Protein AF-A0A2G3ALH5-F1 (afdb_monomer)

Solvent-accessible surface area (backbone atoms only — not comparable to full-atom values): 24392 Å² total; per-residue (Å²): 139,86,81,83,84,82,83,86,80,77,86,78,74,88,73,74,78,75,46,63,30,27,32,67,45,75,58,79,53,36,34,34,33,38,32,54,86,94,58,69,80,57,77,48,20,24,32,37,37,48,48,59,30,100,81,71,46,82,41,78,39,48,26,34,28,72,43,78,75,53,95,46,27,35,33,25,33,24,52,40,79,56,79,69,71,57,72,65,37,45,26,38,49,69,85,39,47,56,52,28,58,57,63,72,69,42,24,49,39,39,24,39,88,72,45,49,71,74,66,83,80,64,88,66,74,63,88,43,63,44,54,77,78,67,80,47,75,54,81,90,44,50,51,86,76,89,44,78,40,86,50,86,43,68,66,42,56,70,78,50,56,41,43,56,18,29,35,32,37,41,38,49,63,89,89,50,48,65,68,57,52,51,50,50,41,52,50,38,38,55,72,77,38,101,55,72,47,76,47,74,40,72,61,36,54,66,67,60,57,50,54,51,52,52,50,33,41,75,72,58,47,29,32,87,93,44,38,78,75,15,39,37,25,40,35,44,32,37,62,87,50,36,44,51,56,63,71,68,42,46,69,82,73,67,48,72,64,39,78,99,65,39,50,72,55,48,62,61,55,51,45,54,58,50,57,53,53,36,34,33,78,91,48,64,41,60,50,79,41,79,48,80,53,67,95,76,40,67,81,42,68,69,52,42,57,52,56,76,65,56,70,43,77,45,78,36,63,64,91,77,66,84,76,84,63,68,36,36,38,39,35,30,87,91,45,77,45,79,46,51,80,74,53,76,69,45,77,48,55,29,36,71,37,59,38,37,40,29,42,94,94,38,80,45,50,27,44,32,56,23,42,40,35,39,38,41,94,80,43,75,49,75,49,54,80,42,77,46,48,61,88,76,57,57,70,67,60,52,50,53,51,48,54,52,25,54,50,45,42,74,66,37,83,46,78,67,47,37,51,55,25,61,71,67,96

pLDDT: mean 78.89, std 13.67, range [25.2, 95.38]

Secondary structure (DSSP, 8-state):
---PPPP-----------EEEEEEEEETTEEEEE--TT-PPPTTEEEEEEEE-TTSPEEEEEEEEEEEEETTEEEEEESS--TT--TT-EEEEEEEE-EEE-SGGGTT-EE-TTS-B-SSS-----SSEEES--PPPPGGGB-----EE--S-HHHHHHSPEETT--EEEEE-TTSSHHHHHHHHHHHHHHHSS--EEEEEES--HHHHHHHHHHHHHTTSS-SS-GGG--EEEEEE-TTS-TTTTT--TTTTTPPP-GGG--TTHHHHHHHHHHHSSBBSS-B---EEE---GGG-TTSHHHHHHHTT-SEEEEE-GGGS----SEEEEEETTEEEEE-TTPPPEEEEEEEEEEEEEETTEEEEEEEEEEEEEEETTEEEEEES-EEETTT--HHHHHHHHHHHHHHHHH--SHHHHHHHHH--

Sequence (425 aa):
MRINPTTSGSGVSTLEKKNLGRVVQIIGPVLDVAFPPGKMPNIYNALVVQGRDSVDQPINVACEVQQLLGNNRVRAVAMSATDGLTRGMEVIDTGAPISVPVGGATLGRIFNVLGEPVDNLGPVDTSTTSPIHRSAPAFIQLDTKLSIFETGIKVVDLLAPYRRGGKIRLFGGAGVGKTVLIMELINNIAKSHGGVSVFGGVGERTREGNDLYMEMKESGVINEENIAESKVALVYGQMNEPPGARSEVSSLLGRMPSTVGYQPTLSTEMGSLQERITSTKEGSITPIQVVYVPEDDLTDPAPATTFAHLDATTVLSRGLAAKEVEEIMLSTNSGQIGILPNDAPIATTVDIGILRIRLNNQWLTMALMGGFARIGNNEITVLVNDAEKGSDIDPQEAQQTLEIAEANVKKAEGRRQKIEANLAL

Nearest PDB structures (foldseek):
  1fx0-assembly1_B  TM=9.395E-01  e=2.574E-45  Spinacia oleracea
  6vof-assembly1_F  TM=9.386E-01  e=6.854E-43  Spinacia oleracea
  5dn6-assembly1_E  TM=9.470E-01  e=2.597E-38  Paracoccus denitrificans
  3fks-assembly1_D  TM=9.320E-01  e=1.043E-38  Saccharomyces cerevisiae
  5cdf-assembly1_E  TM=8.561E-01  e=1.128E-34  Paracoccus denitrificans

Radius of gyration: 29.02 Å; Cα contacts (8 Å, |Δi|>4): 775; chains: 1; bounding box: 60×74×108 Å

Mean predicted aligned error: 15.03 Å

Structure (mmCIF, N/CA/C/O backbone):
data_AF-A0A2G3ALH5-F1
#
_entry.id   AF-A0A2G3ALH5-F1
#
loop_
_atom_site.group_PDB
_atom_site.id
_atom_site.type_symbol
_atom_site.label_atom_id
_atom_site.label_alt_id
_atom_site.label_comp_id
_atom_site.label_asym_id
_atom_site.label_entity_id
_atom_site.label_seq_id
_atom_site.pdbx_PDB_ins_code
_atom_site.Cartn_x
_atom_site.Cartn_y
_atom_site.Cartn_z
_atom_site.occupancy
_atom_site.B_iso_or_equiv
_atom_site.auth_seq_id
_atom_site.auth_comp_id
_atom_site.auth_asym_id
_atom_site.auth_atom_id
_atom_site.pdbx_PDB_model_num
ATOM 1 N N . MET A 1 1 ? -16.257 -37.825 -61.950 1.00 38.50 1 MET A N 1
ATOM 2 C CA . MET A 1 1 ? -15.053 -37.093 -61.503 1.00 38.50 1 MET A CA 1
ATOM 3 C C . MET A 1 1 ? -15.297 -36.569 -60.098 1.00 38.50 1 MET A C 1
ATOM 5 O O . MET A 1 1 ? -16.014 -35.594 -59.937 1.00 38.50 1 MET A O 1
ATOM 9 N N . ARG A 1 2 ? -14.788 -37.274 -59.082 1.00 27.38 2 ARG A N 1
ATOM 10 C CA . ARG A 1 2 ? -14.700 -36.783 -57.700 1.00 27.38 2 ARG A CA 1
ATOM 11 C C . ARG A 1 2 ? -13.298 -36.203 -57.545 1.00 27.38 2 ARG A C 1
ATOM 13 O O . ARG A 1 2 ? -12.339 -36.908 -57.843 1.00 27.38 2 ARG A O 1
ATOM 20 N N . ILE A 1 3 ? -13.195 -34.938 -57.160 1.00 31.70 3 ILE A N 1
ATOM 21 C CA . ILE A 1 3 ? -11.921 -34.245 -56.965 1.00 31.70 3 ILE A CA 1
ATOM 22 C C . ILE A 1 3 ? -11.785 -34.029 -55.457 1.00 31.70 3 ILE A C 1
ATOM 24 O O . ILE A 1 3 ? -12.601 -33.332 -54.860 1.00 31.70 3 ILE A O 1
ATOM 28 N N . ASN A 1 4 ? -10.810 -34.697 -54.844 1.00 27.38 4 ASN A N 1
ATOM 29 C CA . ASN A 1 4 ? -10.428 -34.489 -53.449 1.00 27.38 4 ASN A CA 1
ATOM 30 C C . ASN A 1 4 ? -9.741 -33.122 -53.306 1.00 27.38 4 ASN A C 1
ATOM 32 O O . ASN A 1 4 ? -8.815 -32.856 -54.076 1.00 27.38 4 ASN A O 1
ATOM 36 N N . PRO A 1 5 ? -10.073 -32.307 -52.294 1.00 33.91 5 PRO A N 1
ATOM 37 C CA . PRO A 1 5 ? -9.161 -31.299 -51.789 1.00 33.91 5 PRO A CA 1
ATOM 38 C C . PRO A 1 5 ? -8.263 -31.933 -50.724 1.00 33.91 5 PRO A C 1
ATOM 40 O O . PRO A 1 5 ? -8.714 -32.560 -49.766 1.00 33.91 5 PRO A O 1
ATOM 43 N N . THR A 1 6 ? -6.972 -31.777 -50.960 1.00 32.47 6 THR A N 1
ATOM 44 C CA . THR A 1 6 ? -5.839 -32.147 -50.125 1.00 32.47 6 THR A CA 1
ATOM 45 C C . THR A 1 6 ? -5.867 -31.518 -48.733 1.00 32.47 6 THR A C 1
ATOM 47 O O . THR A 1 6 ? -6.316 -30.395 -48.520 1.00 32.47 6 THR A O 1
ATOM 50 N N . THR A 1 7 ? -5.316 -32.289 -47.806 1.00 31.98 7 THR A N 1
ATOM 51 C CA . THR A 1 7 ? -5.017 -32.022 -46.403 1.00 31.98 7 THR A CA 1
ATOM 52 C C . THR A 1 7 ? -4.090 -30.829 -46.139 1.00 31.98 7 THR A C 1
ATOM 54 O O . THR A 1 7 ? -3.223 -30.500 -46.943 1.00 31.98 7 THR A O 1
ATOM 57 N N . SER A 1 8 ? -4.233 -30.320 -44.908 1.00 31.42 8 SER A N 1
ATOM 58 C CA . SER A 1 8 ? -3.222 -29.698 -44.034 1.00 31.42 8 SER A CA 1
ATOM 59 C C . SER A 1 8 ? -2.674 -28.311 -44.389 1.00 31.42 8 SER A C 1
ATOM 61 O O . SER A 1 8 ? -1.644 -28.174 -45.040 1.00 31.42 8 SER A O 1
ATOM 63 N N . GLY A 1 9 ? -3.287 -27.294 -43.778 1.00 25.20 9 GLY A N 1
ATOM 64 C CA . GLY A 1 9 ? -2.611 -26.088 -43.306 1.00 25.20 9 GLY A CA 1
ATOM 65 C C . GLY A 1 9 ? -2.955 -25.906 -41.830 1.00 25.20 9 GLY A C 1
ATOM 66 O O . GLY A 1 9 ? -4.055 -25.477 -41.497 1.00 25.20 9 GLY A O 1
ATOM 67 N N . SER A 1 10 ? -2.050 -26.331 -40.953 1.00 28.53 10 SER A N 1
ATOM 68 C CA . SER A 1 10 ? -2.124 -26.162 -39.502 1.00 28.53 10 SER A CA 1
ATOM 69 C C . SER A 1 10 ? -2.316 -24.692 -39.135 1.00 28.53 10 SER A C 1
ATOM 71 O O . SER A 1 10 ? -1.601 -23.833 -39.653 1.00 28.53 10 SER A O 1
ATOM 73 N N . GLY A 1 11 ? -3.254 -24.424 -38.223 1.00 28.23 11 GLY A N 1
ATOM 74 C CA . GLY A 1 11 ? -3.479 -23.106 -37.643 1.00 28.23 11 GLY A CA 1
ATOM 75 C C . GLY A 1 11 ? -2.173 -22.509 -37.131 1.00 28.23 11 GLY A C 1
ATOM 76 O O . GLY A 1 11 ? -1.550 -23.033 -36.209 1.00 28.23 11 GLY A O 1
ATOM 77 N N . VAL A 1 12 ? -1.753 -21.420 -37.768 1.00 31.25 12 VAL A N 1
ATOM 78 C CA . VAL A 1 12 ? -0.640 -20.598 -37.310 1.00 31.25 12 VAL A CA 1
ATOM 79 C C . VAL A 1 12 ? -1.131 -19.866 -36.069 1.00 31.25 12 VAL A C 1
ATOM 81 O O . VAL A 1 12 ? -1.925 -18.932 -36.150 1.00 31.25 12 VAL A O 1
ATOM 84 N N . SER A 1 13 ? -0.683 -20.354 -34.917 1.00 29.16 13 SER A N 1
ATOM 85 C CA . SER A 1 13 ? -0.776 -19.694 -33.623 1.00 29.16 13 SER A CA 1
ATOM 86 C C . SER A 1 13 ? -0.341 -18.232 -33.739 1.00 29.16 13 SER A C 1
ATOM 88 O O . SER A 1 13 ? 0.751 -17.943 -34.234 1.00 29.16 13 SER A O 1
ATOM 90 N N . THR A 1 14 ? -1.182 -17.325 -33.255 1.00 29.28 14 THR A N 1
ATOM 91 C CA . THR A 1 14 ? -0.897 -15.913 -32.982 1.00 29.28 14 THR A CA 1
ATOM 92 C C . THR A 1 14 ? 0.322 -15.777 -32.066 1.00 29.28 14 THR A C 1
ATOM 94 O O . THR A 1 14 ? 0.207 -15.702 -30.848 1.00 29.28 14 THR A O 1
ATOM 97 N N . LEU A 1 15 ? 1.515 -15.750 -32.657 1.00 34.31 15 LEU A N 1
ATOM 98 C CA . LEU A 1 15 ? 2.708 -15.184 -32.040 1.00 34.31 15 LEU A CA 1
ATOM 99 C C . LEU A 1 15 ? 2.547 -13.663 -32.102 1.00 34.31 15 LEU A C 1
ATOM 101 O O . LEU A 1 15 ? 2.864 -13.039 -33.117 1.00 34.31 15 LEU A O 1
ATOM 105 N N . GLU A 1 16 ? 2.001 -13.065 -31.043 1.00 44.66 16 GLU A N 1
ATOM 106 C CA . GLU A 1 16 ? 2.066 -11.618 -30.856 1.00 44.66 16 GLU A CA 1
ATOM 107 C C . GLU A 1 16 ? 3.534 -11.188 -30.956 1.00 44.66 16 GLU A C 1
ATOM 109 O O . GLU A 1 16 ? 4.402 -11.652 -30.212 1.00 44.66 16 GLU A O 1
ATOM 114 N N . LYS A 1 17 ? 3.849 -10.345 -31.946 1.00 56.88 17 LYS A N 1
ATOM 115 C CA . LYS A 1 17 ? 5.195 -9.793 -32.116 1.00 56.88 17 LYS A CA 1
ATOM 116 C C . LYS A 1 17 ? 5.519 -8.962 -30.876 1.00 56.88 17 LYS A C 1
ATOM 118 O O . LYS A 1 17 ? 5.060 -7.826 -30.785 1.00 56.88 17 LYS A O 1
ATOM 123 N N . LYS A 1 18 ? 6.325 -9.519 -29.965 1.00 76.44 18 LYS A N 1
ATOM 124 C CA . LYS A 1 18 ? 6.853 -8.819 -28.786 1.00 76.44 18 LYS A CA 1
ATOM 125 C C . LYS A 1 18 ? 7.389 -7.445 -29.193 1.00 76.44 18 LYS A C 1
ATOM 127 O O . LYS A 1 18 ? 8.130 -7.325 -30.175 1.00 76.44 18 LYS A O 1
ATOM 132 N N . ASN A 1 19 ? 6.964 -6.406 -28.481 1.00 88.06 19 ASN A N 1
ATOM 133 C CA . ASN A 1 19 ? 7.413 -5.048 -28.738 1.00 88.06 19 ASN A CA 1
ATOM 134 C C . ASN A 1 19 ? 8.772 -4.836 -28.059 1.00 88.06 19 ASN A C 1
ATOM 136 O O . ASN A 1 19 ? 8.870 -4.882 -26.837 1.00 88.06 19 ASN A O 1
ATOM 140 N N . LEU A 1 20 ? 9.820 -4.666 -28.866 1.00 92.62 20 LEU A N 1
ATOM 141 C CA . LEU A 1 20 ? 11.206 -4.644 -28.405 1.00 92.62 20 LEU A CA 1
ATOM 142 C C . LEU A 1 20 ? 11.765 -3.222 -28.423 1.00 92.62 20 LEU A C 1
ATOM 144 O O . LEU A 1 20 ? 11.682 -2.527 -29.438 1.00 92.62 20 LEU A O 1
ATOM 148 N N . GLY A 1 21 ? 12.382 -2.830 -27.316 1.00 92.69 21 GLY A N 1
ATOM 149 C CA . GLY A 1 21 ? 13.139 -1.603 -27.124 1.00 92.69 21 GLY A CA 1
ATOM 150 C C . GLY A 1 21 ? 14.568 -1.887 -26.666 1.00 92.69 21 GLY A C 1
ATOM 151 O O . GLY A 1 21 ? 14.984 -3.038 -26.519 1.00 92.69 21 GLY A O 1
ATOM 152 N N . ARG A 1 22 ? 15.348 -0.824 -26.461 1.00 93.94 22 ARG A N 1
ATOM 153 C CA . ARG A 1 22 ? 16.729 -0.905 -25.966 1.00 93.94 22 ARG A CA 1
ATOM 154 C C . ARG A 1 22 ? 17.001 0.124 -24.885 1.00 93.94 22 ARG A C 1
ATOM 156 O O . ARG A 1 22 ? 16.595 1.280 -25.017 1.00 93.94 22 ARG A O 1
ATOM 163 N N . VAL A 1 23 ? 17.749 -0.274 -23.861 1.00 95.06 23 VAL A N 1
ATOM 164 C CA . VAL A 1 23 ? 18.200 0.640 -22.803 1.00 95.06 23 VAL A CA 1
ATOM 165 C C . VAL A 1 23 ? 19.171 1.671 -23.386 1.00 95.06 23 VAL A C 1
ATOM 167 O O . VAL A 1 23 ? 20.196 1.315 -23.964 1.00 95.06 23 VAL A O 1
ATOM 170 N N . VAL A 1 24 ? 18.870 2.957 -23.226 1.00 94.50 24 VAL A N 1
ATOM 171 C CA . VAL A 1 24 ? 19.723 4.072 -23.672 1.00 94.50 24 VAL A CA 1
ATOM 172 C C . VAL A 1 24 ? 20.574 4.591 -22.522 1.00 94.50 24 VAL A C 1
ATOM 174 O O . VAL A 1 24 ? 21.768 4.840 -22.691 1.00 94.50 24 VAL A O 1
ATOM 177 N N . GLN A 1 25 ? 19.961 4.761 -21.353 1.00 93.25 25 GLN A N 1
ATOM 178 C CA . GLN A 1 25 ? 20.592 5.359 -20.185 1.00 93.25 25 GLN A CA 1
ATOM 179 C C . GLN A 1 25 ? 20.018 4.757 -18.902 1.00 93.25 25 GLN A C 1
ATOM 181 O O . GLN A 1 25 ? 18.858 4.359 -18.863 1.00 93.25 25 GLN A O 1
ATOM 186 N N . ILE A 1 26 ? 20.857 4.693 -17.869 1.00 92.38 26 ILE A N 1
ATOM 187 C CA . ILE A 1 26 ? 20.535 4.173 -16.539 1.00 92.38 26 ILE A CA 1
ATOM 188 C C . ILE A 1 26 ? 21.026 5.222 -15.537 1.00 92.38 26 ILE A C 1
ATOM 190 O O . ILE A 1 26 ? 22.177 5.657 -15.630 1.00 92.38 26 ILE A O 1
ATOM 194 N N . ILE A 1 27 ? 20.151 5.671 -14.638 1.00 90.00 27 ILE A N 1
ATOM 195 C CA . ILE A 1 27 ? 20.421 6.657 -13.584 1.00 90.00 27 ILE A CA 1
ATOM 196 C C . ILE A 1 27 ? 19.847 6.098 -12.279 1.00 90.00 27 ILE A C 1
ATOM 198 O O . ILE A 1 27 ? 18.670 6.295 -11.971 1.00 90.00 27 ILE A O 1
ATOM 202 N N . GLY A 1 28 ? 20.668 5.361 -11.526 1.00 88.38 28 GLY A N 1
ATOM 203 C CA . GLY A 1 28 ? 20.186 4.590 -10.378 1.00 88.38 28 GLY A CA 1
ATOM 204 C C . GLY A 1 28 ? 19.011 3.686 -10.799 1.00 88.38 28 GLY A C 1
ATOM 205 O O . GLY A 1 28 ? 19.159 2.955 -11.774 1.00 88.38 28 GLY A O 1
ATOM 206 N N . PRO A 1 29 ? 17.834 3.780 -10.154 1.00 90.06 29 PRO A N 1
ATOM 207 C CA . PRO A 1 29 ? 16.653 2.975 -10.477 1.00 90.06 29 PRO A CA 1
ATOM 208 C C . PRO A 1 29 ? 15.870 3.464 -11.713 1.00 90.06 29 PRO A C 1
ATOM 210 O O . PRO A 1 29 ? 14.873 2.847 -12.080 1.00 90.06 29 PRO A O 1
ATOM 213 N N . VAL A 1 30 ? 16.255 4.580 -12.342 1.00 92.12 30 VAL A N 1
ATOM 214 C CA . VAL A 1 30 ? 15.554 5.145 -13.508 1.00 92.12 30 VAL A CA 1
ATOM 215 C C . VAL A 1 30 ? 16.254 4.732 -14.800 1.00 92.12 30 VAL A C 1
ATOM 217 O O . VAL A 1 30 ? 17.462 4.912 -14.953 1.00 92.12 30 VAL A O 1
ATOM 220 N N . LEU A 1 31 ? 15.483 4.223 -15.758 1.00 93.44 31 LEU A N 1
ATOM 221 C CA . LEU A 1 31 ? 15.953 3.788 -17.069 1.00 93.44 31 LEU A CA 1
ATOM 222 C C . LEU A 1 31 ? 15.283 4.588 -18.180 1.00 93.44 31 LEU A C 1
ATOM 224 O O . LEU A 1 31 ? 14.059 4.670 -18.243 1.00 93.44 31 LEU A O 1
ATOM 228 N N . ASP A 1 32 ? 16.076 5.093 -19.118 1.00 94.88 32 ASP A N 1
ATOM 229 C CA . ASP A 1 32 ? 15.552 5.630 -20.371 1.00 94.88 32 ASP A CA 1
ATOM 230 C C . ASP A 1 32 ? 15.665 4.546 -21.454 1.00 94.88 32 ASP A C 1
ATOM 232 O O . ASP A 1 32 ? 16.759 4.060 -21.759 1.00 94.88 32 ASP A O 1
ATOM 236 N N . VAL A 1 33 ? 14.532 4.167 -22.046 1.00 95.38 33 VAL A N 1
ATOM 237 C CA . VAL A 1 33 ? 14.416 3.083 -23.033 1.00 95.38 33 VAL A CA 1
ATOM 238 C C . VAL A 1 33 ? 13.934 3.651 -24.364 1.00 95.38 33 VAL A C 1
ATOM 240 O O . VAL A 1 33 ? 12.964 4.404 -24.410 1.00 95.38 33 VAL A O 1
ATOM 243 N N . ALA A 1 34 ? 14.604 3.293 -25.460 1.00 95.00 34 ALA A N 1
ATOM 244 C CA . ALA A 1 34 ? 14.202 3.667 -26.813 1.00 95.00 34 ALA A CA 1
ATOM 245 C C . ALA A 1 34 ? 13.428 2.536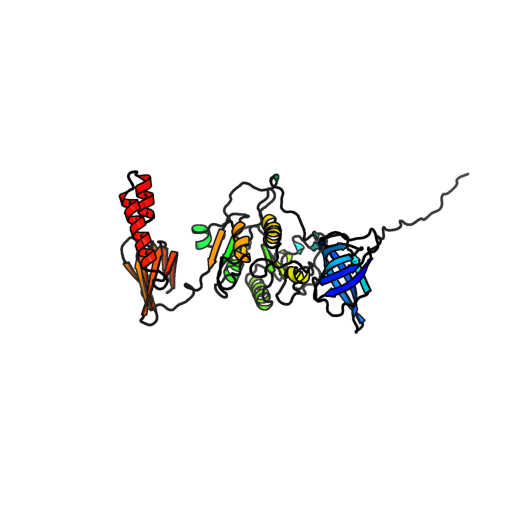 -27.493 1.00 95.00 34 ALA A C 1
ATOM 247 O O . ALA A 1 34 ? 13.885 1.393 -27.508 1.00 95.00 34 ALA A O 1
ATOM 248 N N . PHE A 1 35 ? 12.308 2.881 -28.121 1.00 94.56 35 PHE A N 1
ATOM 249 C CA . PHE A 1 35 ? 11.496 1.977 -28.932 1.00 94.56 35 PHE A CA 1
ATOM 250 C C . PHE A 1 35 ? 11.512 2.391 -30.412 1.00 94.56 35 PHE A C 1
ATOM 252 O O . PHE A 1 35 ? 11.796 3.547 -30.740 1.00 94.56 35 PHE A O 1
ATOM 259 N N . PRO A 1 36 ? 11.213 1.471 -31.343 1.00 91.75 36 PRO A N 1
ATOM 260 C CA . PRO A 1 36 ? 10.993 1.818 -32.739 1.00 91.75 36 PRO A CA 1
ATOM 261 C C . PRO A 1 36 ? 9.828 2.815 -32.915 1.00 91.75 36 PRO A C 1
ATOM 263 O O . PRO A 1 36 ? 8.868 2.782 -32.138 1.00 91.75 36 PRO A O 1
ATOM 266 N N . PRO A 1 37 ? 9.859 3.668 -33.958 1.00 87.31 37 PRO A N 1
ATOM 267 C CA . PRO A 1 37 ? 8.765 4.591 -34.254 1.00 87.31 37 PRO A CA 1
ATOM 268 C C . PRO A 1 37 ? 7.413 3.871 -34.362 1.00 87.31 37 PRO A C 1
ATOM 270 O O . PRO A 1 37 ? 7.311 2.823 -35.001 1.00 87.31 37 PRO A O 1
ATOM 273 N N . GLY A 1 38 ? 6.376 4.439 -33.743 1.00 83.62 38 GLY A N 1
ATOM 274 C CA . GLY A 1 38 ? 5.014 3.887 -33.761 1.00 83.62 38 GLY A CA 1
ATOM 275 C C . GLY A 1 38 ? 4.768 2.713 -32.807 1.00 83.62 38 GLY A C 1
ATOM 276 O O . GLY A 1 38 ? 3.656 2.197 -32.778 1.00 83.62 38 GLY A O 1
ATOM 277 N N . LYS A 1 39 ? 5.767 2.303 -32.014 1.00 88.38 39 LYS A N 1
ATOM 278 C CA . LYS A 1 39 ? 5.639 1.247 -30.999 1.00 88.38 39 LYS A CA 1
ATOM 279 C C . LYS A 1 39 ? 5.983 1.725 -29.585 1.00 88.38 39 LYS A C 1
ATOM 281 O O . LYS A 1 39 ? 6.584 0.990 -28.805 1.00 88.38 39 LYS A O 1
ATOM 286 N N . MET A 1 40 ? 5.672 2.980 -29.267 1.00 90.62 40 MET A N 1
ATOM 287 C CA . MET A 1 40 ? 5.901 3.471 -27.909 1.00 90.62 40 MET A CA 1
ATOM 288 C C . MET A 1 40 ? 4.897 2.845 -26.931 1.00 90.62 40 MET A C 1
ATOM 290 O O . MET A 1 40 ? 3.703 2.851 -27.236 1.00 90.62 40 MET A O 1
ATOM 294 N N . PRO A 1 41 ? 5.360 2.343 -25.774 1.00 92.38 41 PRO A N 1
ATOM 295 C CA . PRO A 1 41 ? 4.479 1.866 -24.716 1.00 92.38 41 PRO A CA 1
ATOM 296 C C . PRO A 1 41 ? 3.711 3.026 -24.072 1.00 92.38 41 PRO A C 1
ATOM 298 O O . PRO A 1 41 ? 4.156 4.178 -24.096 1.00 92.38 41 PRO A O 1
ATOM 301 N N . ASN A 1 42 ? 2.566 2.710 -23.467 1.00 92.56 42 ASN A N 1
ATOM 302 C CA . ASN A 1 42 ? 1.791 3.682 -22.699 1.00 92.56 42 ASN A CA 1
ATOM 303 C C . ASN A 1 42 ? 2.437 3.953 -21.333 1.00 92.56 42 ASN A C 1
ATOM 305 O O . ASN A 1 42 ? 3.239 3.163 -20.832 1.00 92.56 42 ASN A O 1
ATOM 309 N N . ILE A 1 43 ? 2.053 5.069 -20.709 1.00 92.31 43 ILE A N 1
ATOM 310 C CA . ILE A 1 43 ? 2.371 5.322 -19.298 1.00 92.31 43 ILE A CA 1
ATOM 311 C C . ILE A 1 43 ? 1.731 4.207 -18.458 1.00 92.31 43 ILE A C 1
ATOM 313 O O . ILE A 1 43 ? 0.618 3.775 -18.754 1.00 92.31 43 ILE A O 1
ATOM 317 N N . TYR A 1 44 ? 2.457 3.747 -17.440 1.00 92.38 44 TYR A N 1
ATOM 318 C CA . TYR A 1 44 ? 2.145 2.615 -16.567 1.00 92.38 44 TYR A CA 1
ATOM 319 C C . TYR A 1 44 ? 2.280 1.221 -17.178 1.00 92.38 44 TYR A C 1
ATOM 321 O O . TYR A 1 44 ? 2.071 0.246 -16.460 1.00 92.38 44 TYR A O 1
ATOM 329 N N . ASN A 1 45 ? 2.674 1.080 -18.449 1.00 94.19 45 ASN A N 1
ATOM 330 C CA . ASN A 1 45 ? 3.001 -0.243 -18.985 1.00 94.19 45 ASN A CA 1
ATOM 331 C C . ASN A 1 45 ? 4.214 -0.842 -18.263 1.00 94.19 45 ASN A C 1
ATOM 333 O O . ASN A 1 45 ? 5.200 -0.149 -17.989 1.00 94.19 45 ASN A O 1
ATOM 337 N N . ALA A 1 46 ? 4.155 -2.151 -18.020 1.00 93.94 46 ALA A N 1
ATOM 338 C CA . ALA A 1 46 ? 5.282 -2.918 -17.528 1.00 93.94 46 ALA A CA 1
ATOM 339 C C . ALA A 1 46 ? 6.248 -3.226 -18.677 1.00 93.94 46 ALA A C 1
ATOM 341 O O . ALA A 1 46 ? 5.861 -3.709 -19.746 1.00 93.94 46 ALA A O 1
ATOM 342 N N . LEU A 1 47 ? 7.523 -2.967 -18.430 1.00 94.19 47 LEU A N 1
ATOM 343 C CA . LEU A 1 47 ? 8.641 -3.315 -19.285 1.00 94.19 47 LEU A CA 1
ATOM 344 C C . LEU A 1 47 ? 9.487 -4.372 -18.588 1.00 94.19 47 LEU A C 1
ATOM 346 O O . LEU A 1 47 ? 9.704 -4.309 -17.383 1.00 94.19 47 LEU A O 1
ATOM 350 N N . VAL A 1 48 ? 10.011 -5.316 -19.353 1.00 93.88 48 VAL A N 1
ATOM 351 C CA . VAL A 1 48 ? 10.883 -6.369 -18.842 1.00 93.88 48 VAL A CA 1
ATOM 352 C C . VAL A 1 48 ? 12.229 -6.255 -19.534 1.00 93.88 48 VAL A C 1
ATOM 354 O O . VAL A 1 48 ? 12.327 -6.453 -20.745 1.00 93.88 48 VAL A O 1
ATOM 357 N N . VAL A 1 49 ? 13.267 -5.913 -18.776 1.00 92.19 49 VAL A N 1
ATOM 358 C CA . VAL A 1 49 ? 14.639 -5.902 -19.283 1.00 92.19 49 VAL A CA 1
ATOM 359 C C . VAL A 1 49 ? 15.179 -7.321 -19.206 1.00 92.19 49 VAL A C 1
ATOM 361 O O . VAL A 1 49 ? 15.273 -7.884 -18.115 1.00 92.19 49 VAL A O 1
ATOM 364 N N . GLN A 1 50 ? 15.522 -7.889 -20.361 1.00 87.25 50 GLN A N 1
ATOM 365 C CA . GLN A 1 50 ? 16.132 -9.210 -20.458 1.00 87.25 50 GLN A CA 1
ATOM 366 C C . GLN A 1 50 ? 17.591 -9.067 -20.864 1.00 87.25 50 GLN A C 1
ATOM 368 O O . GLN A 1 50 ? 17.930 -8.424 -21.861 1.00 87.25 50 GLN A O 1
ATOM 373 N N . GLY A 1 51 ? 18.468 -9.687 -20.087 1.00 81.75 51 GLY A N 1
ATOM 374 C CA . GLY A 1 51 ? 19.893 -9.647 -20.350 1.00 81.75 51 GLY A CA 1
ATOM 375 C C . GLY A 1 51 ? 20.640 -10.760 -19.647 1.00 81.75 51 GLY A C 1
ATOM 376 O O . GLY A 1 51 ? 20.061 -11.636 -19.003 1.00 81.75 51 GLY A O 1
ATOM 377 N N . ARG A 1 52 ? 21.959 -10.710 -19.784 1.00 78.69 52 ARG A N 1
ATOM 378 C CA . ARG A 1 52 ? 22.878 -11.490 -18.969 1.00 78.69 52 ARG A CA 1
ATOM 379 C C . ARG A 1 52 ? 23.883 -10.544 -18.343 1.00 78.69 52 ARG A C 1
ATOM 381 O O . ARG A 1 52 ? 24.310 -9.596 -19.005 1.00 78.69 52 ARG A O 1
ATOM 388 N N . ASP A 1 53 ? 24.218 -10.787 -17.084 1.00 74.62 53 ASP A N 1
ATOM 389 C CA . ASP A 1 53 ? 25.264 -10.025 -16.411 1.00 74.62 53 ASP A CA 1
ATOM 390 C C . ASP A 1 53 ? 26.656 -10.407 -16.949 1.00 74.62 53 ASP A C 1
ATOM 392 O O . ASP A 1 53 ? 26.836 -11.379 -17.684 1.00 74.62 53 ASP A O 1
ATOM 396 N N . SER A 1 54 ? 27.667 -9.680 -16.490 1.00 68.69 54 SER A N 1
ATOM 397 C CA . SER A 1 54 ? 29.103 -9.903 -16.664 1.00 68.69 54 SER A CA 1
ATOM 398 C C . SER A 1 54 ? 29.562 -11.324 -16.287 1.00 68.69 54 SER A C 1
ATOM 400 O O . SER A 1 54 ? 30.625 -11.758 -16.727 1.00 68.69 54 SER A O 1
ATOM 402 N N . VAL A 1 55 ? 28.768 -12.048 -15.487 1.00 75.38 55 VAL A N 1
ATOM 403 C CA . VAL A 1 55 ? 29.011 -13.429 -15.015 1.00 75.38 55 VAL A CA 1
ATOM 404 C C . VAL A 1 55 ? 28.053 -14.445 -15.680 1.00 75.38 55 VAL A C 1
ATOM 406 O O . VAL A 1 55 ? 27.853 -15.544 -15.176 1.00 75.38 55 VAL A O 1
ATOM 409 N N . ASP A 1 56 ? 27.429 -14.082 -16.807 1.00 74.75 56 ASP A N 1
ATOM 410 C CA . ASP A 1 56 ? 26.483 -14.900 -17.598 1.00 74.75 56 ASP A CA 1
ATOM 411 C C . ASP A 1 56 ? 25.201 -15.337 -16.851 1.00 74.75 56 ASP A C 1
ATOM 413 O O . ASP A 1 56 ? 24.461 -16.207 -17.313 1.00 74.75 56 ASP A O 1
ATOM 417 N N . GLN A 1 57 ? 24.889 -14.710 -15.711 1.00 75.88 57 GLN A N 1
ATOM 418 C CA . GLN A 1 57 ? 23.629 -14.941 -15.002 1.00 75.88 57 GLN A CA 1
ATOM 419 C C . GLN A 1 57 ? 22.467 -14.230 -15.710 1.00 75.88 57 GLN A C 1
ATOM 421 O O . GLN A 1 57 ? 22.635 -13.085 -16.139 1.00 75.88 57 GLN A O 1
ATOM 426 N N . PRO A 1 58 ? 21.290 -14.873 -15.843 1.00 79.31 58 PRO A N 1
ATOM 427 C CA . PRO A 1 58 ? 20.128 -14.253 -16.463 1.00 79.31 58 PRO A CA 1
ATOM 428 C C . PRO A 1 58 ? 19.622 -13.094 -15.600 1.00 79.31 58 PRO A C 1
ATOM 430 O O . PRO A 1 58 ? 19.269 -13.283 -14.439 1.00 79.31 58 PRO A O 1
ATOM 433 N N . ILE A 1 59 ? 19.556 -11.903 -16.192 1.00 81.81 59 ILE A N 1
ATOM 434 C CA . ILE A 1 59 ? 18.947 -10.726 -15.578 1.00 81.81 59 ILE A CA 1
ATOM 435 C C . ILE A 1 59 ? 17.534 -10.577 -16.135 1.00 81.81 59 ILE A C 1
ATOM 437 O O . ILE A 1 59 ? 17.338 -10.516 -17.353 1.00 81.81 59 ILE A O 1
ATOM 441 N N . ASN A 1 60 ? 16.564 -10.488 -15.227 1.00 87.88 60 ASN A N 1
ATOM 442 C CA . ASN A 1 60 ? 15.172 -10.206 -15.538 1.00 87.88 60 ASN A CA 1
ATOM 443 C C . ASN A 1 60 ? 14.671 -9.100 -14.604 1.00 87.88 60 ASN A C 1
ATOM 445 O O . ASN A 1 60 ? 14.334 -9.372 -13.455 1.00 87.88 60 ASN A O 1
ATOM 449 N N . VAL A 1 61 ? 14.672 -7.851 -15.077 1.00 90.00 61 VAL A N 1
ATOM 450 C CA . VAL A 1 61 ? 14.274 -6.692 -14.260 1.00 90.00 61 VAL A CA 1
ATOM 451 C C . VAL A 1 61 ? 12.974 -6.113 -14.793 1.00 90.00 61 VAL A C 1
ATOM 453 O O . VAL A 1 61 ? 12.912 -5.616 -15.921 1.00 90.00 61 VAL A O 1
ATOM 456 N N . ALA A 1 62 ? 11.935 -6.158 -13.962 1.00 92.19 62 ALA A N 1
ATOM 457 C CA . ALA A 1 62 ? 10.671 -5.498 -14.241 1.00 92.19 62 ALA A CA 1
ATOM 458 C C . ALA A 1 62 ? 10.791 -3.989 -13.989 1.00 92.19 62 ALA A C 1
ATOM 460 O O . ALA A 1 62 ? 11.339 -3.541 -12.980 1.00 92.19 62 ALA A O 1
ATOM 461 N N . CYS A 1 63 ? 10.271 -3.203 -14.921 1.00 92.88 63 CYS A N 1
ATOM 462 C CA . CYS A 1 63 ? 10.248 -1.751 -14.875 1.00 92.88 63 CYS A CA 1
ATOM 463 C C . CYS A 1 63 ? 8.849 -1.242 -15.229 1.00 92.88 63 CYS A C 1
ATOM 465 O O . CYS A 1 63 ? 8.115 -1.898 -15.959 1.00 92.88 63 CYS A O 1
ATOM 467 N N . GLU A 1 64 ? 8.490 -0.045 -14.783 1.00 94.44 64 GLU A N 1
ATOM 468 C CA . GLU A 1 64 ? 7.225 0.607 -15.130 1.00 94.44 64 GLU A CA 1
ATOM 469 C C . GLU A 1 64 ? 7.480 1.934 -15.838 1.00 94.44 64 GLU A C 1
ATOM 471 O O . GLU A 1 64 ? 8.270 2.752 -15.364 1.00 94.44 64 GLU A O 1
ATOM 476 N N . VAL A 1 65 ? 6.797 2.175 -16.958 1.00 94.69 65 VAL A N 1
ATOM 477 C CA . VAL A 1 65 ? 6.877 3.452 -17.680 1.00 94.69 65 VAL A CA 1
ATOM 478 C C . VAL A 1 65 ? 6.227 4.574 -16.871 1.00 94.69 65 VAL A C 1
ATOM 480 O O . VAL A 1 65 ? 5.028 4.545 -16.621 1.00 94.69 65 VAL A O 1
ATOM 483 N N . GLN A 1 66 ? 6.992 5.617 -16.544 1.00 92.56 66 GLN A N 1
ATOM 484 C CA . GLN A 1 66 ? 6.504 6.795 -15.816 1.00 92.56 66 GLN A CA 1
ATOM 485 C C . GLN A 1 66 ? 6.297 8.01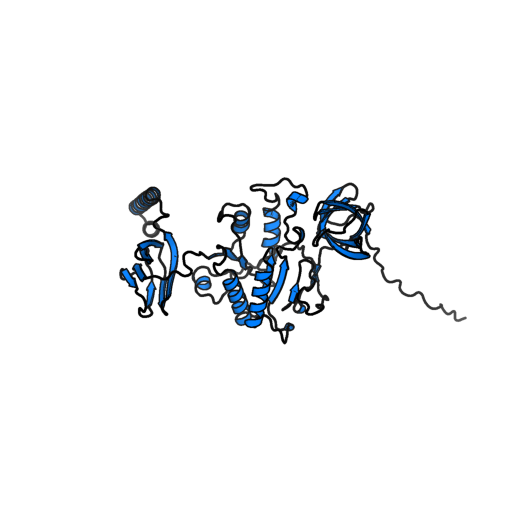7 -16.715 1.00 92.56 66 GLN A C 1
ATOM 487 O O . GLN A 1 66 ? 5.423 8.842 -16.452 1.00 92.56 66 GLN A O 1
ATOM 492 N N . GLN A 1 67 ? 7.128 8.193 -17.749 1.00 91.62 67 GLN A N 1
ATOM 493 C CA . GLN A 1 67 ? 7.082 9.381 -18.610 1.00 91.62 67 GLN A CA 1
ATOM 494 C C . GLN A 1 67 ? 7.450 9.054 -20.059 1.00 91.62 67 GLN A C 1
ATOM 496 O O . GLN A 1 67 ? 8.228 8.143 -20.337 1.00 91.62 67 GLN A O 1
ATOM 501 N N . LEU A 1 68 ? 6.943 9.866 -20.986 1.00 92.75 68 LEU A N 1
ATOM 502 C CA . LEU A 1 68 ? 7.341 9.862 -22.393 1.00 92.75 68 LEU A CA 1
ATOM 503 C C . LEU A 1 68 ? 8.263 11.065 -22.635 1.00 92.75 68 LEU A C 1
ATOM 505 O O . LEU A 1 68 ? 7.835 12.206 -22.481 1.00 92.75 68 LEU A O 1
ATOM 509 N N . LEU A 1 69 ? 9.527 10.825 -22.994 1.00 89.56 69 LEU A N 1
ATOM 510 C CA . LEU A 1 69 ? 10.544 11.879 -23.153 1.00 89.56 69 LEU A CA 1
ATOM 511 C C . LEU A 1 69 ? 10.575 12.485 -24.569 1.00 89.56 69 LEU A C 1
ATOM 513 O O . LEU A 1 69 ? 11.247 13.487 -24.801 1.00 89.56 69 LEU A O 1
ATOM 517 N N . GLY A 1 70 ? 9.875 11.870 -25.527 1.00 86.56 70 GLY A N 1
ATOM 518 C CA . GLY A 1 70 ? 9.978 12.195 -26.953 1.00 86.56 70 GLY A CA 1
ATOM 519 C C . GLY A 1 70 ? 11.116 11.437 -27.648 1.00 86.56 70 GLY A C 1
ATOM 520 O O . GLY A 1 70 ? 11.825 10.646 -27.030 1.00 86.56 70 GLY A O 1
ATOM 521 N N . ASN A 1 71 ? 11.273 11.620 -28.966 1.00 88.25 71 ASN A N 1
ATOM 522 C CA . ASN A 1 71 ? 12.260 10.895 -29.791 1.00 88.25 71 ASN A CA 1
ATOM 523 C C . ASN A 1 71 ? 12.192 9.360 -29.649 1.00 88.25 71 ASN A C 1
ATOM 525 O O . ASN A 1 71 ? 13.218 8.679 -29.648 1.00 88.25 71 ASN A O 1
ATOM 529 N N . ASN A 1 72 ? 10.974 8.826 -29.514 1.00 91.38 72 ASN A N 1
ATOM 530 C CA . ASN A 1 72 ? 10.689 7.414 -29.242 1.00 91.38 72 ASN A CA 1
ATOM 531 C C . ASN A 1 72 ? 11.355 6.867 -27.965 1.00 91.38 72 ASN A C 1
ATOM 533 O O . ASN A 1 72 ? 11.694 5.685 -27.900 1.00 91.38 72 ASN A O 1
ATOM 537 N N . ARG A 1 73 ? 11.577 7.725 -26.962 1.00 93.62 73 ARG A N 1
ATOM 538 C CA . ARG A 1 73 ? 12.121 7.339 -25.660 1.00 93.62 73 ARG A CA 1
ATOM 539 C C . ARG A 1 73 ? 11.075 7.455 -24.570 1.00 93.62 73 ARG A C 1
ATOM 541 O O . ARG A 1 73 ? 10.322 8.429 -24.503 1.00 93.62 73 ARG A O 1
ATOM 548 N N . VAL A 1 74 ? 11.107 6.482 -23.678 1.00 95.06 74 VAL A N 1
ATOM 549 C CA . VAL A 1 74 ? 10.309 6.451 -22.460 1.00 95.06 74 VAL A CA 1
ATOM 550 C C . VAL A 1 74 ? 11.235 6.401 -21.259 1.00 95.06 74 VAL A C 1
ATOM 552 O O . VAL A 1 74 ? 12.321 5.827 -21.333 1.00 95.06 74 VAL A O 1
ATOM 555 N N . ARG A 1 75 ? 10.801 7.011 -20.164 1.00 94.88 75 ARG A N 1
ATOM 556 C CA . ARG A 1 75 ? 11.454 6.913 -18.866 1.00 94.88 75 ARG A CA 1
ATOM 557 C C . ARG A 1 75 ? 10.683 5.922 -18.020 1.00 94.88 75 ARG A C 1
ATOM 559 O O . ARG A 1 75 ? 9.496 6.126 -17.756 1.00 94.88 75 ARG A O 1
ATOM 566 N N . ALA A 1 76 ? 11.362 4.865 -17.615 1.00 93.56 76 ALA A N 1
ATOM 567 C CA . ALA A 1 76 ? 10.838 3.813 -16.774 1.00 93.56 76 ALA A CA 1
ATOM 568 C C . ALA A 1 76 ? 11.572 3.774 -15.432 1.00 93.56 76 ALA A C 1
ATOM 570 O O . ALA A 1 76 ? 12.709 4.225 -15.309 1.00 93.56 76 ALA A O 1
ATOM 571 N N . VAL A 1 77 ? 10.906 3.236 -14.422 1.00 93.19 77 VAL A N 1
ATOM 572 C CA . VAL A 1 77 ? 11.453 3.009 -13.085 1.00 93.19 77 VAL A CA 1
ATOM 573 C C . VAL A 1 77 ? 11.570 1.509 -12.873 1.00 93.19 77 VAL A C 1
ATOM 575 O O . VAL A 1 77 ? 10.604 0.791 -13.113 1.00 93.19 77 VAL A O 1
ATOM 578 N N . ALA A 1 78 ? 12.726 1.037 -12.417 1.00 92.06 78 ALA A N 1
ATOM 579 C CA . ALA A 1 78 ? 12.930 -0.356 -12.047 1.00 92.06 78 ALA A CA 1
ATOM 580 C C . ALA A 1 78 ? 12.248 -0.695 -10.716 1.00 92.06 78 ALA A C 1
ATOM 582 O O . ALA A 1 78 ? 12.358 0.049 -9.740 1.00 92.06 78 ALA A O 1
ATOM 583 N N . MET A 1 79 ? 11.600 -1.857 -10.678 1.00 89.12 79 MET A N 1
ATOM 584 C CA . MET A 1 79 ? 11.006 -2.444 -9.471 1.00 89.12 79 MET A CA 1
ATOM 585 C C . MET A 1 79 ? 11.986 -3.355 -8.719 1.00 89.12 79 MET A C 1
ATOM 587 O O . MET A 1 79 ? 11.712 -3.776 -7.602 1.00 89.12 79 MET A O 1
ATOM 591 N N . SER A 1 80 ? 13.147 -3.640 -9.312 1.00 86.25 80 SER A N 1
ATOM 592 C CA . SER A 1 80 ? 14.232 -4.436 -8.723 1.00 86.25 80 SER A CA 1
ATOM 593 C C . SER A 1 80 ? 15.570 -3.701 -8.857 1.00 86.25 80 SER A C 1
ATOM 595 O O . SER A 1 80 ? 15.647 -2.649 -9.497 1.00 86.25 80 SER A O 1
ATOM 597 N N . ALA A 1 81 ? 16.623 -4.225 -8.226 1.00 86.25 81 ALA A N 1
ATOM 598 C CA . ALA A 1 81 ? 17.961 -3.654 -8.340 1.00 86.25 81 ALA A CA 1
ATOM 599 C C . ALA A 1 81 ? 18.404 -3.573 -9.812 1.00 86.25 81 ALA A C 1
ATOM 601 O O . ALA A 1 81 ? 18.176 -4.489 -10.600 1.00 86.25 81 ALA A O 1
ATOM 602 N N . THR A 1 82 ? 19.037 -2.459 -10.177 1.00 87.31 82 THR A N 1
ATOM 603 C CA . THR A 1 82 ? 19.525 -2.189 -11.540 1.00 87.31 82 THR A CA 1
ATOM 604 C C . THR A 1 82 ? 20.983 -2.600 -11.745 1.00 87.31 82 THR A C 1
ATOM 606 O O . THR A 1 82 ? 21.585 -2.250 -12.762 1.00 87.31 82 THR A O 1
ATOM 609 N N . ASP A 1 83 ? 21.573 -3.300 -10.777 1.00 84.94 83 ASP A N 1
ATOM 610 C CA . ASP A 1 83 ? 22.954 -3.767 -10.847 1.00 84.94 83 ASP A CA 1
ATOM 611 C C . ASP A 1 83 ? 23.115 -4.783 -11.986 1.00 84.94 83 ASP A C 1
ATOM 613 O O . ASP A 1 83 ? 22.239 -5.608 -12.242 1.00 84.94 83 ASP A O 1
ATOM 617 N N . GLY A 1 84 ? 24.216 -4.677 -12.730 1.00 84.69 84 GLY A N 1
ATOM 618 C CA . GLY A 1 84 ? 24.470 -5.515 -13.908 1.00 84.69 84 GLY A CA 1
ATOM 619 C C . GLY A 1 84 ? 23.728 -5.086 -15.183 1.00 84.69 84 GLY A C 1
ATOM 620 O O . GLY A 1 84 ? 24.022 -5.602 -16.263 1.00 84.69 84 GLY A O 1
ATOM 621 N N . LEU A 1 85 ? 22.818 -4.102 -15.123 1.00 88.50 85 LEU A N 1
ATOM 622 C CA . LEU A 1 85 ? 22.184 -3.564 -16.329 1.00 88.50 85 LEU A CA 1
ATOM 623 C C . LEU A 1 85 ? 23.172 -2.732 -17.154 1.00 88.50 85 LEU A C 1
ATOM 625 O O . LEU A 1 85 ? 23.846 -1.829 -16.655 1.00 88.50 85 LEU A O 1
ATOM 629 N N . THR A 1 86 ? 23.217 -2.995 -18.460 1.00 89.94 86 THR A N 1
ATOM 630 C CA . THR A 1 86 ? 24.072 -2.272 -19.407 1.00 89.94 86 THR A CA 1
ATOM 631 C C . THR A 1 86 ? 23.254 -1.596 -20.502 1.00 89.94 86 THR A C 1
ATOM 633 O O . THR A 1 86 ? 22.124 -1.971 -20.828 1.00 89.94 86 THR A O 1
ATOM 636 N N . ARG A 1 87 ? 23.824 -0.540 -21.088 1.00 91.88 87 ARG A N 1
ATOM 637 C CA . ARG A 1 87 ? 23.206 0.148 -22.227 1.00 91.88 87 ARG A CA 1
ATOM 638 C C . ARG A 1 87 ? 23.169 -0.787 -23.433 1.00 91.88 87 ARG A C 1
ATOM 640 O O . ARG A 1 87 ? 24.133 -1.489 -23.714 1.00 91.88 87 ARG A O 1
ATOM 647 N N . GLY A 1 88 ? 22.072 -0.741 -24.175 1.00 89.31 88 GLY A N 1
ATOM 648 C CA . GLY A 1 88 ? 21.831 -1.591 -25.337 1.00 89.31 88 GLY A CA 1
ATOM 649 C C . GLY A 1 88 ? 21.124 -2.910 -25.026 1.00 89.31 88 GLY A C 1
ATOM 650 O O . GLY A 1 88 ? 20.717 -3.567 -25.983 1.00 89.31 88 GLY A O 1
ATOM 651 N N . MET A 1 89 ? 20.925 -3.262 -23.746 1.00 91.31 89 MET A N 1
ATOM 652 C CA . MET A 1 89 ? 20.119 -4.423 -23.350 1.00 91.31 89 MET A CA 1
ATOM 653 C C . MET A 1 89 ? 18.700 -4.348 -23.921 1.00 91.31 89 MET A C 1
ATOM 655 O O . MET A 1 89 ? 18.140 -3.259 -24.095 1.00 91.31 89 MET A O 1
ATOM 659 N N . GLU A 1 90 ? 18.145 -5.519 -24.225 1.00 92.25 90 GLU A N 1
ATOM 660 C CA . GLU A 1 90 ? 16.827 -5.665 -24.828 1.00 92.25 90 GLU A CA 1
ATOM 661 C C . GLU A 1 90 ? 15.733 -5.473 -23.777 1.00 92.25 90 GLU A C 1
ATOM 663 O O . GLU A 1 90 ? 15.799 -6.001 -22.666 1.00 92.25 90 GLU A O 1
ATOM 668 N N . VAL A 1 91 ? 14.721 -4.690 -24.138 1.00 94.44 91 VAL A N 1
ATOM 669 C CA . VAL A 1 91 ? 13.576 -4.401 -23.278 1.00 94.44 91 VAL A CA 1
ATOM 670 C C . VAL A 1 91 ? 12.313 -4.848 -23.984 1.00 94.44 91 VAL A C 1
ATOM 672 O O . VAL A 1 91 ? 12.072 -4.468 -25.125 1.00 94.44 91 VAL A O 1
ATOM 675 N N . ILE A 1 92 ? 11.497 -5.637 -23.304 1.00 94.31 92 ILE A N 1
ATOM 676 C CA . ILE A 1 92 ? 10.235 -6.147 -23.821 1.00 94.31 92 ILE A CA 1
ATOM 677 C C . ILE A 1 92 ? 9.107 -5.344 -23.183 1.00 94.31 92 ILE A C 1
ATOM 679 O O . ILE A 1 92 ? 8.966 -5.335 -21.964 1.00 94.31 92 ILE A O 1
ATOM 683 N N . ASP A 1 93 ? 8.296 -4.682 -23.998 1.00 94.06 93 ASP A N 1
ATOM 684 C CA . ASP A 1 93 ? 7.033 -4.096 -23.551 1.00 94.06 93 ASP A CA 1
ATOM 685 C C . ASP A 1 93 ? 5.959 -5.185 -23.480 1.00 94.06 93 ASP A C 1
ATOM 687 O O . ASP A 1 93 ? 5.720 -5.911 -24.449 1.00 94.06 93 ASP A O 1
ATOM 691 N N . THR A 1 94 ? 5.340 -5.307 -22.307 1.00 90.69 94 THR A N 1
ATOM 692 C CA . THR A 1 94 ? 4.281 -6.290 -22.039 1.00 90.69 94 THR A CA 1
ATOM 693 C C . THR A 1 94 ? 2.920 -5.849 -22.581 1.00 90.69 94 THR A C 1
ATOM 695 O O . THR A 1 94 ? 2.002 -6.660 -22.650 1.00 90.69 94 THR A O 1
ATOM 698 N N . GLY A 1 95 ? 2.773 -4.577 -22.970 1.00 90.56 95 GLY A N 1
ATOM 699 C CA . GLY A 1 95 ? 1.531 -4.006 -23.488 1.00 90.56 95 GLY A CA 1
ATOM 700 C C . GLY A 1 95 ? 0.497 -3.643 -22.417 1.00 90.56 95 GLY A C 1
ATOM 701 O O . GLY A 1 95 ? -0.481 -2.969 -22.740 1.00 90.56 95 GLY A O 1
ATOM 702 N N . ALA A 1 96 ? 0.716 -4.029 -21.158 1.00 91.62 96 ALA A N 1
ATOM 703 C CA . ALA A 1 96 ? -0.196 -3.796 -20.045 1.00 91.62 96 ALA A CA 1
ATOM 704 C C . ALA A 1 96 ? 0.561 -3.360 -18.777 1.00 91.62 96 ALA A C 1
ATOM 706 O O . ALA A 1 96 ? 1.777 -3.535 -18.693 1.00 91.62 96 ALA A O 1
ATOM 707 N N . PRO A 1 97 ? -0.125 -2.789 -17.773 1.00 93.25 97 PRO A N 1
ATOM 708 C CA . PRO A 1 97 ? 0.483 -2.521 -16.476 1.00 93.25 97 PRO A CA 1
ATOM 709 C C . PRO A 1 97 ? 0.902 -3.787 -15.730 1.00 93.25 97 PRO A C 1
ATOM 711 O O . PRO A 1 97 ? 0.402 -4.882 -16.009 1.00 93.25 97 PRO A O 1
ATOM 714 N N . ILE A 1 98 ? 1.769 -3.616 -14.726 1.00 92.38 98 ILE A N 1
ATOM 715 C CA . ILE A 1 98 ? 2.131 -4.695 -13.797 1.00 92.38 98 ILE A CA 1
ATOM 716 C C . ILE A 1 98 ? 0.837 -5.293 -13.234 1.00 92.38 98 ILE A C 1
ATOM 718 O O . ILE A 1 98 ? -0.044 -4.573 -12.754 1.00 92.38 98 ILE A O 1
ATOM 722 N N . SER A 1 99 ? 0.707 -6.611 -13.356 1.00 91.62 99 SER A N 1
ATOM 723 C CA . SER A 1 99 ? -0.487 -7.352 -12.968 1.00 91.62 99 SER A CA 1
ATOM 724 C C . SER A 1 99 ? -0.128 -8.389 -11.920 1.00 91.62 99 SER A C 1
ATOM 726 O O . SER A 1 99 ? 0.816 -9.150 -12.102 1.00 91.62 99 SER A O 1
ATOM 728 N N . VAL A 1 100 ? -0.899 -8.413 -10.838 1.00 93.38 100 VAL A N 1
ATOM 729 C CA . VAL A 1 100 ? -0.667 -9.269 -9.670 1.00 93.38 100 VAL A CA 1
ATOM 730 C C . VAL A 1 100 ? -1.752 -10.343 -9.573 1.00 93.38 100 VAL A C 1
ATOM 732 O O . VAL A 1 100 ? -2.884 -10.092 -10.008 1.00 93.38 100 VAL A O 1
ATOM 735 N N . PRO A 1 101 ? -1.448 -11.538 -9.036 1.00 92.75 101 PRO A N 1
ATOM 736 C CA . PRO A 1 101 ? -2.458 -12.561 -8.794 1.00 92.75 101 PRO A CA 1
ATOM 737 C C . PRO A 1 101 ? -3.467 -12.078 -7.747 1.00 92.75 101 PRO A C 1
ATOM 739 O O . PRO A 1 101 ? -3.109 -11.383 -6.797 1.00 92.75 101 PRO A O 1
ATOM 742 N N . VAL A 1 102 ? -4.739 -12.435 -7.928 1.00 91.94 102 VAL A N 1
ATOM 743 C CA . VAL A 1 102 ? -5.831 -12.082 -7.009 1.00 91.94 102 VAL A CA 1
ATOM 744 C C . VAL A 1 102 ? -6.782 -13.259 -6.815 1.00 91.94 102 VAL A C 1
ATOM 746 O O . VAL A 1 102 ? -6.971 -14.071 -7.717 1.00 91.94 102 VAL A O 1
ATOM 749 N N . GLY A 1 103 ? -7.433 -13.325 -5.653 1.00 88.69 103 GLY A N 1
ATOM 750 C CA . GLY A 1 103 ? -8.468 -14.317 -5.347 1.00 88.69 103 GLY A CA 1
ATOM 751 C C . GLY A 1 103 ? -8.169 -15.108 -4.077 1.00 88.69 103 GLY A C 1
ATOM 752 O O . GLY A 1 103 ? -7.234 -14.802 -3.347 1.00 88.69 103 GLY A O 1
ATOM 753 N N . GLY A 1 104 ? -8.960 -16.149 -3.807 1.00 86.31 104 GLY A N 1
ATOM 754 C CA . GLY A 1 104 ? -8.780 -16.976 -2.605 1.00 86.31 104 GLY A CA 1
ATOM 755 C C . GLY A 1 104 ? -7.421 -17.685 -2.541 1.00 86.31 104 GLY A C 1
ATOM 756 O O . GLY A 1 104 ? -6.913 -17.932 -1.456 1.00 86.31 104 GLY A O 1
ATOM 757 N N . ALA A 1 105 ? -6.790 -17.943 -3.693 1.00 86.56 105 ALA A N 1
ATOM 758 C CA . ALA A 1 105 ? -5.480 -18.590 -3.774 1.00 86.56 105 ALA A CA 1
ATOM 759 C C . ALA A 1 105 ? -4.325 -17.735 -3.218 1.00 86.56 105 ALA A C 1
ATOM 761 O O . ALA A 1 105 ? -3.254 -18.269 -2.938 1.00 86.56 105 ALA A O 1
ATOM 762 N N . THR A 1 106 ? -4.521 -16.421 -3.056 1.00 90.31 106 THR A N 1
ATOM 763 C CA . THR A 1 106 ? -3.500 -15.525 -2.492 1.00 90.31 106 THR A CA 1
ATOM 764 C C . THR A 1 106 ? -3.544 -15.466 -0.966 1.00 90.31 106 THR A C 1
ATOM 766 O O . THR A 1 106 ? -2.672 -14.857 -0.351 1.00 90.31 106 THR A O 1
ATOM 769 N N . LEU A 1 107 ? -4.560 -16.060 -0.336 1.00 89.50 107 LEU A N 1
ATOM 770 C CA . LEU A 1 107 ? -4.689 -16.078 1.117 1.00 89.50 107 LEU A CA 1
ATOM 771 C C . LEU A 1 107 ? -3.618 -16.986 1.740 1.00 89.50 107 LEU A C 1
ATOM 773 O O . LEU A 1 107 ? -3.290 -18.041 1.208 1.00 89.50 107 LEU A O 1
ATOM 777 N N . GLY A 1 108 ? -3.048 -16.542 2.857 1.00 87.69 108 GLY A N 1
ATOM 778 C CA . GLY A 1 108 ? -1.964 -17.199 3.590 1.00 87.69 108 GLY A CA 1
ATOM 779 C C . GLY A 1 108 ? -0.580 -17.058 2.952 1.00 87.69 108 GLY A C 1
ATOM 780 O O . GLY A 1 108 ? 0.384 -17.606 3.479 1.00 87.69 108 GLY A O 1
ATOM 781 N N . ARG A 1 109 ? -0.468 -16.341 1.828 1.00 91.31 109 ARG A N 1
ATOM 782 C CA . ARG A 1 109 ? 0.770 -16.202 1.051 1.00 91.31 109 ARG A CA 1
ATOM 783 C C . ARG A 1 109 ? 1.393 -14.817 1.215 1.00 91.31 109 ARG A C 1
ATOM 785 O O . ARG A 1 109 ? 0.696 -13.845 1.524 1.00 91.31 109 ARG A O 1
ATOM 792 N N . ILE A 1 110 ? 2.702 -14.739 0.974 1.00 91.50 110 ILE A N 1
ATOM 793 C CA . ILE A 1 110 ? 3.466 -13.484 0.971 1.00 91.50 110 ILE A CA 1
ATOM 794 C C . ILE A 1 110 ? 3.890 -13.144 -0.454 1.00 91.50 110 ILE A C 1
ATOM 796 O O . ILE A 1 110 ? 4.566 -13.949 -1.093 1.00 91.50 110 ILE A O 1
ATOM 800 N N . PHE A 1 111 ? 3.558 -11.941 -0.920 1.00 92.31 111 PHE A N 1
ATOM 801 C CA . PHE A 1 111 ? 3.907 -11.443 -2.250 1.00 92.31 111 PHE A CA 1
ATOM 802 C C . PHE A 1 111 ? 4.805 -10.211 -2.196 1.00 92.31 111 PHE A C 1
ATOM 804 O O . PHE A 1 111 ? 4.685 -9.385 -1.290 1.00 92.31 111 PHE A O 1
ATOM 811 N N . ASN A 1 112 ? 5.659 -10.066 -3.207 1.00 90.00 112 ASN A N 1
ATOM 812 C CA . ASN A 1 112 ? 6.345 -8.809 -3.502 1.00 90.00 112 ASN A CA 1
ATOM 813 C C . ASN A 1 112 ? 5.466 -7.875 -4.364 1.00 90.00 112 ASN A C 1
ATOM 815 O O . ASN A 1 112 ? 4.354 -8.225 -4.770 1.00 90.00 112 ASN A O 1
ATOM 819 N N . VAL A 1 113 ? 5.987 -6.691 -4.699 1.00 88.06 113 VAL A N 1
ATOM 820 C CA . VAL A 1 113 ? 5.303 -5.687 -5.544 1.00 88.06 113 VAL A CA 1
ATOM 821 C C . VAL A 1 113 ? 4.959 -6.204 -6.952 1.00 88.06 113 VAL A C 1
ATOM 823 O O . VAL A 1 113 ? 3.997 -5.742 -7.565 1.00 88.06 113 VAL A O 1
ATOM 826 N N . LEU A 1 114 ? 5.706 -7.188 -7.461 1.00 88.69 114 LEU A N 1
ATOM 827 C CA . LEU A 1 114 ? 5.469 -7.815 -8.766 1.00 88.69 114 LEU A CA 1
ATOM 828 C C . LEU A 1 114 ? 4.410 -8.927 -8.718 1.00 88.69 114 LEU A C 1
ATOM 830 O O . LEU A 1 114 ? 4.016 -9.437 -9.766 1.00 88.69 114 LEU A O 1
ATOM 834 N N . GLY A 1 115 ? 3.923 -9.293 -7.528 1.00 87.88 115 GLY A N 1
ATOM 835 C CA . GLY A 1 115 ? 2.980 -10.394 -7.348 1.00 87.88 115 GLY A CA 1
ATOM 836 C C . GLY A 1 115 ? 3.637 -11.775 -7.340 1.00 87.88 115 GLY A C 1
ATOM 837 O O . GLY A 1 115 ? 2.948 -12.778 -7.518 1.00 87.88 115 GLY A O 1
ATOM 838 N N . GLU A 1 116 ? 4.951 -11.846 -7.137 1.00 89.69 116 GLU A N 1
ATOM 839 C CA . GLU A 1 116 ? 5.687 -13.101 -7.006 1.00 89.69 116 GLU A CA 1
ATOM 840 C C . GLU A 1 116 ? 5.698 -13.551 -5.536 1.00 89.69 116 GLU A C 1
ATOM 842 O O . GLU A 1 116 ? 5.897 -12.717 -4.643 1.00 89.69 116 GLU A O 1
ATOM 847 N N . PRO A 1 117 ? 5.488 -14.850 -5.254 1.00 91.44 117 PRO A N 1
ATOM 848 C CA . PRO A 1 117 ? 5.501 -15.355 -3.889 1.00 91.44 117 PRO A CA 1
ATOM 849 C C . PRO A 1 117 ? 6.926 -15.386 -3.316 1.00 91.44 117 PRO A C 1
ATOM 851 O O . PRO A 1 117 ? 7.838 -15.936 -3.932 1.00 91.44 117 PRO A O 1
ATOM 854 N N . VAL A 1 118 ? 7.106 -14.848 -2.108 1.00 88.44 118 VAL A N 1
ATOM 855 C CA . VAL A 1 118 ? 8.404 -14.772 -1.397 1.00 88.44 118 VAL A CA 1
ATOM 856 C C . VAL A 1 118 ? 8.460 -15.646 -0.136 1.00 88.44 118 VAL A C 1
ATOM 858 O O . VAL A 1 118 ? 9.408 -15.583 0.640 1.00 88.44 118 VAL A O 1
ATOM 861 N N . ASP A 1 119 ? 7.449 -16.485 0.075 1.00 86.00 119 ASP A N 1
ATOM 862 C CA . ASP A 1 119 ? 7.282 -17.339 1.260 1.00 86.00 119 ASP A CA 1
ATOM 863 C C . ASP A 1 119 ? 7.907 -18.741 1.142 1.00 86.00 119 ASP A C 1
ATOM 865 O O . ASP A 1 119 ? 7.822 -19.529 2.081 1.00 86.00 119 ASP A O 1
ATOM 869 N N . ASN A 1 120 ? 8.550 -19.066 0.015 1.00 85.56 120 ASN A N 1
ATOM 870 C CA . ASN A 1 120 ? 9.123 -20.387 -0.288 1.00 85.56 120 ASN A CA 1
ATOM 871 C C . ASN A 1 120 ? 8.115 -21.558 -0.268 1.00 85.56 120 ASN A C 1
ATOM 873 O O . ASN A 1 120 ? 8.527 -22.717 -0.250 1.00 85.56 120 ASN A O 1
ATOM 877 N N . LEU A 1 121 ? 6.806 -21.290 -0.342 1.00 84.06 121 LEU A N 1
ATOM 878 C CA . LEU A 1 121 ? 5.750 -22.319 -0.357 1.00 84.06 121 LEU A CA 1
ATOM 879 C C . LEU A 1 121 ? 5.399 -22.808 -1.777 1.00 84.06 121 LEU A C 1
ATOM 881 O O . LEU A 1 121 ? 4.360 -23.425 -2.001 1.00 84.06 121 LEU A O 1
ATOM 885 N N . GLY A 1 122 ? 6.266 -22.532 -2.755 1.00 85.75 122 GLY A N 1
ATOM 886 C CA . GLY A 1 122 ? 6.061 -22.881 -4.162 1.00 85.75 122 GLY A CA 1
ATOM 887 C C . GLY A 1 122 ? 5.179 -21.880 -4.924 1.00 85.75 122 GLY A C 1
ATOM 888 O O . GLY A 1 122 ? 4.845 -20.814 -4.405 1.00 85.75 122 GLY A O 1
ATOM 889 N N . PRO A 1 123 ? 4.818 -22.176 -6.183 1.00 85.94 123 PRO A N 1
ATOM 890 C CA . PRO A 1 123 ? 4.019 -21.269 -7.003 1.00 85.94 123 PRO A CA 1
ATOM 891 C C . PRO A 1 123 ? 2.576 -21.137 -6.485 1.00 85.94 123 PRO A C 1
ATOM 893 O O . PRO A 1 123 ? 2.040 -22.039 -5.843 1.00 85.94 123 PRO A O 1
ATOM 896 N N . VAL A 1 124 ? 1.949 -19.996 -6.770 1.00 84.44 124 VAL A N 1
ATOM 897 C CA . VAL A 1 124 ? 0.525 -19.722 -6.505 1.00 84.44 124 VAL A CA 1
ATOM 898 C C . VAL A 1 124 ? -0.260 -19.921 -7.800 1.00 84.44 124 VAL A C 1
ATOM 900 O O . VAL A 1 124 ? 0.298 -19.747 -8.884 1.00 84.44 124 VAL A O 1
ATOM 903 N N . ASP A 1 125 ? -1.545 -20.268 -7.706 1.00 82.06 125 ASP A N 1
ATOM 904 C CA . ASP A 1 125 ? -2.424 -20.222 -8.874 1.00 82.06 125 ASP A CA 1
ATOM 905 C C . ASP A 1 125 ? -2.545 -18.778 -9.394 1.00 82.06 125 ASP A C 1
ATOM 907 O O . ASP A 1 125 ? -3.056 -17.889 -8.714 1.00 82.06 125 ASP A O 1
ATOM 911 N N . THR A 1 126 ? -2.057 -18.552 -10.610 1.00 79.06 126 THR A N 1
ATOM 912 C CA . THR A 1 126 ? -2.063 -17.256 -11.298 1.00 79.06 126 THR A CA 1
ATOM 913 C C . THR A 1 126 ? -3.168 -17.159 -12.353 1.00 79.06 126 THR A C 1
ATOM 915 O O . THR A 1 126 ? -3.115 -16.288 -13.220 1.00 79.06 126 THR A O 1
ATOM 918 N N . SER A 1 127 ? -4.185 -18.029 -12.293 1.00 82.44 127 SER A N 1
ATOM 919 C CA . SER A 1 127 ? -5.315 -18.049 -13.234 1.00 82.44 127 SER A CA 1
ATOM 920 C C . SER A 1 127 ? -6.041 -16.704 -13.356 1.00 82.44 127 SER A C 1
ATOM 922 O O . SER A 1 127 ? -6.461 -16.324 -14.450 1.00 82.44 127 SER A O 1
ATOM 924 N N . THR A 1 128 ? -6.161 -15.968 -12.248 1.00 88.62 128 THR A N 1
ATOM 925 C CA . THR A 1 128 ? -6.795 -14.646 -12.203 1.00 88.62 128 THR A CA 1
ATOM 926 C C . THR A 1 128 ? -5.784 -13.597 -11.758 1.00 88.62 128 THR A C 1
ATOM 928 O O . THR A 1 128 ? -5.283 -13.631 -10.634 1.00 88.62 128 THR A O 1
ATOM 931 N N . THR A 1 129 ? -5.506 -12.630 -12.630 1.00 91.00 129 THR A N 1
ATOM 932 C CA . THR A 1 129 ? -4.625 -11.494 -12.338 1.00 91.00 129 THR A CA 1
ATOM 933 C C . THR A 1 129 ? -5.370 -10.172 -12.489 1.00 91.00 129 THR A C 1
ATOM 935 O O . THR A 1 129 ? -6.414 -10.079 -13.138 1.00 91.00 129 THR A O 1
ATOM 938 N N . SER A 1 130 ? -4.871 -9.123 -11.842 1.00 92.56 130 SER A N 1
ATOM 939 C CA . SER A 1 130 ? -5.410 -7.768 -11.955 1.00 92.56 130 SER A CA 1
ATOM 940 C C . SER A 1 130 ? -4.291 -6.732 -12.038 1.00 92.56 130 SER A C 1
ATOM 942 O O . SER A 1 130 ? -3.307 -6.859 -11.310 1.00 92.56 130 SER A O 1
ATOM 944 N N . PRO A 1 131 ? -4.439 -5.681 -12.869 1.00 94.38 131 PRO A N 1
ATOM 945 C CA . PRO A 1 131 ? -3.457 -4.605 -12.947 1.00 94.38 131 PRO A CA 1
ATOM 946 C C . PRO A 1 131 ? -3.443 -3.781 -11.654 1.00 94.38 131 PRO A C 1
ATOM 948 O O . PR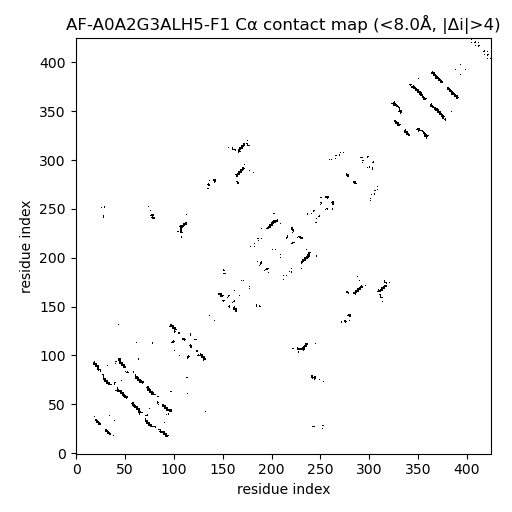O A 1 131 ? -4.502 -3.477 -11.093 1.00 94.38 131 PRO A O 1
ATOM 951 N N . ILE A 1 132 ? -2.249 -3.377 -11.207 1.00 92.25 132 ILE A N 1
ATOM 952 C CA . ILE A 1 132 ? -2.076 -2.553 -9.996 1.00 92.25 132 ILE A CA 1
ATOM 953 C C . ILE A 1 132 ? -2.600 -1.121 -10.181 1.00 92.25 132 ILE A C 1
ATOM 955 O O . ILE A 1 132 ? -3.072 -0.492 -9.224 1.00 92.25 132 ILE A O 1
ATOM 959 N N . HIS A 1 133 ? -2.585 -0.637 -11.427 1.00 91.44 133 HIS A N 1
ATOM 960 C CA . HIS A 1 133 ? -3.120 0.657 -11.841 1.00 91.44 133 HIS A CA 1
ATOM 961 C C . HIS A 1 133 ? -4.579 0.520 -12.263 1.00 91.44 133 HIS A C 1
ATOM 963 O O . HIS A 1 133 ? -4.906 -0.136 -13.253 1.00 91.44 133 HIS A O 1
ATOM 969 N N . ARG A 1 134 ? -5.471 1.157 -11.502 1.00 90.62 134 ARG A N 1
ATOM 970 C CA . ARG A 1 134 ? -6.910 1.193 -11.770 1.00 90.62 134 ARG A CA 1
ATOM 971 C C . ARG A 1 134 ? -7.486 2.522 -11.306 1.00 90.62 134 ARG A C 1
ATOM 973 O O . ARG A 1 134 ? -7.069 3.051 -10.278 1.00 90.62 134 ARG A O 1
ATOM 980 N N . SER A 1 135 ? -8.461 3.036 -12.047 1.00 91.88 135 SER A N 1
ATOM 981 C CA . SER A 1 135 ? -9.225 4.214 -11.639 1.00 91.88 135 SER A CA 1
ATOM 982 C C . SER A 1 135 ? -10.037 3.938 -10.370 1.00 91.88 135 SER A C 1
ATOM 984 O O . SER A 1 135 ? -10.452 2.803 -10.119 1.00 91.88 135 SER A O 1
ATOM 986 N N . ALA A 1 136 ? -10.275 4.983 -9.578 1.00 93.31 136 ALA A N 1
ATOM 987 C CA . ALA A 1 136 ? -11.194 4.913 -8.448 1.00 93.31 136 ALA A CA 1
ATOM 988 C C . ALA A 1 136 ? -12.631 4.588 -8.920 1.00 93.31 136 ALA A C 1
ATOM 990 O O . ALA A 1 136 ? -12.977 4.896 -10.069 1.00 93.31 136 ALA A O 1
ATOM 991 N N . PRO A 1 137 ? -13.470 3.975 -8.063 1.00 93.44 137 PRO A N 1
ATOM 992 C CA . PRO A 1 137 ? -14.877 3.738 -8.370 1.00 93.44 137 PRO A CA 1
ATOM 993 C C . PRO A 1 137 ? -15.600 5.022 -8.789 1.00 93.44 137 PRO A C 1
ATOM 995 O O . PRO A 1 137 ? -15.349 6.104 -8.258 1.00 93.44 137 PRO A O 1
ATOM 998 N N . ALA A 1 138 ? -16.525 4.905 -9.740 1.00 93.69 138 ALA A N 1
ATOM 999 C CA . ALA A 1 138 ? -17.316 6.046 -10.183 1.00 93.69 138 ALA A CA 1
ATOM 1000 C C . ALA A 1 138 ? -18.296 6.491 -9.086 1.00 93.69 138 ALA A C 1
ATOM 1002 O O . ALA A 1 138 ? -18.795 5.671 -8.317 1.00 93.69 138 ALA A O 1
ATOM 1003 N N . PHE A 1 139 ? -18.674 7.771 -9.085 1.00 92.06 139 PHE A N 1
ATOM 1004 C CA . PHE A 1 139 ? -19.608 8.339 -8.103 1.00 92.06 139 PHE A CA 1
ATOM 1005 C C . PHE A 1 139 ? -20.914 7.532 -7.952 1.00 92.06 139 PHE A C 1
ATOM 1007 O O . PHE A 1 139 ? -21.396 7.307 -6.849 1.00 92.06 139 PHE A O 1
ATOM 1014 N N . ILE A 1 140 ? -21.457 7.018 -9.060 1.00 93.06 140 ILE A N 1
ATOM 1015 C CA . ILE A 1 140 ? -22.686 6.204 -9.077 1.00 93.06 140 ILE A CA 1
ATOM 1016 C C . ILE A 1 140 ? -22.536 4.812 -8.438 1.00 93.06 140 ILE A C 1
ATOM 1018 O O . ILE A 1 140 ? -23.547 4.155 -8.171 1.00 93.06 140 ILE A O 1
ATOM 1022 N N . GLN A 1 141 ? -21.306 4.332 -8.247 1.00 90.94 141 GLN A N 1
ATOM 1023 C CA . GLN A 1 141 ? -20.996 3.031 -7.647 1.00 90.94 141 GLN A CA 1
ATOM 1024 C C . GLN A 1 141 ? -20.804 3.122 -6.133 1.00 90.94 141 GLN A C 1
ATOM 1026 O O . GLN A 1 141 ? -20.854 2.086 -5.470 1.00 90.94 141 GLN A O 1
ATOM 1031 N N . LEU A 1 142 ? -20.599 4.330 -5.600 1.00 89.56 142 LEU A N 1
ATOM 1032 C CA . LEU A 1 142 ? -20.380 4.558 -4.177 1.00 89.56 142 LEU A CA 1
ATOM 1033 C C . LEU A 1 142 ? -21.633 4.205 -3.372 1.00 89.56 142 LEU A C 1
ATOM 1035 O O . LEU A 1 142 ? -22.763 4.474 -3.797 1.00 89.56 142 LEU A O 1
ATOM 1039 N N . ASP A 1 143 ? -21.420 3.582 -2.216 1.00 87.56 143 ASP A N 1
ATOM 1040 C CA . ASP A 1 143 ? -22.490 3.345 -1.253 1.00 87.56 143 ASP A CA 1
ATOM 1041 C C . ASP A 1 143 ? -22.692 4.587 -0.377 1.00 87.56 143 ASP A C 1
ATOM 1043 O O . ASP A 1 143 ? -21.739 5.205 0.096 1.00 87.56 143 ASP A O 1
ATOM 1047 N N . THR A 1 144 ? -23.950 4.956 -0.159 1.00 84.38 144 THR A N 1
ATOM 1048 C CA . THR A 1 144 ? -24.340 6.091 0.685 1.00 84.38 144 THR A CA 1
ATOM 1049 C C . THR A 1 144 ? -24.770 5.649 2.082 1.00 84.38 144 THR A C 1
ATOM 1051 O O . THR A 1 144 ? -25.111 6.490 2.914 1.00 84.38 144 THR A O 1
ATOM 1054 N N . LYS A 1 145 ? -24.820 4.338 2.356 1.00 83.31 145 LYS A N 1
ATOM 1055 C CA . LYS A 1 145 ? -25.230 3.815 3.659 1.00 83.31 145 LYS A CA 1
ATOM 1056 C C . LYS A 1 145 ? -24.090 3.899 4.667 1.00 83.31 145 LYS A C 1
ATOM 1058 O O . LYS A 1 145 ? -23.064 3.235 4.548 1.00 83.31 145 LYS A O 1
ATOM 1063 N N . LEU A 1 146 ? -24.322 4.672 5.721 1.00 77.50 146 LEU A N 1
ATOM 1064 C CA . LEU A 1 146 ? -23.457 4.682 6.893 1.00 77.50 146 LEU A CA 1
ATOM 1065 C C . LEU A 1 146 ? -23.696 3.394 7.688 1.00 77.50 146 LEU A C 1
ATOM 1067 O O . LEU A 1 146 ? -24.815 3.124 8.122 1.00 77.50 146 LEU A O 1
ATOM 1071 N N . SER A 1 147 ? -22.645 2.598 7.866 1.00 83.56 147 SER A N 1
ATOM 1072 C CA . SER A 1 147 ? -22.647 1.443 8.765 1.00 83.56 147 SER A CA 1
ATOM 1073 C C . SER A 1 147 ? -21.400 1.467 9.641 1.00 83.56 147 SER A C 1
ATOM 1075 O O . SER A 1 147 ? -20.325 1.877 9.195 1.00 83.56 147 SER A O 1
ATOM 1077 N N . ILE A 1 148 ? -21.569 1.073 10.902 1.00 85.19 148 ILE A N 1
ATOM 1078 C CA . ILE A 1 148 ? -20.477 0.977 11.871 1.00 85.19 148 ILE A CA 1
ATOM 1079 C C . ILE A 1 148 ? -19.735 -0.337 11.623 1.00 85.19 148 ILE A C 1
ATOM 1081 O O . ILE A 1 148 ? -20.328 -1.357 11.271 1.00 85.19 148 ILE A O 1
ATOM 1085 N N . PHE A 1 149 ? -18.421 -0.279 11.761 1.00 83.88 149 PHE A N 1
ATOM 1086 C CA . PHE A 1 149 ? -17.513 -1.402 11.711 1.00 83.88 149 PHE A CA 1
ATOM 1087 C C . PHE A 1 149 ? -17.135 -1.778 13.142 1.00 83.88 149 PHE A C 1
ATOM 1089 O O . PHE A 1 149 ? -16.302 -1.122 13.760 1.00 83.88 149 PHE A O 1
ATOM 1096 N N . GLU A 1 150 ? -17.790 -2.812 13.665 1.00 83.94 150 GLU A N 1
ATOM 1097 C CA . GLU A 1 150 ? -17.546 -3.317 15.017 1.00 83.94 150 GLU A CA 1
ATOM 1098 C C . GLU A 1 150 ? -16.191 -4.025 15.068 1.00 83.94 150 GLU A C 1
ATOM 1100 O O . GLU A 1 150 ? -15.987 -5.049 14.405 1.00 83.94 150 GLU A O 1
ATOM 1105 N N . THR A 1 151 ? -15.267 -3.453 15.839 1.00 79.75 151 THR A N 1
ATOM 1106 C CA . THR A 1 151 ? -13.882 -3.923 15.958 1.00 79.75 151 THR A CA 1
ATOM 1107 C C . THR A 1 151 ? -13.689 -4.948 17.070 1.00 79.75 151 THR A C 1
ATOM 1109 O O . THR A 1 151 ? -12.705 -5.687 17.052 1.00 79.75 151 THR A O 1
ATOM 1112 N N . GLY A 1 152 ? -14.594 -4.989 18.052 1.00 79.25 152 GLY A N 1
ATOM 1113 C CA . GLY A 1 152 ? -14.433 -5.767 19.282 1.00 79.25 152 GLY A CA 1
ATOM 1114 C C . GLY A 1 152 ? -13.525 -5.083 20.309 1.00 79.25 152 GLY A C 1
ATOM 1115 O O . GLY A 1 152 ? -13.346 -5.586 21.421 1.00 79.25 152 GLY A O 1
ATOM 1116 N N . ILE A 1 153 ? -12.970 -3.915 19.976 1.00 77.75 153 ILE A N 1
ATOM 1117 C CA . ILE A 1 153 ? -12.095 -3.145 20.850 1.00 77.75 153 ILE A CA 1
ATOM 1118 C C . ILE A 1 153 ? -12.933 -2.064 21.521 1.00 77.75 153 ILE A C 1
ATOM 1120 O O . ILE A 1 153 ? -13.287 -1.061 20.912 1.00 77.75 153 ILE A O 1
ATOM 1124 N N . LYS A 1 154 ? -13.201 -2.238 22.820 1.00 74.56 154 LYS A N 1
ATOM 1125 C CA . LYS A 1 154 ? -14.113 -1.373 23.593 1.00 74.56 154 LYS A CA 1
ATOM 1126 C C . LYS A 1 154 ? -13.846 0.125 23.440 1.00 74.56 154 LYS A C 1
ATOM 1128 O O . LYS A 1 154 ? -14.792 0.891 23.323 1.00 74.56 154 LYS A O 1
ATOM 1133 N N . VAL A 1 155 ? -12.580 0.546 23.471 1.00 69.19 155 VAL A N 1
ATOM 1134 C CA . VAL A 1 155 ? -12.226 1.972 23.354 1.00 69.19 155 VAL A CA 1
ATOM 1135 C C . VAL A 1 155 ? -12.522 2.516 21.954 1.00 69.19 155 VAL A C 1
ATOM 1137 O O . VAL A 1 155 ? -13.030 3.626 21.830 1.00 69.19 155 VAL A O 1
ATOM 1140 N N . VAL A 1 156 ? -12.272 1.715 20.916 1.00 77.25 156 VAL A N 1
ATOM 1141 C CA . VAL A 1 156 ? -12.540 2.084 19.525 1.00 77.25 156 VAL A CA 1
ATOM 1142 C C . VAL A 1 156 ? -14.045 2.109 19.283 1.00 77.25 156 VAL A C 1
ATOM 1144 O O . VAL A 1 156 ? -14.573 3.134 18.877 1.00 77.25 156 VAL A O 1
ATOM 1147 N N . ASP A 1 157 ? -14.755 1.036 19.625 1.00 76.44 157 ASP A N 1
ATOM 1148 C CA . ASP A 1 157 ? -16.192 0.919 19.361 1.00 76.44 157 ASP A CA 1
ATOM 1149 C C . ASP A 1 157 ? -17.034 1.948 20.139 1.00 76.44 157 ASP A C 1
ATOM 1151 O O . ASP A 1 157 ? -18.111 2.327 19.681 1.00 76.44 157 ASP A O 1
ATOM 1155 N N . LEU A 1 158 ? -16.552 2.422 21.295 1.00 71.88 158 LEU A N 1
ATOM 1156 C CA . LEU A 1 158 ? -17.260 3.406 22.115 1.00 71.88 158 LEU A CA 1
ATOM 1157 C C . LEU A 1 158 ? -16.919 4.859 21.757 1.00 71.88 158 LEU A C 1
ATOM 1159 O O . LEU A 1 158 ? -17.830 5.676 21.643 1.00 71.88 158 LEU A O 1
ATOM 1163 N N . LEU A 1 159 ? -15.629 5.201 21.641 1.00 67.62 159 LEU A N 1
ATOM 1164 C CA . LEU A 1 159 ? -15.180 6.600 21.537 1.00 67.62 159 LEU A CA 1
ATOM 1165 C C . LEU A 1 159 ? -14.858 7.028 20.104 1.00 67.62 159 LEU A C 1
ATOM 1167 O O . LEU A 1 159 ? -15.082 8.180 19.744 1.00 67.62 159 LEU A O 1
ATOM 1171 N N . ALA A 1 160 ? -14.339 6.115 19.285 1.00 69.31 160 ALA A N 1
ATOM 1172 C CA . ALA A 1 160 ? -13.931 6.394 17.913 1.00 69.31 160 ALA A CA 1
ATOM 1173 C C . ALA A 1 160 ? -14.454 5.299 16.970 1.00 69.31 160 ALA A C 1
ATOM 1175 O O . ALA A 1 160 ? -13.649 4.595 16.352 1.00 69.31 160 ALA A O 1
ATOM 1176 N N . PRO A 1 161 ? -15.789 5.111 16.880 1.00 78.31 161 PRO A N 1
ATOM 1177 C CA . PRO A 1 161 ? -16.366 4.004 16.134 1.00 78.31 161 PRO A CA 1
ATOM 1178 C C . PRO A 1 161 ? -15.953 4.079 14.669 1.00 78.31 161 PRO A C 1
ATOM 1180 O O . PRO A 1 161 ? -16.111 5.101 13.996 1.00 78.31 161 PRO A O 1
ATOM 1183 N N . TYR A 1 162 ? -15.429 2.971 14.160 1.00 86.94 162 TYR A N 1
ATOM 1184 C CA . TYR A 1 162 ? -14.982 2.896 12.781 1.00 86.94 162 TYR A CA 1
ATOM 1185 C C . TYR A 1 162 ? -16.179 2.809 11.845 1.00 86.94 162 TYR A C 1
ATOM 1187 O O . TYR A 1 162 ? -17.153 2.107 12.106 1.00 86.94 162 TYR A O 1
ATOM 1195 N N . ARG A 1 163 ? -16.120 3.527 10.723 1.00 84.06 163 ARG A N 1
ATOM 1196 C CA . ARG A 1 163 ? -17.117 3.389 9.660 1.00 84.06 163 ARG A CA 1
ATOM 1197 C C . ARG A 1 163 ? -16.702 2.258 8.729 1.00 84.06 163 ARG A C 1
ATOM 1199 O O . ARG A 1 163 ? -15.542 2.168 8.334 1.00 84.06 163 ARG A O 1
ATOM 1206 N N . ARG A 1 164 ? -17.653 1.432 8.299 1.00 85.25 164 ARG A N 1
ATOM 1207 C CA . ARG A 1 164 ? -17.412 0.428 7.259 1.00 85.25 164 ARG A CA 1
ATOM 1208 C C . ARG A 1 164 ? -17.067 1.108 5.931 1.00 85.25 164 ARG A C 1
ATOM 1210 O O . ARG A 1 164 ? -17.813 1.951 5.433 1.00 85.25 164 ARG A O 1
ATOM 1217 N N . GLY A 1 165 ? -15.907 0.751 5.389 1.00 84.56 165 GLY A N 1
ATOM 1218 C CA . GLY A 1 165 ? -15.254 1.430 4.270 1.00 84.56 165 GLY A CA 1
ATOM 1219 C C . GLY A 1 165 ? -14.820 2.867 4.544 1.00 84.56 165 GLY A C 1
ATOM 1220 O O . GLY A 1 165 ? -14.524 3.605 3.609 1.00 84.56 165 GLY A O 1
ATOM 1221 N N . GLY A 1 166 ? -14.814 3.275 5.814 1.00 85.88 166 GLY A N 1
ATOM 1222 C CA . GLY A 1 166 ? -14.192 4.513 6.249 1.00 85.88 166 GLY A CA 1
ATOM 1223 C C . GLY A 1 166 ? -12.684 4.348 6.374 1.00 85.88 166 GLY A C 1
ATOM 1224 O O . GLY A 1 166 ? -12.196 3.287 6.766 1.00 85.88 166 GLY A O 1
ATOM 1225 N N . LYS A 1 167 ? -11.950 5.405 6.043 1.00 88.94 167 LYS A N 1
ATOM 1226 C CA . LYS A 1 167 ? -10.493 5.453 6.096 1.00 88.94 167 LYS A CA 1
ATOM 1227 C C . LYS A 1 167 ? -10.036 5.777 7.513 1.00 88.94 167 LYS A C 1
ATOM 1229 O O . LYS A 1 167 ? -10.259 6.887 8.002 1.00 88.94 167 LYS A O 1
ATOM 1234 N N . ILE A 1 168 ? -9.398 4.805 8.160 1.00 88.25 168 ILE A N 1
ATOM 1235 C CA . ILE A 1 168 ? -8.938 4.898 9.548 1.00 88.25 168 ILE A CA 1
ATOM 1236 C C . ILE A 1 168 ? -7.424 5.053 9.573 1.00 88.25 168 ILE A C 1
ATOM 1238 O O . ILE A 1 168 ? -6.716 4.343 8.850 1.00 88.25 168 ILE A O 1
ATOM 1242 N N . ARG A 1 169 ? -6.912 5.940 10.434 1.00 84.69 169 ARG A N 1
ATOM 1243 C CA . ARG A 1 169 ? -5.462 6.070 10.653 1.00 84.69 169 ARG A CA 1
ATOM 1244 C C . ARG A 1 169 ? -5.052 5.914 12.102 1.00 84.69 169 ARG A C 1
ATOM 1246 O O . ARG A 1 169 ? -5.666 6.487 12.999 1.00 84.69 169 ARG A O 1
ATOM 1253 N N . LEU A 1 170 ? -3.971 5.160 12.282 1.00 81.38 170 LEU A N 1
ATOM 1254 C CA . LEU A 1 170 ? -3.293 4.931 13.547 1.00 81.38 170 LEU A CA 1
ATOM 1255 C C . LEU A 1 170 ? -2.054 5.824 13.622 1.00 81.38 170 LEU A C 1
ATOM 1257 O O . LEU A 1 170 ? -1.075 5.624 12.894 1.00 81.38 170 LEU A O 1
ATOM 1261 N N . PHE A 1 171 ? -2.089 6.790 14.531 1.00 75.06 171 PHE A N 1
ATOM 1262 C CA . PHE A 1 171 ? -0.977 7.689 14.822 1.00 75.06 171 PHE A CA 1
ATOM 1263 C C . PHE A 1 171 ? -0.231 7.230 16.068 1.00 75.06 171 PHE A C 1
ATOM 1265 O O . PHE A 1 171 ? -0.796 6.557 16.924 1.00 75.06 171 PHE A O 1
ATOM 1272 N N . GLY A 1 172 ? 1.044 7.593 16.180 1.00 67.62 172 GLY A N 1
ATOM 1273 C CA . GLY A 1 172 ? 1.814 7.389 17.405 1.00 67.62 172 GLY A CA 1
ATOM 1274 C C . GLY A 1 172 ? 3.313 7.236 17.173 1.00 67.62 172 GLY A C 1
ATOM 1275 O O . GLY A 1 172 ? 3.766 7.073 16.040 1.00 67.62 172 GLY A O 1
ATOM 1276 N N . GLY A 1 173 ? 4.093 7.251 18.247 1.00 64.62 173 GLY A N 1
ATOM 1277 C CA . GLY A 1 173 ? 5.535 7.013 18.166 1.00 64.62 173 GLY A CA 1
ATOM 1278 C C . GLY A 1 173 ? 5.882 5.547 17.877 1.00 64.62 173 GLY A C 1
ATOM 1279 O O . GLY A 1 173 ? 5.024 4.662 17.868 1.00 64.62 173 GLY A O 1
ATOM 1280 N N . ALA A 1 174 ? 7.165 5.249 17.684 1.00 66.06 174 ALA A N 1
ATOM 1281 C CA . ALA A 1 174 ? 7.634 3.864 17.660 1.00 66.06 174 ALA A CA 1
ATOM 1282 C C . ALA A 1 174 ? 7.374 3.177 19.019 1.00 66.06 174 ALA A C 1
ATOM 1284 O O . ALA A 1 174 ? 7.567 3.787 20.077 1.00 66.06 174 ALA A O 1
ATOM 1285 N N . GLY A 1 175 ? 6.952 1.909 18.998 1.00 66.00 175 GLY A N 1
ATOM 1286 C CA . GLY A 1 175 ? 6.775 1.092 20.207 1.00 66.00 175 GLY A CA 1
ATOM 1287 C C . GLY A 1 175 ? 5.495 1.342 21.016 1.00 66.00 175 GLY A C 1
ATOM 1288 O O . GLY A 1 175 ? 5.378 0.820 22.115 1.00 66.00 175 GLY A O 1
ATOM 1289 N N . VAL A 1 176 ? 4.524 2.103 20.500 1.00 67.94 176 VAL A N 1
ATOM 1290 C CA . VAL A 1 176 ? 3.228 2.357 21.180 1.00 67.94 176 VAL A CA 1
ATOM 1291 C C . VAL A 1 176 ? 2.176 1.254 20.969 1.00 67.94 176 VAL A C 1
ATOM 1293 O O . VAL A 1 176 ? 1.015 1.439 21.313 1.00 67.94 176 VAL A O 1
ATOM 1296 N N . GLY A 1 177 ? 2.550 0.123 20.364 1.00 71.38 177 GLY A N 1
ATOM 1297 C CA . GLY A 1 177 ? 1.634 -1.002 20.136 1.00 71.38 177 GLY A CA 1
ATOM 1298 C C . GLY A 1 177 ? 0.766 -0.908 18.874 1.00 71.38 177 GLY A C 1
ATOM 1299 O O . GLY A 1 177 ? -0.256 -1.580 18.796 1.00 71.38 177 GLY A O 1
ATOM 1300 N N . LYS A 1 178 ? 1.158 -0.121 17.858 1.00 77.19 178 LYS A N 1
ATOM 1301 C CA . LYS A 1 178 ? 0.397 -0.008 16.593 1.00 77.19 178 LYS A CA 1
ATOM 1302 C C . LYS A 1 178 ? 0.190 -1.357 15.905 1.00 77.19 178 LYS A C 1
ATOM 1304 O O . LYS A 1 178 ? -0.923 -1.686 15.515 1.00 77.19 178 LYS A O 1
ATOM 1309 N N . THR A 1 179 ? 1.265 -2.135 15.782 1.00 73.00 179 THR A N 1
ATOM 1310 C CA . THR A 1 179 ? 1.239 -3.463 15.155 1.00 73.00 179 THR A CA 1
ATOM 1311 C C . THR A 1 179 ? 0.351 -4.418 15.942 1.00 73.00 179 THR A C 1
ATOM 1313 O O . THR A 1 179 ? -0.459 -5.113 15.344 1.00 73.00 179 THR A O 1
ATOM 1316 N N . VAL A 1 180 ? 0.421 -4.373 17.278 1.00 75.88 180 VAL A N 1
ATOM 1317 C CA . VAL A 1 180 ? -0.444 -5.165 18.172 1.00 75.88 180 VAL A CA 1
ATOM 1318 C C . VAL A 1 180 ? -1.914 -4.843 17.930 1.00 75.88 180 VAL A C 1
ATOM 1320 O O . VAL A 1 180 ? -2.725 -5.751 17.777 1.00 75.88 180 VAL A O 1
ATOM 1323 N N . LEU A 1 181 ? -2.253 -3.556 17.802 1.00 79.62 181 LEU A N 1
ATOM 1324 C CA . LEU A 1 181 ? -3.618 -3.143 17.492 1.00 79.62 181 LEU A CA 1
ATOM 1325 C C . LEU A 1 181 ? -4.076 -3.673 16.125 1.00 79.62 181 LEU A C 1
ATOM 1327 O O . LEU A 1 181 ? -5.188 -4.177 16.015 1.00 79.62 181 LEU A O 1
ATOM 1331 N N . ILE A 1 182 ? -3.225 -3.600 15.095 1.00 82.88 182 ILE A N 1
ATOM 1332 C CA . ILE A 1 182 ? -3.540 -4.129 13.757 1.00 82.88 182 ILE A CA 1
ATOM 1333 C C . ILE A 1 182 ? -3.781 -5.638 13.801 1.00 82.88 182 ILE A C 1
ATOM 1335 O O . ILE A 1 182 ? -4.743 -6.115 13.204 1.00 82.88 182 ILE A O 1
ATOM 1339 N N . MET A 1 183 ? -2.934 -6.388 14.500 1.00 77.88 183 MET A N 1
ATOM 1340 C CA . MET A 1 183 ? -3.080 -7.839 14.618 1.00 77.88 183 MET A CA 1
ATOM 1341 C C . MET A 1 183 ? -4.372 -8.214 15.329 1.00 77.88 183 MET A C 1
ATOM 1343 O O . MET A 1 183 ? -5.112 -9.066 14.842 1.00 77.88 183 MET A O 1
ATOM 1347 N N . GLU A 1 184 ? -4.686 -7.531 16.427 1.00 78.69 184 GLU A N 1
ATOM 1348 C CA . GLU A 1 184 ? -5.923 -7.765 17.166 1.00 78.69 184 GLU A CA 1
ATOM 1349 C C . GLU A 1 184 ? -7.159 -7.421 16.325 1.00 78.69 184 GLU A C 1
ATOM 1351 O O . GLU A 1 184 ? -8.143 -8.161 16.320 1.00 78.69 184 GLU A O 1
ATOM 1356 N N . LEU A 1 185 ? -7.091 -6.353 15.527 1.00 82.44 185 LEU A N 1
ATOM 1357 C CA . LEU A 1 185 ? -8.133 -6.014 14.561 1.00 82.44 185 LEU A CA 1
ATOM 1358 C C . LEU A 1 185 ? -8.300 -7.114 13.506 1.00 82.44 185 LEU A C 1
ATOM 1360 O O . LEU A 1 185 ? -9.421 -7.554 13.272 1.00 82.44 185 LEU A O 1
ATOM 1364 N N . ILE A 1 186 ? -7.213 -7.601 12.899 1.00 81.62 186 ILE A N 1
ATOM 1365 C CA . ILE A 1 186 ? -7.261 -8.692 11.910 1.00 81.62 186 ILE A CA 1
ATOM 1366 C C . ILE A 1 186 ? -7.860 -9.958 12.534 1.00 81.62 186 ILE A C 1
ATOM 1368 O O . ILE A 1 186 ? -8.729 -10.586 11.934 1.00 81.62 186 ILE A O 1
ATOM 1372 N N . ASN A 1 187 ? -7.447 -10.306 13.751 1.00 78.38 187 ASN A N 1
ATOM 1373 C CA . ASN A 1 187 ? -7.944 -11.454 14.505 1.00 78.38 187 ASN A CA 1
ATOM 1374 C C . ASN A 1 187 ? -9.453 -11.349 14.789 1.00 78.38 187 ASN A C 1
ATOM 1376 O O . ASN A 1 187 ? -10.206 -12.295 14.543 1.00 78.38 187 ASN A O 1
ATOM 1380 N N . ASN A 1 188 ? -9.920 -10.185 15.247 1.00 79.56 188 ASN A N 1
ATOM 1381 C CA . ASN A 1 188 ? -11.335 -9.952 15.537 1.00 79.56 188 ASN A CA 1
ATOM 1382 C C . ASN A 1 188 ? -12.185 -9.911 14.267 1.00 79.56 188 ASN A C 1
ATOM 1384 O O . ASN A 1 188 ? -13.292 -10.449 14.257 1.00 79.56 188 ASN A O 1
ATOM 1388 N N . ILE A 1 189 ? -11.655 -9.366 13.170 1.00 74.56 189 ILE A N 1
ATOM 1389 C CA . ILE A 1 189 ? -12.305 -9.420 11.858 1.00 74.56 189 ILE A CA 1
ATOM 1390 C C . ILE A 1 189 ? -12.407 -10.865 11.391 1.00 74.56 189 ILE A C 1
ATOM 1392 O O . ILE A 1 189 ? -13.490 -11.291 11.018 1.00 74.56 189 ILE A O 1
ATOM 1396 N N . ALA A 1 190 ? -11.317 -11.629 11.464 1.00 67.75 190 ALA A N 1
ATOM 1397 C CA . ALA A 1 190 ? -11.266 -13.029 11.068 1.00 67.75 190 ALA A CA 1
ATOM 1398 C C . ALA A 1 190 ? -12.249 -13.907 11.862 1.00 67.75 190 ALA A C 1
ATOM 1400 O O . ALA A 1 190 ? -12.769 -14.882 11.316 1.00 67.75 190 ALA A O 1
ATOM 1401 N N . LYS A 1 191 ? -12.513 -13.594 13.134 1.00 69.25 191 LYS A N 1
ATOM 1402 C CA . LYS A 1 191 ? -13.423 -14.365 13.998 1.00 69.25 191 LYS A CA 1
ATOM 1403 C C . LYS A 1 191 ? -14.883 -13.932 13.884 1.00 69.25 191 LYS A C 1
ATOM 1405 O O . LYS A 1 191 ? -15.756 -14.791 13.785 1.00 69.25 191 LYS A O 1
ATOM 1410 N N . SER A 1 192 ? -15.144 -12.628 13.905 1.00 67.38 192 SER A N 1
ATOM 1411 C CA . SER A 1 192 ? -16.496 -12.067 14.038 1.00 67.38 192 SER A CA 1
ATOM 1412 C C . SER A 1 192 ? -17.154 -11.751 12.698 1.00 67.38 192 SER A C 1
ATOM 1414 O O . SER A 1 192 ? -18.376 -11.804 12.584 1.00 67.38 192 SER A O 1
ATOM 1416 N N . HIS A 1 193 ? -16.358 -11.458 11.668 1.00 64.38 193 HIS A N 1
ATOM 1417 C CA . HIS A 1 193 ? -16.842 -11.125 10.334 1.00 64.38 193 HIS A CA 1
ATOM 1418 C C . HIS A 1 193 ? -16.347 -12.176 9.330 1.00 64.38 193 HIS A C 1
ATOM 1420 O O . HIS A 1 193 ? -15.213 -12.636 9.374 1.00 64.38 193 HIS A O 1
ATOM 1426 N N . GLY A 1 194 ? -17.173 -12.564 8.357 1.00 67.75 194 GLY A N 1
ATOM 1427 C CA . GLY A 1 194 ? -16.758 -13.455 7.255 1.00 67.75 194 GLY A CA 1
ATOM 1428 C C . GLY A 1 194 ? -15.801 -12.798 6.248 1.00 67.75 194 GLY A C 1
ATOM 1429 O O . GLY A 1 194 ? -15.828 -13.141 5.070 1.00 67.75 194 GLY A O 1
ATOM 1430 N N . GLY A 1 195 ? -15.042 -11.788 6.677 1.00 79.06 195 GLY A N 1
ATOM 1431 C CA . GLY A 1 195 ? -14.176 -10.972 5.837 1.00 79.06 195 GLY A CA 1
ATOM 1432 C C . GLY A 1 195 ? -12.778 -11.561 5.674 1.00 79.06 195 GLY A C 1
ATOM 1433 O O . GLY A 1 195 ? -12.330 -12.395 6.459 1.00 79.06 195 GLY A O 1
ATOM 1434 N N . VAL A 1 196 ? -12.085 -11.074 4.649 1.00 86.69 196 VAL A N 1
ATOM 1435 C CA . VAL A 1 196 ? -10.659 -11.320 4.411 1.00 86.69 196 VAL A CA 1
ATOM 1436 C C . VAL A 1 196 ? -9.873 -10.041 4.675 1.00 86.69 196 VAL A C 1
ATOM 1438 O O . VAL A 1 196 ? -10.405 -8.936 4.554 1.00 86.69 196 VAL A O 1
ATOM 1441 N N . SER A 1 197 ? -8.604 -10.179 5.038 1.00 88.88 197 SER A N 1
ATOM 1442 C CA . SER A 1 197 ? -7.693 -9.065 5.293 1.00 88.88 197 SER A CA 1
ATOM 1443 C C . SER A 1 197 ? -6.541 -9.067 4.292 1.00 88.88 197 SER A C 1
ATOM 1445 O O . SER A 1 197 ? -6.068 -10.115 3.862 1.00 88.88 197 SER A O 1
ATOM 1447 N N . VAL A 1 198 ? -6.070 -7.879 3.924 1.00 90.81 198 VAL A N 1
ATOM 1448 C CA . VAL A 1 198 ? -4.850 -7.708 3.128 1.00 90.81 198 VAL A CA 1
ATOM 1449 C C . VAL A 1 198 ? -3.933 -6.782 3.905 1.00 90.81 198 VAL A C 1
ATOM 1451 O O . VAL A 1 198 ? -4.332 -5.671 4.251 1.00 90.81 198 VAL A O 1
ATOM 1454 N N . PHE A 1 199 ? -2.720 -7.243 4.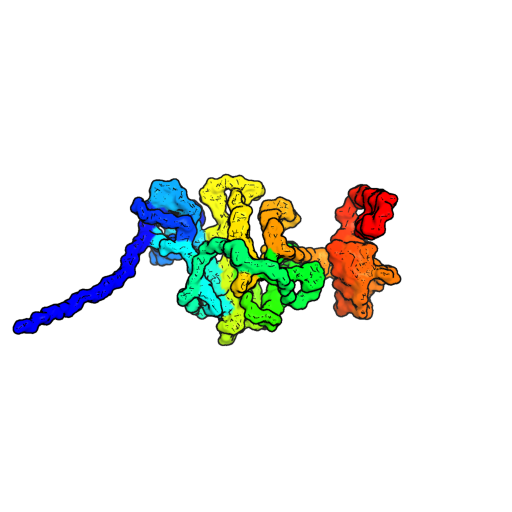190 1.00 90.31 199 PHE A N 1
ATOM 1455 C CA . PHE A 1 199 ? -1.699 -6.439 4.846 1.00 90.31 199 PHE A CA 1
ATOM 1456 C C . PHE A 1 199 ? -0.696 -5.948 3.803 1.00 90.31 199 PHE A C 1
ATOM 1458 O O . PHE A 1 199 ? -0.063 -6.757 3.130 1.00 90.31 199 PHE A O 1
ATOM 1465 N N . GLY A 1 200 ? -0.556 -4.630 3.673 1.00 90.56 200 GLY A N 1
ATOM 1466 C CA . GLY A 1 200 ? 0.454 -4.001 2.824 1.00 90.56 200 GLY A CA 1
ATOM 1467 C C . GLY A 1 200 ? 1.574 -3.413 3.676 1.00 90.56 200 GLY A C 1
ATOM 1468 O O . GLY A 1 200 ? 1.410 -2.323 4.218 1.00 90.56 200 GLY A O 1
ATOM 1469 N N . GLY A 1 201 ? 2.702 -4.112 3.796 1.00 88.06 201 GLY A N 1
ATOM 1470 C CA . GLY A 1 201 ? 3.882 -3.604 4.497 1.00 88.06 201 GLY A CA 1
ATOM 1471 C C . GLY A 1 201 ? 4.742 -2.762 3.562 1.00 88.06 201 GLY A C 1
ATOM 1472 O O . GLY A 1 201 ? 5.615 -3.299 2.882 1.00 88.06 201 GLY A O 1
ATOM 1473 N N . VAL A 1 202 ? 4.476 -1.455 3.515 1.00 86.81 202 VAL A N 1
ATOM 1474 C CA . VAL A 1 202 ? 5.165 -0.497 2.637 1.00 86.81 202 VAL A CA 1
ATOM 1475 C C . VAL A 1 202 ? 6.270 0.212 3.410 1.00 86.81 202 VAL A C 1
ATOM 1477 O O . VAL A 1 202 ? 5.996 0.941 4.354 1.00 86.81 202 VAL A O 1
ATOM 1480 N N . GLY A 1 203 ? 7.523 0.016 3.002 1.00 80.56 203 GLY A N 1
ATOM 1481 C CA . GLY A 1 203 ? 8.677 0.637 3.651 1.00 80.56 203 GLY A CA 1
ATOM 1482 C C . GLY A 1 203 ? 8.923 0.141 5.075 1.00 80.56 203 GLY A C 1
ATOM 1483 O O . GLY A 1 203 ? 9.656 0.783 5.818 1.00 80.56 203 GLY A O 1
ATOM 1484 N N . GLU A 1 204 ? 8.338 -0.994 5.455 1.00 81.19 204 GLU A N 1
ATOM 1485 C CA . GLU A 1 204 ? 8.516 -1.594 6.775 1.00 81.19 204 GLU A CA 1
ATOM 1486 C C . GLU A 1 204 ? 9.844 -2.356 6.876 1.00 81.19 204 GLU A C 1
ATOM 1488 O O . GLU A 1 204 ? 10.448 -2.776 5.876 1.00 81.19 204 GLU A O 1
ATOM 1493 N N . ARG A 1 205 ? 10.317 -2.557 8.111 1.00 83.38 205 ARG A N 1
ATOM 1494 C CA . ARG A 1 205 ? 11.517 -3.368 8.352 1.00 83.38 205 ARG A CA 1
ATOM 1495 C C . ARG A 1 205 ? 11.221 -4.841 8.085 1.00 83.38 205 ARG A C 1
ATOM 1497 O O . ARG A 1 205 ? 10.235 -5.378 8.580 1.00 83.38 205 ARG A O 1
ATOM 1504 N N . THR A 1 206 ? 12.153 -5.534 7.430 1.00 85.12 206 THR A N 1
ATOM 1505 C CA . THR A 1 206 ? 12.061 -6.983 7.177 1.00 85.12 206 THR A CA 1
ATOM 1506 C C . THR A 1 206 ? 11.840 -7.797 8.450 1.00 85.12 206 THR A C 1
ATOM 1508 O O . THR A 1 206 ? 11.047 -8.733 8.449 1.00 85.12 206 THR A O 1
ATOM 1511 N N . ARG A 1 207 ? 12.493 -7.411 9.556 1.00 84.69 207 ARG A N 1
ATOM 1512 C CA . ARG A 1 207 ? 12.299 -8.057 10.860 1.00 84.69 207 ARG A CA 1
ATOM 1513 C C . ARG A 1 207 ? 10.854 -7.925 11.348 1.00 84.69 207 ARG A C 1
ATOM 1515 O O . ARG A 1 207 ? 10.269 -8.919 11.737 1.00 84.69 207 ARG A O 1
ATOM 1522 N N . GLU A 1 208 ? 10.277 -6.727 11.278 1.00 81.50 208 GLU A N 1
ATOM 1523 C CA . GLU A 1 208 ? 8.908 -6.469 11.751 1.00 81.50 208 GLU A CA 1
ATOM 1524 C C . GLU A 1 208 ? 7.873 -7.221 10.901 1.00 81.50 208 GLU A C 1
ATOM 1526 O O . GLU A 1 208 ? 6.932 -7.788 11.447 1.00 81.50 208 GLU A O 1
ATOM 1531 N N . GLY A 1 209 ? 8.089 -7.317 9.583 1.00 83.38 209 GLY A N 1
ATOM 1532 C CA . GLY A 1 209 ? 7.257 -8.148 8.706 1.00 83.38 209 GLY A CA 1
ATOM 1533 C C . GLY A 1 209 ? 7.373 -9.653 8.989 1.00 83.38 209 GLY A C 1
ATOM 1534 O O . GLY A 1 209 ? 6.382 -10.377 8.899 1.00 83.38 209 GLY A O 1
ATOM 1535 N N . ASN A 1 210 ? 8.563 -10.139 9.356 1.00 86.75 210 ASN A N 1
ATOM 1536 C CA . ASN A 1 210 ? 8.746 -11.533 9.761 1.00 86.75 210 ASN A CA 1
ATOM 1537 C C . ASN A 1 210 ? 8.085 -11.828 11.114 1.00 86.75 210 ASN A C 1
ATOM 1539 O O . ASN A 1 210 ? 7.397 -12.835 11.236 1.00 86.75 210 ASN A O 1
ATOM 1543 N N . ASP A 1 211 ? 8.267 -10.952 12.103 1.00 84.62 211 ASP A N 1
ATOM 1544 C CA . ASP A 1 211 ? 7.663 -11.096 13.431 1.00 84.62 211 ASP A CA 1
ATOM 1545 C C . ASP A 1 211 ? 6.127 -11.137 13.310 1.00 84.62 211 ASP A C 1
ATOM 1547 O O . ASP A 1 211 ? 5.491 -12.057 13.820 1.00 84.62 211 ASP A O 1
ATOM 1551 N N . LEU A 1 212 ? 5.550 -10.229 12.512 1.00 83.88 212 LEU A N 1
ATOM 1552 C CA . LEU A 1 212 ? 4.121 -10.207 12.189 1.00 83.88 212 LEU A CA 1
ATOM 1553 C C . LEU A 1 212 ? 3.644 -11.512 11.534 1.00 83.88 212 LEU A C 1
ATOM 1555 O O . LEU A 1 212 ? 2.575 -12.022 11.862 1.00 83.88 212 LEU A O 1
ATOM 1559 N N . TYR A 1 213 ? 4.422 -12.060 10.598 1.00 87.06 213 TYR A N 1
ATOM 1560 C CA . TYR A 1 213 ? 4.074 -13.310 9.922 1.00 87.06 213 TYR A CA 1
ATOM 1561 C C . TYR A 1 213 ? 4.069 -14.504 10.883 1.00 87.06 213 TYR A C 1
ATOM 1563 O O . TYR A 1 213 ? 3.152 -15.323 10.829 1.00 87.06 213 TYR A O 1
ATOM 1571 N N . MET A 1 214 ? 5.057 -14.590 11.778 1.00 86.88 214 MET A N 1
ATOM 1572 C CA . MET A 1 214 ? 5.110 -15.642 12.797 1.00 86.88 214 MET A CA 1
ATOM 1573 C C . MET A 1 214 ? 3.947 -15.516 13.785 1.00 86.88 214 MET A C 1
ATOM 1575 O O . MET A 1 214 ? 3.268 -16.499 14.064 1.00 86.88 214 MET A O 1
ATOM 1579 N N . GLU A 1 215 ? 3.632 -14.303 14.232 1.00 82.56 215 GLU A N 1
ATOM 1580 C CA . GLU A 1 215 ? 2.519 -14.062 15.154 1.00 82.56 215 GLU A CA 1
ATOM 1581 C C . GLU A 1 215 ? 1.153 -14.379 14.517 1.00 82.56 215 GLU A C 1
ATOM 1583 O O . GLU A 1 215 ? 0.259 -14.935 15.160 1.00 82.56 215 GLU A O 1
ATOM 1588 N N . MET A 1 216 ? 0.985 -14.119 13.216 1.00 85.25 216 MET A N 1
ATOM 1589 C CA . MET A 1 216 ? -0.219 -14.515 12.474 1.00 85.25 216 MET A CA 1
ATOM 1590 C C . MET A 1 216 ? -0.385 -16.036 12.352 1.00 85.25 216 MET A C 1
ATOM 1592 O O . MET A 1 216 ? -1.517 -16.524 12.298 1.00 85.25 216 MET A O 1
ATOM 1596 N N . LYS A 1 217 ? 0.719 -16.786 12.319 1.00 85.38 217 LYS A N 1
ATOM 1597 C CA . LYS A 1 217 ? 0.693 -18.253 12.352 1.00 85.38 217 LYS A CA 1
ATOM 1598 C C . LYS A 1 217 ? 0.339 -18.772 13.738 1.00 85.38 217 LYS A C 1
ATOM 1600 O O . LYS A 1 217 ? -0.557 -19.598 13.869 1.00 85.38 217 LYS A O 1
ATOM 1605 N N . GLU A 1 218 ? 0.980 -18.238 14.776 1.00 83.50 218 GLU A N 1
ATOM 1606 C CA . GLU A 1 218 ? 0.723 -18.626 16.169 1.00 83.50 218 GLU A CA 1
ATOM 1607 C C . GLU A 1 218 ? -0.717 -18.322 16.607 1.00 83.50 218 GLU A C 1
ATOM 1609 O O . GLU A 1 218 ? -1.343 -19.113 17.311 1.00 83.50 218 GLU A O 1
ATOM 1614 N N . SER A 1 219 ? -1.278 -17.201 16.149 1.00 77.38 219 SER A N 1
ATOM 1615 C CA . SER A 1 219 ? -2.666 -16.810 16.429 1.00 77.38 219 SER A CA 1
ATOM 1616 C C . SER A 1 219 ? -3.716 -17.575 15.609 1.00 77.38 219 SER A C 1
ATOM 1618 O O . SER A 1 219 ? -4.914 -17.424 15.864 1.00 77.38 219 SER A O 1
ATOM 1620 N N . GLY A 1 220 ? -3.295 -18.398 14.640 1.00 78.69 220 GLY A N 1
ATOM 1621 C CA . GLY A 1 220 ? -4.182 -19.175 13.770 1.00 78.69 220 GLY A CA 1
ATOM 1622 C C . GLY A 1 220 ? -4.903 -18.352 12.696 1.00 78.69 220 GLY A C 1
ATOM 1623 O O . GLY A 1 220 ? -5.866 -18.831 12.100 1.00 78.69 220 GLY A O 1
ATOM 1624 N N . VAL A 1 221 ? -4.464 -17.114 12.437 1.00 83.19 221 VAL A N 1
ATOM 1625 C CA . VAL A 1 221 ? -4.971 -16.285 11.326 1.00 83.19 221 VAL A CA 1
ATOM 1626 C C . VAL A 1 221 ? -4.464 -16.819 9.980 1.00 83.19 221 VAL A C 1
ATOM 1628 O O . VAL A 1 221 ? -5.193 -16.805 8.981 1.00 83.19 221 VAL A O 1
ATOM 1631 N N . ILE A 1 222 ? -3.217 -17.297 9.966 1.00 86.50 222 ILE A N 1
ATOM 1632 C CA . ILE A 1 222 ? -2.619 -18.058 8.868 1.00 86.50 222 ILE A CA 1
ATOM 1633 C C . ILE A 1 222 ? -2.570 -19.520 9.296 1.00 86.50 222 ILE A C 1
ATOM 1635 O O . ILE A 1 222 ? -1.920 -19.858 10.282 1.00 86.50 222 ILE A O 1
ATOM 1639 N N . ASN A 1 223 ? -3.252 -20.382 8.547 1.00 84.69 223 ASN A N 1
ATOM 1640 C CA . ASN A 1 223 ? -3.268 -21.814 8.812 1.00 84.69 223 ASN A CA 1
ATOM 1641 C C . ASN A 1 223 ? -2.168 -22.498 7.981 1.00 84.69 223 ASN A C 1
ATOM 1643 O O . ASN A 1 223 ? -2.244 -22.533 6.753 1.00 84.69 223 ASN A O 1
ATOM 1647 N N . GLU A 1 224 ? -1.138 -23.025 8.652 1.00 80.69 224 GLU A N 1
ATOM 1648 C CA . GLU A 1 224 ? -0.013 -23.710 7.997 1.00 80.69 224 GLU A CA 1
ATOM 1649 C C . GLU A 1 224 ? -0.403 -25.072 7.408 1.00 80.69 224 GLU A C 1
ATOM 1651 O O . GLU A 1 224 ? 0.138 -25.472 6.378 1.00 80.69 224 GLU A O 1
ATOM 1656 N N . GLU A 1 225 ? -1.345 -25.777 8.038 1.00 81.12 225 GLU A N 1
ATOM 1657 C CA . GLU A 1 225 ? -1.800 -27.094 7.582 1.00 81.12 225 GLU A CA 1
ATOM 1658 C C . GLU A 1 225 ? -2.729 -26.970 6.370 1.00 81.12 225 GLU A C 1
ATOM 1660 O O . GLU A 1 225 ? -2.676 -27.789 5.450 1.00 81.12 225 GLU A O 1
ATOM 1665 N N . ASN A 1 226 ? -3.558 -25.920 6.345 1.00 83.38 226 ASN A N 1
ATOM 1666 C CA . ASN A 1 226 ? -4.456 -25.618 5.238 1.00 83.38 226 ASN A CA 1
ATOM 1667 C C . ASN A 1 226 ? -4.418 -24.132 4.858 1.00 83.38 226 ASN A C 1
ATOM 1669 O O . ASN A 1 226 ? -5.237 -23.329 5.306 1.00 83.38 226 ASN A O 1
ATOM 1673 N N . ILE A 1 227 ? -3.504 -23.782 3.950 1.00 83.19 227 ILE A N 1
ATOM 1674 C CA . ILE A 1 227 ? -3.311 -22.403 3.472 1.00 83.19 227 ILE A CA 1
ATOM 1675 C C . ILE A 1 227 ? -4.618 -21.795 2.938 1.00 83.19 227 ILE A C 1
ATOM 1677 O O . ILE A 1 227 ? -4.867 -20.611 3.156 1.00 83.19 227 ILE A O 1
ATOM 1681 N N . ALA A 1 228 ? -5.486 -22.597 2.309 1.00 79.31 228 ALA A N 1
ATOM 1682 C CA . ALA A 1 228 ? -6.743 -22.125 1.727 1.00 79.31 228 ALA A CA 1
ATOM 1683 C C . ALA A 1 228 ? -7.761 -21.615 2.767 1.00 79.31 228 ALA A C 1
ATOM 1685 O O . ALA A 1 228 ? -8.676 -20.877 2.408 1.00 79.31 228 ALA A O 1
ATOM 1686 N N . GLU A 1 229 ? -7.612 -21.989 4.040 1.00 83.19 229 GLU A N 1
ATOM 1687 C CA . GLU A 1 229 ? -8.448 -21.495 5.144 1.00 83.19 229 GLU A CA 1
ATOM 1688 C C . GLU A 1 229 ? -7.903 -20.219 5.794 1.00 83.19 229 GLU A C 1
ATOM 1690 O O . GLU A 1 229 ? -8.575 -19.615 6.634 1.00 83.19 229 GLU A O 1
ATOM 1695 N N . SER A 1 230 ? -6.702 -19.787 5.403 1.00 86.94 230 SER A N 1
ATOM 1696 C CA . SER A 1 230 ? -6.128 -18.531 5.880 1.00 86.94 230 SER A CA 1
ATOM 1697 C C . SER A 1 230 ? -7.012 -17.356 5.476 1.00 86.94 230 SER A C 1
ATOM 1699 O O . SER A 1 230 ? -7.603 -17.338 4.398 1.00 86.94 230 SER A O 1
ATOM 1701 N N . LYS A 1 231 ? -7.083 -16.332 6.327 1.00 83.94 231 LYS A N 1
ATOM 1702 C CA . LYS A 1 231 ? -7.952 -15.164 6.085 1.00 83.94 231 LYS A CA 1
ATOM 1703 C C . LYS A 1 231 ? -7.201 -13.895 5.708 1.00 83.94 231 LYS A C 1
ATOM 1705 O O . LYS A 1 231 ? -7.832 -12.868 5.467 1.00 83.94 231 LYS A O 1
ATOM 1710 N N . VAL A 1 232 ? -5.874 -13.956 5.641 1.00 88.81 232 VAL A N 1
ATOM 1711 C CA . VAL A 1 232 ? -5.013 -12.804 5.367 1.00 88.81 232 VAL A CA 1
ATOM 1712 C C . VAL A 1 232 ? -4.113 -13.057 4.164 1.00 88.81 232 VAL A C 1
ATOM 1714 O O . VAL A 1 232 ? -3.558 -14.140 4.039 1.00 88.81 232 VAL A O 1
ATOM 1717 N N . ALA A 1 233 ? -3.948 -12.068 3.290 1.00 90.88 233 ALA A N 1
ATOM 1718 C CA . ALA A 1 233 ? -2.887 -12.042 2.281 1.00 90.88 233 ALA A CA 1
ATOM 1719 C C . ALA A 1 233 ? -1.857 -10.964 2.645 1.00 90.88 233 ALA A C 1
ATOM 1721 O O . ALA A 1 233 ? -2.234 -9.861 3.050 1.00 90.88 233 ALA A O 1
ATOM 1722 N N . LEU A 1 234 ? -0.568 -11.277 2.506 1.00 91.56 234 LEU A N 1
ATOM 1723 C CA . LEU A 1 234 ? 0.530 -10.380 2.865 1.00 91.56 234 LEU A CA 1
ATOM 1724 C C . LEU A 1 234 ? 1.212 -9.866 1.593 1.00 91.56 234 LEU A C 1
ATOM 1726 O O . LEU A 1 234 ? 1.621 -10.650 0.740 1.00 91.56 234 LEU A O 1
ATOM 1730 N N . VAL A 1 235 ? 1.356 -8.549 1.472 1.00 92.56 235 VAL A N 1
ATOM 1731 C CA . VAL A 1 235 ? 2.108 -7.895 0.396 1.00 92.56 235 VAL A CA 1
ATOM 1732 C C . VAL A 1 235 ? 3.194 -7.044 1.034 1.00 92.56 235 VAL A C 1
ATOM 1734 O O . VAL A 1 235 ? 2.899 -6.126 1.801 1.00 92.56 235 VAL A O 1
ATOM 1737 N N . TYR A 1 236 ? 4.450 -7.347 0.728 1.00 90.06 236 TYR A N 1
ATOM 1738 C CA . TYR A 1 236 ? 5.603 -6.651 1.281 1.00 90.06 236 TYR A CA 1
ATOM 1739 C C . TYR A 1 236 ? 6.350 -5.871 0.199 1.00 90.06 236 TYR A C 1
ATOM 1741 O O . TYR A 1 236 ? 6.626 -6.392 -0.877 1.00 90.06 236 TYR A O 1
ATOM 1749 N N . GLY A 1 237 ? 6.652 -4.613 0.524 1.00 85.19 237 GLY A N 1
ATOM 1750 C CA . GLY A 1 237 ? 7.578 -3.738 -0.187 1.00 85.19 237 GLY A CA 1
ATOM 1751 C C . GLY A 1 237 ? 8.556 -3.157 0.829 1.00 85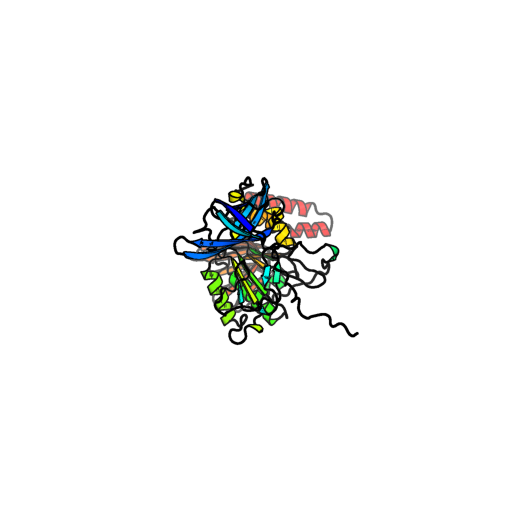.19 237 GLY A C 1
ATOM 1752 O O . GLY A 1 237 ? 8.339 -2.064 1.352 1.00 85.19 237 GLY A O 1
ATOM 1753 N N . GLN A 1 238 ? 9.571 -3.931 1.208 1.00 82.94 238 GLN A N 1
ATOM 1754 C CA . GLN A 1 238 ? 10.401 -3.664 2.393 1.00 82.94 238 GLN A CA 1
ATOM 1755 C C . GLN A 1 238 ? 11.452 -2.562 2.173 1.00 82.94 238 GLN A C 1
ATOM 1757 O O . GLN A 1 238 ? 11.745 -2.155 1.052 1.00 82.94 238 GLN A O 1
ATOM 1762 N N . MET A 1 239 ? 12.073 -2.073 3.256 1.00 81.31 239 MET A N 1
ATOM 1763 C CA . MET A 1 239 ? 13.121 -1.032 3.187 1.00 81.31 239 MET A CA 1
ATOM 1764 C C . MET A 1 239 ? 14.347 -1.399 2.327 1.00 81.31 239 MET A C 1
ATOM 1766 O O . MET A 1 239 ? 15.064 -0.506 1.878 1.00 81.31 239 MET A O 1
ATOM 1770 N N . ASN A 1 240 ? 14.619 -2.689 2.120 1.00 82.06 240 ASN A N 1
ATOM 1771 C CA . ASN A 1 240 ? 15.706 -3.177 1.264 1.00 82.06 240 ASN A CA 1
ATOM 1772 C C . ASN A 1 240 ? 15.352 -3.157 -0.234 1.00 82.06 240 ASN A C 1
ATOM 1774 O O . ASN A 1 240 ? 16.247 -3.304 -1.064 1.00 82.06 240 ASN A O 1
ATOM 1778 N N . GLU A 1 241 ? 14.080 -2.976 -0.587 1.00 82.06 241 GLU A N 1
ATOM 1779 C CA . GLU A 1 241 ? 13.640 -2.885 -1.974 1.00 82.06 241 GLU A CA 1
ATOM 1780 C C . GLU A 1 241 ? 13.947 -1.501 -2.566 1.00 82.06 241 GLU A C 1
ATOM 1782 O O . GLU A 1 241 ? 13.997 -0.491 -1.841 1.00 82.06 241 GLU A O 1
ATOM 1787 N N . PRO A 1 242 ? 14.176 -1.420 -3.890 1.00 80.31 242 PRO A N 1
ATOM 1788 C CA . PRO A 1 242 ? 14.512 -0.164 -4.539 1.00 80.31 242 PRO A CA 1
ATOM 1789 C C . PRO A 1 242 ? 13.391 0.868 -4.367 1.00 80.31 242 PRO A C 1
ATOM 1791 O O . PRO A 1 242 ? 12.219 0.518 -4.224 1.00 80.31 242 PRO A O 1
ATOM 1794 N N . PRO A 1 243 ? 13.716 2.166 -4.455 1.00 73.94 243 PRO A N 1
ATOM 1795 C CA . PRO A 1 243 ? 12.734 3.239 -4.298 1.00 73.94 243 PRO A CA 1
ATOM 1796 C C . PRO A 1 243 ? 11.606 3.178 -5.337 1.00 73.94 243 PRO A C 1
ATOM 1798 O O . PRO A 1 243 ? 10.532 3.711 -5.086 1.00 73.94 243 PRO A O 1
ATOM 1801 N N . GLY A 1 244 ? 11.807 2.498 -6.474 1.00 71.69 244 GLY A N 1
ATOM 1802 C CA . GLY A 1 244 ? 10.743 2.223 -7.442 1.00 71.69 244 GLY A CA 1
ATOM 1803 C C . GLY A 1 244 ? 9.610 1.370 -6.876 1.00 71.69 244 GLY A C 1
ATOM 1804 O O . GLY A 1 244 ? 8.448 1.677 -7.115 1.00 71.69 244 GLY A O 1
ATOM 1805 N N . ALA A 1 245 ? 9.941 0.391 -6.032 1.00 63.97 245 ALA A N 1
ATOM 1806 C CA . ALA A 1 245 ? 8.969 -0.409 -5.292 1.00 63.97 245 ALA A CA 1
ATOM 1807 C C . ALA A 1 245 ? 8.288 0.386 -4.156 1.00 63.97 245 ALA A C 1
ATOM 1809 O O . ALA A 1 245 ? 7.209 0.018 -3.700 1.00 63.97 245 ALA A O 1
ATOM 1810 N N . ARG A 1 246 ? 8.893 1.504 -3.718 1.00 67.25 246 ARG A N 1
ATOM 1811 C CA . ARG A 1 246 ? 8.435 2.349 -2.595 1.00 67.25 246 ARG A CA 1
ATOM 1812 C C . ARG A 1 246 ? 7.932 3.744 -3.001 1.00 67.25 246 ARG A C 1
ATOM 1814 O O . ARG A 1 246 ? 7.622 4.555 -2.139 1.00 67.25 246 ARG A O 1
ATOM 1821 N N . SER A 1 247 ? 7.807 4.022 -4.301 1.00 59.59 247 SER A N 1
ATOM 1822 C CA . SER A 1 247 ? 7.362 5.311 -4.868 1.00 59.59 247 SER A CA 1
ATOM 1823 C C . SER A 1 247 ? 8.225 6.548 -4.533 1.00 59.59 247 SER A C 1
ATOM 1825 O O . SER A 1 247 ? 7.774 7.677 -4.701 1.00 59.59 247 SER A O 1
ATOM 1827 N N . GLU A 1 248 ? 9.498 6.383 -4.164 1.00 65.81 248 GLU A N 1
ATOM 1828 C CA . GLU A 1 248 ? 10.445 7.489 -3.897 1.00 65.81 248 GLU A CA 1
ATOM 1829 C C . GLU A 1 248 ? 11.186 7.945 -5.175 1.00 65.81 248 GLU A C 1
ATOM 1831 O O . GLU A 1 248 ? 12.413 8.035 -5.235 1.00 65.81 248 GLU A O 1
ATOM 1836 N N . VAL A 1 249 ? 10.448 8.184 -6.262 1.00 77.38 249 VAL A N 1
ATOM 1837 C CA . VAL A 1 249 ? 11.042 8.300 -7.612 1.00 77.38 249 VAL A CA 1
ATOM 1838 C C . VAL A 1 249 ? 11.089 9.723 -8.161 1.00 77.38 249 VAL A C 1
ATOM 1840 O O . VAL A 1 249 ? 11.803 9.992 -9.126 1.00 77.3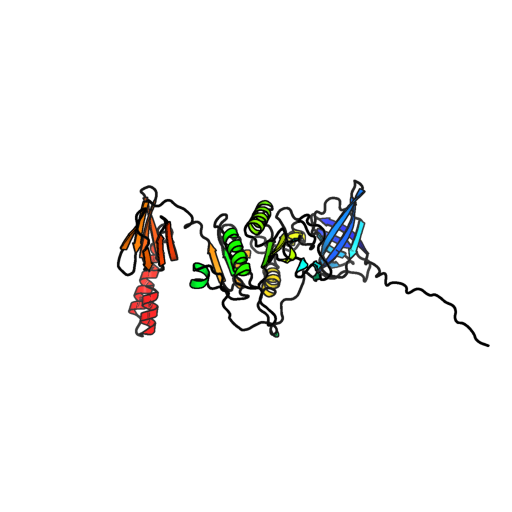8 249 VAL A O 1
ATOM 1843 N N . SER A 1 250 ? 10.352 10.660 -7.564 1.00 80.25 250 SER A N 1
ATOM 1844 C CA . SER A 1 250 ? 10.116 11.984 -8.155 1.00 80.25 250 SER A CA 1
ATOM 1845 C C . SER A 1 250 ? 11.391 12.797 -8.414 1.00 80.25 250 SER A C 1
ATOM 1847 O O . SER A 1 250 ? 11.525 13.404 -9.480 1.00 80.25 250 SER A O 1
ATOM 1849 N N . SER A 1 251 ? 12.340 12.795 -7.474 1.00 79.50 251 SER A N 1
ATOM 1850 C CA . SER A 1 251 ? 13.620 13.505 -7.616 1.00 79.50 251 SER A CA 1
ATOM 1851 C C . SER A 1 251 ? 14.463 12.931 -8.760 1.00 79.50 251 SER A C 1
ATOM 1853 O O . SER A 1 251 ? 15.011 13.676 -9.571 1.00 79.50 251 SER A O 1
ATOM 1855 N N . LEU A 1 252 ? 14.490 11.604 -8.889 1.00 81.81 252 LEU A N 1
ATOM 1856 C CA . LEU A 1 252 ? 15.227 10.883 -9.930 1.00 81.81 252 LEU A CA 1
ATOM 1857 C C . LEU A 1 252 ? 14.589 11.025 -11.318 1.00 81.81 252 LEU A C 1
ATOM 1859 O O . LEU A 1 252 ? 15.283 10.983 -12.332 1.00 81.81 252 LEU A O 1
ATOM 1863 N N . LEU A 1 253 ? 13.276 11.259 -11.377 1.00 83.44 253 LEU A N 1
ATOM 1864 C CA . LEU A 1 253 ? 12.571 11.598 -12.614 1.00 83.44 253 LEU A CA 1
ATOM 1865 C C . LEU A 1 253 ? 12.862 13.030 -13.098 1.00 83.44 253 LEU A C 1
ATOM 1867 O O . LEU A 1 253 ? 12.447 13.387 -14.202 1.00 83.44 253 LEU A O 1
ATOM 1871 N N . GLY A 1 254 ? 13.580 13.841 -12.313 1.00 81.81 254 GLY A N 1
ATOM 1872 C CA . GLY A 1 254 ? 13.903 15.231 -12.640 1.00 81.81 254 GLY A CA 1
ATOM 1873 C C . GLY A 1 254 ? 12.736 16.196 -12.429 1.00 81.81 254 GLY A C 1
ATOM 1874 O O . GLY A 1 254 ? 12.705 17.262 -13.043 1.00 81.81 254 GLY A O 1
ATOM 1875 N N . ARG A 1 255 ? 11.752 15.831 -11.595 1.00 85.06 255 ARG A N 1
ATOM 1876 C CA . ARG A 1 255 ? 10.675 16.747 -11.197 1.00 85.06 255 ARG A CA 1
ATOM 1877 C C . ARG A 1 255 ? 11.221 17.740 -10.169 1.00 85.06 255 ARG A C 1
ATOM 1879 O O . ARG A 1 255 ? 11.982 17.356 -9.284 1.00 85.06 255 ARG A O 1
ATOM 1886 N N . MET A 1 256 ? 10.814 19.006 -10.269 1.00 86.62 256 MET A N 1
ATOM 1887 C CA . MET A 1 256 ? 11.161 19.996 -9.246 1.00 86.62 256 MET A CA 1
ATOM 1888 C C . MET A 1 256 ? 10.517 19.596 -7.910 1.00 86.62 256 MET A C 1
ATOM 1890 O O . MET A 1 256 ? 9.317 19.304 -7.903 1.00 86.62 256 MET A O 1
ATOM 1894 N N . PRO A 1 257 ? 11.283 19.555 -6.807 1.00 87.00 257 PRO A N 1
ATOM 1895 C CA . PRO A 1 257 ? 10.731 19.244 -5.499 1.00 87.00 257 PRO A CA 1
ATOM 1896 C C . PRO A 1 257 ? 9.763 20.341 -5.047 1.00 87.00 257 PRO A C 1
ATOM 1898 O O . PRO A 1 257 ? 9.893 21.509 -5.416 1.00 87.00 257 PRO A O 1
ATOM 1901 N N . SER A 1 258 ? 8.786 19.936 -4.248 1.00 86.06 258 SER A N 1
ATOM 1902 C CA . SER A 1 258 ? 7.832 20.808 -3.573 1.00 86.06 258 SER A CA 1
ATOM 1903 C C . SER A 1 258 ? 8.291 21.103 -2.137 1.00 86.06 258 SER A C 1
ATOM 1905 O O . SER A 1 258 ? 9.455 20.897 -1.782 1.00 86.06 258 SER A O 1
ATOM 1907 N N . THR A 1 259 ? 7.376 21.605 -1.308 1.00 82.38 259 THR A N 1
ATOM 1908 C CA . THR A 1 259 ? 7.569 21.896 0.116 1.00 82.38 259 THR A CA 1
ATOM 1909 C C . THR A 1 259 ? 8.240 20.727 0.839 1.00 82.38 259 THR A C 1
ATOM 1911 O O . THR A 1 259 ? 7.874 19.574 0.618 1.00 82.38 259 THR A O 1
ATOM 1914 N N . VAL A 1 260 ? 9.247 21.024 1.670 1.00 82.00 260 VAL A N 1
ATOM 1915 C CA . VAL A 1 260 ? 10.008 20.040 2.476 1.00 82.00 260 VAL A CA 1
ATOM 1916 C C . VAL A 1 260 ? 10.699 18.941 1.630 1.00 82.00 260 VAL A C 1
ATOM 1918 O O . VAL A 1 260 ? 11.226 17.968 2.148 1.00 82.00 260 VAL A O 1
ATOM 1921 N N . GLY A 1 261 ? 10.793 19.115 0.305 1.00 82.38 261 GLY A N 1
ATOM 1922 C CA . GLY A 1 261 ? 11.469 18.167 -0.588 1.00 82.38 261 GLY A CA 1
ATOM 1923 C C . GLY A 1 261 ? 10.573 17.053 -1.139 1.00 82.38 261 GLY A C 1
ATOM 1924 O O . GLY A 1 261 ? 11.064 16.193 -1.872 1.00 82.38 261 GLY A O 1
ATOM 1925 N N . TYR A 1 262 ? 9.268 17.080 -0.851 1.00 85.88 262 TYR A N 1
ATOM 1926 C CA . TYR A 1 262 ? 8.309 16.112 -1.385 1.00 85.88 262 TYR A CA 1
ATOM 1927 C C . TYR A 1 262 ? 8.075 16.261 -2.889 1.00 85.88 262 TYR A C 1
ATOM 1929 O O . TYR A 1 262 ? 8.392 17.272 -3.520 1.00 85.88 262 TYR A O 1
ATOM 1937 N N . GLN A 1 263 ? 7.456 15.243 -3.482 1.00 86.19 263 GLN A N 1
ATOM 1938 C CA . GLN A 1 263 ? 7.056 15.282 -4.881 1.00 86.19 263 GLN A CA 1
ATOM 1939 C C . GLN A 1 263 ? 5.934 16.297 -5.140 1.00 86.19 263 GLN A C 1
ATOM 1941 O O . GLN A 1 263 ? 4.988 16.387 -4.357 1.00 86.19 263 GLN A O 1
ATOM 1946 N N . PRO A 1 264 ? 5.968 17.027 -6.269 1.00 86.94 264 PRO A N 1
ATOM 1947 C CA . PRO A 1 264 ? 4.913 17.981 -6.616 1.00 86.94 264 PRO A CA 1
ATOM 1948 C C . PRO A 1 264 ? 3.561 17.297 -6.870 1.00 86.94 264 PRO A C 1
ATOM 1950 O O . PRO A 1 264 ? 2.520 17.945 -6.834 1.00 86.94 264 PRO A O 1
ATOM 1953 N N . THR A 1 265 ? 3.569 15.985 -7.114 1.00 87.94 265 THR A N 1
ATOM 1954 C CA . THR A 1 265 ? 2.392 15.141 -7.352 1.00 87.94 265 THR A CA 1
ATOM 1955 C C . THR A 1 265 ? 1.888 14.425 -6.097 1.00 87.94 265 THR A C 1
ATOM 1957 O O . THR A 1 265 ? 0.999 13.584 -6.211 1.00 87.94 265 THR A O 1
ATOM 1960 N N . LEU A 1 266 ? 2.407 14.755 -4.904 1.00 87.12 266 LEU A N 1
ATOM 1961 C CA . LEU A 1 266 ? 2.082 14.059 -3.651 1.00 87.12 266 LEU A CA 1
ATOM 1962 C C . LEU A 1 266 ? 0.567 13.959 -3.425 1.00 87.12 266 LEU A C 1
ATOM 1964 O O . LEU A 1 266 ? 0.040 12.876 -3.190 1.00 87.12 266 LEU A O 1
ATOM 1968 N N . SER A 1 267 ? -0.144 15.081 -3.560 1.00 87.56 267 SER A N 1
ATOM 1969 C CA . SER A 1 267 ? -1.592 15.132 -3.340 1.00 87.56 267 SER A CA 1
ATOM 1970 C C . SER A 1 267 ? -2.375 14.299 -4.360 1.00 87.56 267 SER A C 1
ATOM 1972 O O . SER A 1 267 ? -3.304 13.590 -3.982 1.00 87.56 267 SER A O 1
ATOM 1974 N N . THR A 1 268 ? -2.000 14.330 -5.643 1.00 88.81 268 THR A N 1
ATOM 1975 C CA . THR A 1 268 ? -2.726 13.588 -6.685 1.00 88.81 268 THR A CA 1
ATOM 1976 C C . THR A 1 268 ? -2.463 12.088 -6.614 1.00 88.81 268 THR A C 1
ATOM 1978 O O . THR A 1 268 ? -3.380 11.297 -6.834 1.00 88.81 268 THR A O 1
ATOM 1981 N N . GLU A 1 269 ? -1.235 11.681 -6.292 1.00 87.75 269 GLU A N 1
ATOM 1982 C CA . GLU A 1 269 ? -0.871 10.271 -6.106 1.00 87.75 269 GLU A CA 1
ATOM 1983 C C . GLU A 1 269 ? -1.525 9.695 -4.846 1.00 87.75 269 GLU A C 1
ATOM 1985 O O . GLU A 1 269 ? -2.165 8.643 -4.918 1.00 87.75 269 GLU A O 1
ATOM 1990 N N . MET A 1 270 ? -1.474 10.427 -3.726 1.00 88.44 270 MET A N 1
ATOM 1991 C CA . MET A 1 270 ? -2.176 10.045 -2.501 1.00 88.44 270 MET A CA 1
ATOM 1992 C C . MET A 1 270 ? -3.687 9.963 -2.740 1.00 88.44 270 MET A C 1
ATOM 1994 O O . MET A 1 270 ? -4.304 8.958 -2.399 1.00 88.44 270 MET A O 1
ATOM 1998 N N . GLY A 1 271 ? -4.284 10.958 -3.399 1.00 90.44 271 GLY A N 1
ATOM 1999 C CA . GLY A 1 271 ? -5.706 10.944 -3.737 1.00 90.44 271 GLY A CA 1
ATOM 2000 C C . GLY A 1 271 ? -6.088 9.749 -4.613 1.00 90.44 271 GLY A C 1
ATOM 2001 O O . GLY A 1 271 ? -7.048 9.046 -4.315 1.00 90.44 271 GLY A O 1
ATOM 2002 N N . SER A 1 272 ? -5.298 9.443 -5.644 1.00 89.94 272 SER A N 1
ATOM 2003 C CA . SER A 1 272 ? -5.567 8.305 -6.537 1.00 89.94 272 SER A CA 1
ATOM 2004 C C . SER A 1 272 ? -5.531 6.961 -5.804 1.00 89.94 272 SER A C 1
ATOM 2006 O O . SER A 1 272 ? -6.335 6.078 -6.102 1.00 89.94 272 SER A O 1
ATOM 2008 N N . LEU A 1 273 ? -4.628 6.802 -4.831 1.00 90.12 273 LEU A N 1
ATOM 2009 C CA . LEU A 1 273 ? -4.576 5.615 -3.980 1.00 90.12 273 LEU A CA 1
ATOM 2010 C C . LEU A 1 273 ? -5.763 5.571 -3.012 1.00 90.12 273 LEU A C 1
ATOM 2012 O O . LEU A 1 273 ? -6.466 4.564 -2.942 1.00 90.12 273 LEU A O 1
ATOM 2016 N N . GLN A 1 274 ? -6.001 6.657 -2.278 1.00 91.31 274 GLN A N 1
ATOM 2017 C CA . GLN A 1 274 ? -7.002 6.696 -1.216 1.00 91.31 274 GLN A CA 1
ATOM 2018 C C . GLN A 1 274 ? -8.426 6.605 -1.770 1.00 91.31 274 GLN A C 1
ATOM 2020 O O . GLN A 1 274 ? -9.257 5.927 -1.183 1.00 91.31 274 GLN A O 1
ATOM 2025 N N . GLU A 1 275 ? -8.739 7.222 -2.908 1.00 91.06 275 GLU A N 1
ATOM 2026 C CA . GLU A 1 275 ? -10.091 7.181 -3.489 1.00 91.06 275 GLU A CA 1
ATOM 2027 C C . GLU A 1 275 ? -10.481 5.804 -4.042 1.00 91.06 275 GLU A C 1
ATOM 2029 O O . GLU A 1 275 ? -11.665 5.488 -4.150 1.00 91.06 275 GLU A O 1
ATOM 2034 N N . ARG A 1 276 ? -9.509 4.930 -4.327 1.00 92.44 276 ARG A N 1
ATOM 2035 C CA . ARG A 1 276 ? -9.797 3.520 -4.639 1.00 92.44 276 ARG A CA 1
ATOM 2036 C C . ARG A 1 276 ? -10.292 2.748 -3.422 1.00 92.44 276 ARG A C 1
ATOM 2038 O O . ARG A 1 276 ? -10.964 1.731 -3.582 1.00 92.44 276 ARG A O 1
ATOM 2045 N N . ILE A 1 277 ? -9.937 3.206 -2.226 1.00 91.50 277 ILE A N 1
ATOM 2046 C CA . ILE A 1 277 ? -10.269 2.542 -0.979 1.00 91.50 277 ILE A CA 1
ATOM 2047 C C . ILE A 1 277 ? -11.543 3.171 -0.416 1.00 91.50 277 ILE A C 1
ATOM 2049 O O . ILE A 1 277 ? -11.508 4.198 0.260 1.00 91.50 277 ILE A O 1
ATOM 2053 N N . THR A 1 278 ? -12.684 2.571 -0.747 1.00 90.19 278 THR A N 1
ATOM 2054 C CA . THR A 1 278 ? -14.002 3.097 -0.378 1.00 90.19 278 THR A CA 1
ATOM 2055 C C . THR A 1 278 ? -15.062 1.991 -0.338 1.00 90.19 278 THR A C 1
ATOM 2057 O O . THR A 1 278 ? -14.797 0.828 -0.666 1.00 90.19 278 THR A O 1
ATOM 2060 N N . SER A 1 279 ? -16.275 2.354 0.072 1.00 90.62 279 SER A N 1
ATOM 2061 C CA . SER A 1 279 ? -17.462 1.504 -0.007 1.00 90.62 279 SER A CA 1
ATOM 2062 C C . SER A 1 279 ? -18.170 1.671 -1.346 1.00 90.62 279 SER A C 1
ATOM 2064 O O . SER A 1 279 ? -18.510 2.776 -1.769 1.00 90.62 279 SER A O 1
ATOM 2066 N N . THR A 1 280 ? -18.444 0.546 -1.990 1.00 91.88 280 THR A N 1
ATOM 2067 C CA . THR A 1 280 ? -19.229 0.452 -3.220 1.00 91.88 280 THR A CA 1
ATOM 2068 C C . THR A 1 280 ? -20.470 -0.401 -2.985 1.00 91.88 280 THR A C 1
ATOM 2070 O O . THR A 1 280 ? -20.590 -1.098 -1.980 1.00 91.88 280 THR A O 1
ATOM 2073 N N . LYS A 1 281 ? -21.391 -0.399 -3.948 1.00 88.19 281 LYS A N 1
ATOM 2074 C CA . LYS A 1 281 ? -22.602 -1.236 -3.911 1.00 88.19 281 LYS A CA 1
ATOM 2075 C C . LYS A 1 281 ? -22.327 -2.745 -3.858 1.00 88.19 281 LYS A C 1
ATOM 2077 O O . LYS A 1 281 ? -23.203 -3.493 -3.436 1.00 88.19 281 LYS A O 1
ATOM 2082 N N . GLU A 1 282 ? -21.150 -3.189 -4.297 1.00 88.69 282 GLU A N 1
ATOM 2083 C CA . GLU A 1 282 ? -20.760 -4.607 -4.311 1.00 88.69 282 GLU A CA 1
ATOM 2084 C C . GLU A 1 282 ? -20.064 -5.036 -3.014 1.00 88.69 282 GLU A C 1
ATOM 2086 O O . GLU A 1 282 ? -20.111 -6.204 -2.634 1.00 88.69 282 GLU A O 1
ATOM 2091 N N . GLY A 1 283 ? -19.432 -4.097 -2.312 1.00 88.69 283 GLY A N 1
ATOM 2092 C CA . GLY A 1 283 ? -18.655 -4.385 -1.117 1.00 88.69 283 GLY A CA 1
ATOM 2093 C C . GLY A 1 283 ? -17.907 -3.167 -0.590 1.00 88.69 283 GLY A C 1
ATOM 2094 O O . GLY A 1 283 ? -17.930 -2.086 -1.177 1.00 88.69 283 GLY A O 1
ATOM 2095 N N . SER A 1 284 ? -17.218 -3.349 0.531 1.00 88.50 284 SER A N 1
ATOM 2096 C CA . SER A 1 284 ? -16.545 -2.273 1.262 1.00 88.50 284 SER A CA 1
ATOM 2097 C C . SER A 1 284 ? -15.113 -2.647 1.607 1.00 88.50 284 SER A C 1
ATOM 2099 O O . SER A 1 284 ? -14.892 -3.738 2.136 1.00 88.50 284 SER A O 1
ATOM 2101 N N . ILE A 1 285 ? -14.174 -1.723 1.410 1.00 90.88 285 ILE A N 1
ATOM 2102 C CA . ILE A 1 285 ? -12.793 -1.868 1.879 1.00 90.88 285 ILE A CA 1
ATOM 2103 C C . ILE A 1 285 ? -12.568 -0.872 3.011 1.00 90.88 285 ILE A C 1
ATOM 2105 O O . ILE A 1 285 ? -12.568 0.329 2.766 1.00 90.88 285 ILE A O 1
ATOM 2109 N N . THR A 1 286 ? -12.373 -1.368 4.233 1.00 89.06 286 THR A N 1
ATOM 2110 C CA . THR A 1 286 ? -12.052 -0.556 5.417 1.00 89.06 286 THR A CA 1
ATOM 2111 C C . THR A 1 286 ? -10.535 -0.566 5.637 1.00 89.06 286 THR A C 1
ATOM 2113 O O . THR A 1 286 ? -10.020 -1.578 6.117 1.00 89.06 286 THR A O 1
ATOM 2116 N N . PRO A 1 287 ? -9.783 0.492 5.277 1.00 90.31 287 PRO A N 1
ATOM 2117 C CA . PRO A 1 287 ? -8.346 0.514 5.488 1.00 90.31 287 PRO A CA 1
ATOM 2118 C C . PRO A 1 287 ? -8.012 1.018 6.886 1.00 90.31 287 PRO A C 1
ATOM 2120 O O . PRO A 1 287 ? -8.557 2.019 7.353 1.00 90.31 287 PRO A O 1
ATOM 2123 N N . ILE A 1 288 ? -7.042 0.356 7.504 1.00 88.06 288 ILE A N 1
ATOM 2124 C CA . ILE A 1 288 ? -6.439 0.779 8.764 1.00 88.06 288 ILE A CA 1
ATOM 2125 C C . ILE A 1 288 ? -4.979 1.073 8.456 1.00 88.06 288 ILE A C 1
ATOM 2127 O O . ILE A 1 288 ? -4.184 0.169 8.217 1.00 88.06 288 ILE A O 1
ATOM 2131 N N . GLN A 1 289 ? -4.657 2.358 8.363 1.00 88.38 289 GLN A N 1
ATOM 2132 C CA . GLN A 1 289 ? -3.363 2.834 7.890 1.00 88.38 289 GLN A CA 1
ATOM 2133 C C . GLN A 1 289 ? -2.535 3.336 9.064 1.00 88.38 289 GLN A C 1
ATOM 2135 O O . GLN A 1 289 ? -2.951 4.233 9.796 1.00 88.38 289 GLN A O 1
ATOM 2140 N N . VAL A 1 290 ? -1.338 2.790 9.231 1.00 82.94 290 VAL A N 1
ATOM 2141 C CA . VAL A 1 290 ? -0.363 3.361 10.156 1.00 82.94 290 VAL A CA 1
ATOM 2142 C C . VAL A 1 290 ? 0.310 4.530 9.466 1.00 82.94 290 VAL A C 1
ATOM 2144 O O . VAL A 1 290 ? 0.896 4.370 8.400 1.00 82.94 290 VAL A O 1
ATOM 2147 N N . VAL A 1 291 ? 0.226 5.706 10.081 1.00 79.75 291 VAL A N 1
ATOM 2148 C CA . VAL A 1 291 ? 0.924 6.891 9.587 1.00 79.75 291 VAL A CA 1
ATOM 2149 C C . VAL A 1 291 ? 2.091 7.188 10.511 1.00 79.75 291 VAL A C 1
ATOM 2151 O O . VAL A 1 291 ? 1.948 7.267 11.738 1.00 79.75 291 VAL A O 1
ATOM 2154 N N . TYR A 1 292 ? 3.266 7.307 9.904 1.00 76.44 292 TYR A N 1
ATOM 2155 C CA . TYR A 1 292 ? 4.432 7.886 10.543 1.00 76.44 292 TYR A CA 1
ATOM 2156 C C . TYR A 1 292 ? 4.352 9.404 10.404 1.00 76.44 292 TYR A C 1
ATOM 2158 O O . TYR A 1 292 ? 4.134 9.911 9.305 1.00 76.44 292 TYR A O 1
ATOM 2166 N N . VAL A 1 293 ? 4.492 10.108 11.523 1.00 74.06 293 VAL A N 1
ATOM 2167 C CA . VAL A 1 293 ? 4.565 11.567 11.551 1.00 74.06 293 VAL A CA 1
ATOM 2168 C C . VAL A 1 293 ? 6.048 11.921 11.668 1.00 74.06 293 VAL A C 1
ATOM 2170 O O . VAL A 1 293 ? 6.651 11.595 12.696 1.00 74.06 293 VAL A O 1
ATOM 2173 N N . PRO A 1 294 ? 6.666 12.496 10.622 1.00 71.81 294 PRO A N 1
ATOM 2174 C CA . PRO A 1 294 ? 8.055 12.931 10.686 1.00 71.81 294 PRO A CA 1
ATOM 2175 C C . PRO A 1 294 ? 8.221 13.967 11.793 1.00 71.81 294 PRO A C 1
ATOM 2177 O O . PRO A 1 294 ? 7.440 14.907 11.871 1.00 71.81 294 PRO A O 1
ATOM 2180 N N . GLU A 1 295 ? 9.212 13.767 12.663 1.00 72.25 295 GLU A N 1
ATOM 2181 C CA . GLU A 1 295 ? 9.552 14.710 13.745 1.00 72.25 295 GLU A CA 1
ATOM 2182 C C . GLU A 1 295 ? 8.371 15.081 14.669 1.00 72.25 295 GLU A C 1
ATOM 2184 O O . GLU A 1 295 ? 8.403 16.111 15.333 1.00 72.25 295 GLU A O 1
ATOM 2189 N N . ASP A 1 296 ? 7.337 14.230 14.723 1.00 68.50 296 ASP A N 1
ATOM 2190 C CA . ASP A 1 296 ? 6.067 14.498 15.409 1.00 68.50 296 ASP A CA 1
ATOM 2191 C C . ASP A 1 296 ? 5.342 15.788 14.930 1.00 68.50 296 ASP A C 1
ATOM 2193 O O . ASP A 1 296 ? 4.437 16.282 15.604 1.00 68.50 296 ASP A O 1
ATOM 2197 N N . ASP A 1 297 ? 5.667 16.299 13.734 1.00 74.19 297 ASP A N 1
ATOM 2198 C CA . ASP A 1 297 ? 5.027 17.463 13.112 1.00 74.19 297 ASP A CA 1
ATOM 2199 C C . ASP A 1 297 ? 3.829 17.071 12.224 1.00 74.19 297 ASP A C 1
ATOM 2201 O O . ASP A 1 297 ? 3.959 16.546 11.115 1.00 74.19 297 ASP A O 1
ATOM 2205 N N . LEU A 1 298 ? 2.618 17.368 12.703 1.00 72.94 298 LEU A N 1
ATOM 2206 C CA . LEU A 1 298 ? 1.372 17.130 11.964 1.00 72.94 298 LEU A CA 1
ATOM 2207 C C . LEU A 1 298 ? 1.164 18.093 10.784 1.00 72.94 298 LEU A C 1
ATOM 2209 O O . LEU A 1 298 ? 0.292 17.841 9.949 1.00 72.94 298 LEU A O 1
ATOM 2213 N N . THR A 1 299 ? 1.928 19.186 10.719 1.00 81.38 299 THR A N 1
ATOM 2214 C CA . THR A 1 299 ? 1.850 20.185 9.645 1.00 81.38 299 THR A CA 1
ATOM 2215 C C . THR A 1 299 ? 2.683 19.814 8.420 1.00 81.38 299 THR A C 1
ATOM 2217 O O . THR A 1 299 ? 2.526 20.439 7.366 1.00 81.38 299 THR A O 1
ATOM 2220 N N . ASP A 1 300 ? 3.500 18.760 8.513 1.00 83.25 300 ASP A N 1
ATOM 2221 C CA . ASP A 1 300 ? 4.247 18.231 7.378 1.00 83.25 300 ASP A CA 1
ATOM 2222 C C . ASP A 1 300 ? 3.296 17.863 6.209 1.00 83.25 300 ASP A C 1
ATOM 2224 O O . ASP A 1 300 ? 2.197 17.330 6.426 1.00 83.25 300 ASP A O 1
ATOM 2228 N N . PRO A 1 301 ? 3.675 18.128 4.941 1.00 83.75 301 PRO A N 1
ATOM 2229 C CA . PRO A 1 301 ? 2.821 17.854 3.787 1.00 83.75 301 PRO A CA 1
ATOM 2230 C C . PRO A 1 301 ? 2.320 16.405 3.678 1.00 83.75 301 PRO A C 1
ATOM 2232 O O . PRO A 1 301 ? 1.211 16.186 3.179 1.00 83.75 301 PRO A O 1
ATOM 2235 N N . ALA A 1 302 ? 3.094 15.408 4.122 1.00 82.38 302 ALA A N 1
ATOM 2236 C CA . ALA A 1 302 ? 2.694 14.004 4.053 1.00 82.38 302 ALA A CA 1
ATOM 2237 C C . ALA A 1 302 ? 1.510 13.675 4.982 1.00 82.38 302 ALA A C 1
ATOM 2239 O O . ALA A 1 302 ? 0.472 13.233 4.470 1.00 82.38 302 ALA A O 1
ATOM 2240 N N . PRO A 1 303 ? 1.572 13.910 6.309 1.00 80.56 303 PRO A N 1
ATOM 2241 C CA . PRO A 1 303 ? 0.412 13.748 7.172 1.00 80.56 303 PRO A CA 1
ATOM 2242 C C . PRO A 1 303 ? -0.715 14.718 6.797 1.00 80.56 303 PRO A C 1
ATOM 2244 O O . PRO A 1 303 ? -1.859 14.278 6.728 1.00 80.56 303 PRO A O 1
ATOM 2247 N N . ALA A 1 304 ? -0.432 15.980 6.452 1.00 82.94 304 ALA A N 1
ATOM 2248 C CA . ALA A 1 304 ? -1.461 16.969 6.104 1.00 82.94 304 ALA A CA 1
ATOM 2249 C C . ALA A 1 304 ? -2.326 16.559 4.896 1.00 82.94 304 ALA A C 1
ATOM 2251 O O . ALA A 1 304 ? -3.556 16.603 4.956 1.00 82.94 304 ALA A O 1
ATOM 2252 N N . THR A 1 305 ? -1.706 16.103 3.800 1.00 84.69 305 THR A N 1
ATOM 2253 C CA . THR A 1 305 ? -2.449 15.595 2.626 1.00 84.69 305 THR A CA 1
ATOM 2254 C C . THR A 1 305 ? -3.222 14.325 2.954 1.00 84.69 305 THR A C 1
ATOM 2256 O O . THR A 1 305 ? -4.337 14.114 2.481 1.00 84.69 305 THR A O 1
ATOM 2259 N N . THR A 1 306 ? -2.650 13.496 3.817 1.00 81.62 306 THR A N 1
ATOM 2260 C CA . THR A 1 306 ? -3.267 12.269 4.294 1.00 81.62 306 THR A CA 1
ATOM 2261 C C . THR A 1 306 ? -4.510 12.580 5.149 1.00 81.62 306 THR A C 1
ATOM 2263 O O . THR A 1 306 ? -5.552 11.955 4.941 1.00 81.62 306 THR A O 1
ATOM 2266 N N . PHE A 1 307 ? -4.472 13.598 6.020 1.00 79.94 307 PHE A N 1
ATOM 2267 C CA . PHE A 1 307 ? -5.595 14.037 6.864 1.00 79.94 307 PHE A CA 1
ATOM 2268 C C . PHE A 1 307 ? -6.855 14.399 6.080 1.00 79.94 307 PHE A C 1
ATOM 2270 O O . PHE A 1 307 ? -7.955 14.086 6.530 1.00 79.94 307 PHE A O 1
ATOM 2277 N N . ALA A 1 308 ? -6.713 14.960 4.879 1.00 83.81 308 ALA A N 1
ATOM 2278 C CA . ALA A 1 308 ? -7.851 15.336 4.040 1.00 83.81 308 ALA A CA 1
ATOM 2279 C C . ALA A 1 308 ? -8.751 14.151 3.637 1.00 83.81 308 ALA A C 1
ATOM 2281 O O . ALA A 1 308 ? -9.913 14.348 3.292 1.00 83.81 308 ALA A O 1
ATOM 2282 N N . HIS A 1 309 ? -8.231 12.922 3.688 1.00 85.00 309 HIS A N 1
ATOM 2283 C CA . HIS A 1 309 ? -8.969 11.712 3.322 1.00 85.00 309 HIS A CA 1
ATOM 2284 C C . HIS A 1 309 ? -9.444 10.896 4.537 1.00 85.00 309 HIS A C 1
ATOM 2286 O O . HIS A 1 309 ? -9.786 9.732 4.363 1.00 85.00 309 HIS A O 1
ATOM 2292 N N . LEU A 1 310 ? -9.390 11.424 5.764 1.00 80.31 310 LEU A N 1
ATOM 2293 C CA . LEU A 1 310 ? -9.742 10.666 6.972 1.00 80.31 310 LEU A CA 1
ATOM 2294 C C . LEU A 1 310 ? -11.240 10.625 7.263 1.00 80.31 310 LEU A C 1
ATOM 2296 O O . LEU A 1 310 ? -11.898 11.658 7.239 1.00 80.31 310 LEU A O 1
ATOM 2300 N N . ASP A 1 311 ? -11.737 9.447 7.653 1.00 77.62 311 ASP A N 1
ATOM 2301 C CA . ASP A 1 311 ? -13.044 9.304 8.307 1.00 77.62 311 ASP A CA 1
ATOM 2302 C C . ASP A 1 311 ? -12.899 9.149 9.833 1.00 77.62 311 ASP A C 1
ATOM 2304 O O . ASP A 1 311 ? -13.756 9.618 10.577 1.00 77.62 311 ASP A O 1
ATOM 2308 N N . ALA A 1 312 ? -11.827 8.500 10.312 1.00 73.50 312 ALA A N 1
ATOM 2309 C CA . ALA A 1 312 ? -11.565 8.310 11.742 1.00 73.50 312 ALA A CA 1
ATOM 2310 C C . ALA A 1 312 ? -10.063 8.300 12.065 1.00 73.50 312 ALA A C 1
ATOM 2312 O O . ALA A 1 312 ? -9.239 7.801 11.292 1.00 73.50 312 ALA A O 1
ATOM 2313 N N . THR A 1 313 ? -9.704 8.810 13.242 1.00 73.88 313 THR A N 1
ATOM 2314 C CA . THR A 1 313 ? -8.325 8.830 13.743 1.00 73.88 313 THR A CA 1
ATOM 2315 C C . THR A 1 313 ? -8.229 8.131 15.089 1.00 73.88 313 THR A C 1
ATOM 2317 O O . THR A 1 313 ? -9.113 8.222 15.935 1.00 73.88 313 THR A O 1
ATOM 2320 N N . THR A 1 314 ? -7.141 7.399 15.296 1.00 70.31 314 THR A N 1
ATOM 2321 C CA . THR A 1 314 ? -6.808 6.805 16.590 1.00 70.31 314 THR A CA 1
ATOM 2322 C C . THR A 1 314 ? -5.360 7.141 16.893 1.00 70.31 314 THR A C 1
ATOM 2324 O O . THR A 1 314 ? -4.455 6.758 16.150 1.00 70.31 314 THR A O 1
ATOM 2327 N N . VAL A 1 315 ? -5.137 7.898 17.963 1.00 69.56 315 VAL A N 1
ATOM 2328 C CA . VAL A 1 315 ? -3.805 8.350 18.371 1.00 69.56 315 VAL A CA 1
ATOM 2329 C C . VAL A 1 315 ? -3.320 7.488 19.531 1.00 69.56 315 VAL A C 1
ATOM 2331 O O . VAL A 1 315 ? -3.957 7.418 20.577 1.00 69.56 315 VAL A O 1
ATOM 2334 N N . LEU A 1 316 ? -2.182 6.827 19.339 1.00 66.31 316 LEU A N 1
ATOM 2335 C CA . LEU A 1 316 ? -1.514 6.004 20.339 1.00 66.31 316 LEU A CA 1
ATOM 2336 C C . LEU A 1 316 ? -0.353 6.803 20.936 1.00 66.31 316 LEU A C 1
ATOM 2338 O O . LEU A 1 316 ? 0.663 7.041 20.277 1.00 66.31 316 LEU A O 1
ATOM 2342 N N . SER A 1 317 ? -0.496 7.232 22.188 1.00 59.81 317 SER A N 1
ATOM 2343 C CA . SER A 1 317 ? 0.520 8.020 22.888 1.00 59.81 317 SER A CA 1
ATOM 2344 C C . SER A 1 317 ? 1.339 7.152 23.850 1.00 59.81 317 SER A C 1
ATOM 2346 O O . SER A 1 317 ? 0.822 6.287 24.556 1.00 59.81 317 SER A O 1
ATOM 2348 N N . ARG A 1 318 ? 2.657 7.394 23.909 1.00 54.53 318 ARG A N 1
ATOM 2349 C CA . ARG A 1 318 ? 3.565 6.701 24.846 1.00 54.53 318 ARG A CA 1
ATOM 2350 C C . ARG A 1 318 ? 3.313 7.106 26.305 1.00 54.53 318 ARG A C 1
ATOM 2352 O O . ARG A 1 318 ? 3.684 6.375 27.214 1.00 54.53 318 ARG A O 1
ATOM 2359 N N . GLY A 1 319 ? 2.675 8.259 26.533 1.00 50.22 319 GLY A N 1
ATOM 2360 C CA . GLY A 1 319 ? 2.459 8.844 27.860 1.00 50.22 319 GLY A CA 1
ATOM 2361 C C . GLY A 1 319 ? 1.663 7.975 28.840 1.00 50.22 319 GLY A C 1
ATOM 2362 O O . GLY A 1 319 ? 1.705 8.248 30.034 1.00 50.22 319 GLY A O 1
ATOM 2363 N N . LEU A 1 320 ? 0.994 6.927 28.355 1.00 50.91 320 LEU A N 1
ATOM 2364 C CA . LEU A 1 320 ? 0.122 6.049 29.140 1.00 50.91 320 LEU A CA 1
ATOM 2365 C C . LEU A 1 320 ? 0.589 4.583 29.173 1.00 50.91 320 LEU A C 1
ATOM 2367 O O . LEU A 1 320 ? -0.048 3.752 29.815 1.00 50.91 320 LEU A O 1
ATOM 2371 N N . ALA A 1 321 ? 1.701 4.249 28.512 1.00 45.53 321 ALA A N 1
ATOM 2372 C CA . ALA A 1 321 ? 2.222 2.888 28.463 1.00 45.53 321 ALA A CA 1
ATOM 2373 C C . ALA A 1 321 ? 3.313 2.696 29.532 1.00 45.53 321 ALA A C 1
ATOM 2375 O O . ALA A 1 321 ? 4.473 3.036 29.314 1.00 45.53 321 ALA A O 1
ATOM 2376 N N . ALA A 1 322 ? 2.915 2.137 30.677 1.00 48.69 322 ALA A N 1
ATOM 2377 C CA . ALA A 1 322 ? 3.781 1.549 31.705 1.00 48.69 322 ALA A CA 1
ATOM 2378 C C . ALA A 1 322 ? 4.718 2.509 32.474 1.00 48.69 322 ALA A C 1
ATOM 2380 O O . ALA A 1 322 ? 5.917 2.602 32.212 1.00 48.69 322 ALA A O 1
ATOM 2381 N N . LYS A 1 323 ? 4.189 3.147 33.525 1.00 54.41 323 LYS A N 1
ATOM 2382 C CA . LYS A 1 323 ? 4.996 3.605 34.669 1.00 54.41 323 LYS A CA 1
ATOM 2383 C C . LYS A 1 323 ? 4.466 2.950 35.940 1.00 54.41 323 LYS A C 1
ATOM 2385 O O . LYS A 1 323 ? 3.253 2.878 36.108 1.00 54.41 323 LYS A O 1
ATOM 2390 N N . GLU A 1 324 ? 5.356 2.489 36.815 1.00 57.00 324 GLU A N 1
ATOM 2391 C CA . GLU A 1 324 ? 4.976 2.112 38.178 1.00 57.00 324 GLU A CA 1
ATOM 2392 C C . GLU A 1 324 ? 4.561 3.377 38.932 1.00 57.00 324 GLU A C 1
ATOM 2394 O O . GLU A 1 324 ? 5.280 4.380 38.923 1.00 57.00 324 GLU A O 1
ATOM 2399 N N . VAL A 1 325 ? 3.373 3.349 39.528 1.00 63.09 325 VAL A N 1
ATOM 2400 C CA . VAL A 1 325 ? 2.778 4.493 40.217 1.00 63.09 325 VAL A CA 1
ATOM 2401 C C . VAL A 1 325 ? 2.586 4.143 41.687 1.00 63.09 325 VAL A C 1
ATOM 2403 O O . VAL A 1 325 ? 2.061 3.079 42.004 1.00 63.09 325 VAL A O 1
ATOM 2406 N N . GLU A 1 326 ? 3.004 5.043 42.577 1.00 66.56 326 GLU A N 1
ATOM 2407 C CA . GLU A 1 326 ? 2.864 4.868 44.030 1.00 66.56 326 GLU A CA 1
ATOM 2408 C C . GLU A 1 326 ? 1.458 5.241 44.513 1.00 66.56 326 GLU A C 1
ATOM 2410 O O . GLU A 1 326 ? 0.914 4.606 45.411 1.00 66.56 326 GLU A O 1
ATOM 2415 N N . GLU A 1 327 ? 0.888 6.300 43.939 1.00 74.81 327 GLU A N 1
ATOM 2416 C CA . GLU A 1 327 ? -0.378 6.891 44.369 1.00 74.81 327 GLU A CA 1
ATOM 2417 C C . GLU A 1 327 ? -0.998 7.691 43.215 1.00 74.81 327 GLU A C 1
ATOM 2419 O O . GLU A 1 327 ? -0.296 8.433 42.519 1.00 74.81 327 GLU A O 1
ATOM 2424 N N . ILE A 1 328 ? -2.311 7.564 43.011 1.00 76.44 328 ILE A N 1
ATOM 2425 C CA . ILE A 1 328 ? -3.070 8.382 42.053 1.00 76.44 328 ILE A CA 1
ATOM 2426 C C . ILE A 1 328 ? -4.200 9.101 42.774 1.00 76.44 328 ILE A C 1
ATOM 2428 O O . ILE A 1 328 ? -4.982 8.473 43.474 1.00 76.44 328 ILE A O 1
ATOM 2432 N N . MET A 1 329 ? -4.341 10.405 42.548 1.00 78.31 329 MET A N 1
ATOM 2433 C CA . MET A 1 329 ? -5.542 11.152 42.919 1.00 78.31 329 MET A CA 1
ATOM 2434 C C . MET A 1 329 ? -6.322 11.515 41.664 1.00 78.31 329 MET A C 1
ATOM 2436 O O . MET A 1 329 ? -5.796 12.197 40.781 1.00 78.31 329 MET A O 1
ATOM 2440 N N . LEU A 1 330 ? -7.576 11.077 41.604 1.00 79.00 330 LEU A N 1
ATOM 2441 C CA . LEU A 1 330 ? -8.453 11.262 40.457 1.00 79.00 330 LEU A CA 1
ATOM 2442 C C . LEU A 1 330 ? -9.766 11.937 40.880 1.00 79.00 330 LEU A C 1
ATOM 2444 O O . LEU A 1 330 ? -10.388 11.550 41.868 1.00 79.00 330 LEU A O 1
ATOM 2448 N N . SER A 1 331 ? -10.192 12.950 40.124 1.00 75.88 331 SER A N 1
ATOM 2449 C CA . SER A 1 331 ? -11.474 13.633 40.331 1.00 75.88 331 SER A CA 1
ATOM 2450 C C . SER A 1 331 ? -12.621 12.855 39.684 1.00 75.88 331 SER A C 1
ATOM 2452 O O . SER A 1 331 ? -12.621 12.620 38.478 1.00 75.88 331 SER A O 1
ATOM 2454 N N . THR A 1 332 ? -13.617 12.476 40.479 1.00 74.44 332 THR A N 1
ATOM 2455 C CA . THR A 1 332 ? -14.864 11.837 40.030 1.00 74.44 332 THR A CA 1
ATOM 2456 C C . THR A 1 332 ? -16.068 12.727 40.321 1.00 74.44 332 THR A C 1
ATOM 2458 O O . THR A 1 332 ? -15.983 13.642 41.140 1.00 74.44 332 THR A O 1
ATOM 2461 N N . ASN A 1 333 ? -17.219 12.377 39.746 1.00 67.31 333 ASN A N 1
ATOM 2462 C CA . ASN A 1 333 ? -18.521 13.009 40.014 1.00 67.31 333 ASN A CA 1
ATOM 2463 C C . ASN A 1 333 ? -18.961 13.025 41.489 1.00 67.31 333 ASN A C 1
ATOM 2465 O O . ASN A 1 333 ? -19.875 13.759 41.861 1.00 67.31 333 ASN A O 1
ATOM 2469 N N . SER A 1 334 ? -18.336 12.203 42.332 1.00 62.16 334 SER A N 1
ATOM 2470 C CA . SER A 1 334 ? -18.649 12.063 43.756 1.00 62.16 334 SER A CA 1
ATOM 2471 C C . SER A 1 334 ? -17.583 12.676 44.672 1.00 62.16 334 SER A C 1
ATOM 2473 O O . SER A 1 334 ? -17.715 12.624 45.894 1.00 62.16 334 SER A O 1
ATOM 2475 N N . GLY A 1 335 ? -16.539 13.282 44.093 1.00 70.44 335 GLY A N 1
ATOM 2476 C CA . GLY A 1 335 ? -15.385 13.836 44.797 1.00 70.44 335 GLY A CA 1
ATOM 2477 C C . GLY A 1 335 ? -14.061 13.253 44.300 1.00 70.44 335 GLY A C 1
ATOM 2478 O O . GLY A 1 335 ? -13.994 12.605 43.256 1.00 70.44 335 GLY A O 1
ATOM 2479 N N . GLN A 1 336 ? -12.980 13.487 45.043 1.00 78.31 336 GLN A N 1
ATOM 2480 C CA . GLN A 1 336 ? -11.664 12.934 44.714 1.00 78.31 336 GLN A CA 1
ATOM 2481 C C . GLN A 1 336 ? -11.484 11.541 45.314 1.00 78.31 336 GLN A C 1
ATOM 2483 O O . GLN A 1 336 ? -11.754 11.329 46.495 1.00 78.31 336 GLN A O 1
ATOM 2488 N N . ILE A 1 337 ? -10.982 10.614 44.504 1.00 77.06 337 ILE A N 1
ATOM 2489 C CA . ILE A 1 337 ? -10.601 9.270 44.930 1.00 77.06 337 ILE A CA 1
ATOM 2490 C C . ILE A 1 337 ? -9.076 9.180 44.892 1.00 77.06 337 ILE A C 1
ATOM 2492 O O . ILE A 1 337 ? -8.455 9.483 43.872 1.00 77.06 337 ILE A O 1
ATOM 2496 N N . GLY A 1 338 ? -8.485 8.784 46.019 1.00 75.81 338 GLY A N 1
ATOM 2497 C CA . GLY A 1 338 ? -7.093 8.349 46.096 1.00 75.81 338 GLY A CA 1
ATOM 2498 C C . GLY A 1 338 ? -7.024 6.849 45.838 1.00 75.81 338 GLY A C 1
ATOM 2499 O O . GLY A 1 338 ? -7.799 6.106 46.434 1.00 75.81 338 GLY A O 1
ATOM 2500 N N . ILE A 1 339 ? -6.140 6.430 44.938 1.00 74.56 339 ILE A N 1
ATOM 2501 C CA . ILE A 1 339 ? -5.961 5.040 44.528 1.00 74.56 339 ILE A CA 1
ATOM 2502 C C . ILE A 1 339 ? -4.528 4.622 44.858 1.00 74.56 339 ILE A C 1
ATOM 2504 O O . ILE A 1 339 ? -3.571 5.286 44.443 1.00 74.56 339 ILE A O 1
ATOM 2508 N N . LEU A 1 340 ? -4.396 3.522 45.593 1.00 73.12 340 LEU A N 1
ATOM 2509 C CA . LEU A 1 340 ? -3.144 2.916 46.037 1.00 73.12 340 LEU A CA 1
ATOM 2510 C C . LEU A 1 340 ? -2.957 1.514 45.418 1.00 73.12 340 LEU A C 1
ATOM 2512 O O . LEU A 1 340 ? -3.914 0.906 44.926 1.00 73.12 340 LEU A O 1
ATOM 2516 N N . PRO A 1 341 ? -1.729 0.963 45.440 1.00 65.56 341 PRO A N 1
ATOM 2517 C CA . PRO A 1 341 ? -1.479 -0.405 44.999 1.00 65.56 341 PRO A CA 1
ATOM 2518 C C . PRO A 1 341 ? -2.345 -1.417 45.764 1.00 65.56 341 PRO A C 1
ATOM 2520 O O . PRO A 1 341 ? -2.447 -1.354 46.989 1.00 65.56 341 PRO A O 1
ATOM 2523 N N . ASN A 1 342 ? -2.902 -2.397 45.046 1.00 69.31 342 ASN A N 1
ATOM 2524 C CA . ASN A 1 342 ? -3.840 -3.420 45.542 1.00 69.31 342 ASN A CA 1
ATOM 2525 C C . ASN A 1 342 ? -5.239 -2.937 45.968 1.00 69.31 342 ASN A C 1
ATOM 2527 O O . ASN A 1 342 ? -5.946 -3.674 46.662 1.00 69.31 342 ASN A O 1
ATOM 2531 N N . ASP A 1 343 ? -5.672 -1.754 45.533 1.00 66.50 343 ASP A N 1
ATOM 2532 C CA . ASP A 1 343 ? -7.058 -1.336 45.742 1.00 66.50 343 ASP A CA 1
ATOM 2533 C C . ASP A 1 343 ? -8.070 -2.268 45.063 1.00 66.50 343 ASP A C 1
ATOM 2535 O O . ASP A 1 343 ? -7.807 -2.915 44.040 1.00 66.50 343 ASP A O 1
ATOM 2539 N N . ALA A 1 344 ? -9.266 -2.334 45.656 1.00 64.56 344 ALA A N 1
ATOM 2540 C CA . ALA A 1 344 ? -10.360 -3.131 45.125 1.00 64.56 344 ALA A CA 1
ATOM 2541 C C . ALA A 1 344 ? -10.727 -2.672 43.699 1.00 64.56 344 ALA A C 1
ATOM 2543 O O . ALA A 1 344 ? -10.697 -1.471 43.413 1.00 64.56 344 ALA A O 1
ATOM 2544 N N . PRO A 1 345 ? -11.118 -3.594 42.798 1.00 70.38 345 PRO A N 1
ATOM 2545 C CA . PRO A 1 345 ? -11.509 -3.220 41.449 1.00 70.38 345 PRO A CA 1
ATOM 2546 C C . PRO A 1 345 ? -12.717 -2.279 41.456 1.00 70.38 345 PRO A C 1
ATOM 2548 O O . PRO A 1 345 ? -13.780 -2.629 41.972 1.00 70.38 345 PRO A O 1
ATOM 2551 N N . ILE A 1 346 ? -12.562 -1.095 40.867 1.00 76.25 346 ILE A N 1
ATOM 2552 C CA . ILE A 1 346 ? -13.586 -0.045 40.828 1.00 76.25 346 ILE A CA 1
ATOM 2553 C C . ILE A 1 346 ? -13.650 0.522 39.408 1.00 76.25 346 ILE A C 1
ATOM 2555 O O . ILE A 1 346 ? -12.630 0.725 38.752 1.00 76.25 346 ILE A O 1
ATOM 2559 N N . ALA A 1 347 ? -14.861 0.792 38.925 1.00 75.00 347 ALA A N 1
ATOM 2560 C CA . ALA A 1 347 ? -15.097 1.557 37.706 1.00 75.00 347 ALA A CA 1
ATOM 2561 C C . ALA A 1 347 ? -15.856 2.834 38.070 1.00 75.00 347 ALA A C 1
ATOM 2563 O O . ALA A 1 347 ? -16.859 2.770 38.780 1.00 75.00 347 ALA A O 1
ATOM 2564 N N . THR A 1 348 ? -15.375 3.985 37.606 1.00 73.12 348 THR A N 1
ATOM 2565 C CA . THR A 1 348 ? -15.962 5.287 37.934 1.00 73.12 348 THR A CA 1
ATOM 2566 C C . THR A 1 348 ? -15.875 6.261 36.761 1.00 73.12 348 THR A C 1
ATOM 2568 O O . THR A 1 348 ? -15.022 6.130 35.881 1.00 73.12 348 THR A O 1
ATOM 2571 N N . THR A 1 349 ? -16.777 7.236 36.739 1.00 73.50 349 THR A N 1
ATOM 2572 C CA . THR A 1 349 ? -16.734 8.382 35.825 1.00 73.50 349 THR A CA 1
ATOM 2573 C C . THR A 1 349 ? -15.757 9.427 36.355 1.00 73.50 349 THR A C 1
ATOM 2575 O O . THR A 1 349 ? -15.813 9.795 37.530 1.00 73.50 349 THR A O 1
ATOM 2578 N N . VAL A 1 350 ? -14.887 9.912 35.479 1.00 79.00 350 VAL A N 1
ATOM 2579 C CA . VAL A 1 350 ? -13.920 10.981 35.736 1.00 79.00 350 VAL A CA 1
ATOM 2580 C C . VAL A 1 350 ? -14.554 12.297 35.309 1.00 79.00 350 VAL A C 1
ATOM 2582 O O . VAL A 1 350 ? -15.035 12.401 34.181 1.00 79.00 350 VAL A O 1
ATOM 2585 N N . ASP A 1 351 ? -14.549 13.289 36.191 1.00 76.81 351 ASP A N 1
ATOM 2586 C CA . ASP A 1 351 ? -15.001 14.643 35.858 1.00 76.81 351 ASP A CA 1
ATOM 2587 C C . ASP A 1 351 ? -13.860 15.472 35.259 1.00 76.81 351 ASP A C 1
ATOM 2589 O O . ASP A 1 351 ? -12.689 15.088 35.317 1.00 76.81 351 ASP A O 1
ATOM 2593 N N . ILE A 1 352 ? -14.200 16.629 34.683 1.00 78.44 352 ILE A N 1
ATOM 2594 C CA . ILE A 1 352 ? -13.196 17.616 34.278 1.00 78.44 352 ILE A CA 1
ATOM 2595 C C . ILE A 1 352 ? -12.434 18.049 35.532 1.00 78.44 352 ILE A C 1
ATOM 2597 O O . ILE A 1 352 ? -13.024 18.510 36.511 1.00 78.44 352 ILE A O 1
ATOM 2601 N N . GLY A 1 353 ? -11.119 17.861 35.535 1.00 77.88 353 GLY A N 1
ATOM 2602 C CA . GLY A 1 353 ? -10.339 18.112 36.735 1.00 77.88 353 GLY A CA 1
ATOM 2603 C C . GLY A 1 353 ? -8.897 17.657 36.645 1.00 77.88 353 GLY A C 1
ATOM 2604 O O . GLY A 1 353 ? -8.375 17.326 35.586 1.00 77.88 353 GLY A O 1
ATOM 2605 N N . ILE A 1 354 ? -8.234 17.672 37.796 1.00 78.69 354 ILE A N 1
ATOM 2606 C CA . ILE A 1 354 ? -6.801 17.424 37.890 1.00 78.69 354 ILE A CA 1
ATOM 2607 C C . ILE A 1 354 ? -6.549 15.974 38.303 1.00 78.69 354 ILE A C 1
ATOM 2609 O O . ILE A 1 354 ? -6.980 15.542 39.371 1.00 78.69 354 ILE A O 1
ATOM 2613 N N . LEU A 1 355 ? -5.786 15.255 37.487 1.00 80.88 355 LEU A N 1
ATOM 2614 C CA . LEU A 1 355 ? -5.153 13.991 37.831 1.00 80.88 355 LEU A CA 1
ATOM 2615 C C . LEU A 1 355 ? -3.780 14.260 38.434 1.00 80.88 355 LEU A C 1
ATOM 2617 O O . LEU A 1 355 ? -2.937 14.914 37.818 1.00 80.88 355 LEU A O 1
ATOM 2621 N N . ARG A 1 356 ? -3.537 13.731 39.632 1.00 80.62 356 ARG A N 1
ATOM 2622 C CA . ARG A 1 356 ? -2.209 13.758 40.250 1.00 80.62 356 ARG A CA 1
ATOM 2623 C C . ARG A 1 356 ? -1.666 12.346 40.333 1.00 80.62 356 ARG A C 1
ATOM 2625 O O . ARG A 1 356 ? -2.300 11.478 40.919 1.00 80.62 356 ARG A O 1
ATOM 2632 N N . ILE A 1 357 ? -0.496 12.131 39.753 1.00 80.62 357 ILE A N 1
ATOM 2633 C CA . ILE A 1 357 ? 0.184 10.840 39.717 1.00 80.62 357 ILE A CA 1
ATOM 2634 C C . ILE A 1 357 ? 1.485 10.994 40.492 1.00 80.62 357 ILE A C 1
ATOM 2636 O O . ILE A 1 357 ? 2.322 11.826 40.139 1.00 80.62 357 ILE A O 1
ATOM 2640 N N . ARG A 1 358 ? 1.670 10.202 41.543 1.00 78.25 358 ARG A N 1
ATOM 2641 C CA . ARG A 1 358 ? 2.917 10.167 42.300 1.00 78.25 358 ARG A CA 1
ATOM 2642 C C . ARG A 1 358 ? 3.871 9.152 41.679 1.00 78.25 358 ARG A C 1
ATOM 2644 O O . ARG A 1 358 ? 3.612 7.950 41.684 1.00 78.25 358 ARG A O 1
ATOM 2651 N N . LEU A 1 359 ? 4.974 9.654 41.135 1.00 75.75 359 LEU A N 1
ATOM 2652 C CA . LEU A 1 359 ? 6.038 8.880 40.498 1.00 75.75 359 LEU A CA 1
ATOM 2653 C C . LEU A 1 359 ? 7.356 9.191 41.209 1.00 75.75 359 LEU A C 1
ATOM 2655 O O . LEU A 1 359 ? 7.763 10.351 41.223 1.00 75.75 359 LEU A O 1
ATOM 2659 N N . ASN A 1 360 ? 8.042 8.187 41.765 1.00 73.31 360 ASN A N 1
ATOM 2660 C CA . ASN A 1 360 ? 9.349 8.354 42.419 1.00 73.31 360 ASN A CA 1
ATOM 2661 C C . ASN A 1 360 ? 9.371 9.527 43.420 1.00 73.31 360 ASN A C 1
ATOM 2663 O O . ASN A 1 360 ? 10.250 10.392 43.365 1.00 73.31 360 ASN A O 1
ATOM 2667 N N . ASN A 1 361 ? 8.375 9.594 44.308 1.00 71.31 361 ASN A N 1
ATOM 2668 C CA . ASN A 1 361 ? 8.210 10.682 45.280 1.00 71.31 361 ASN A CA 1
ATOM 2669 C C . ASN A 1 361 ? 7.957 12.101 44.705 1.00 71.31 361 ASN A C 1
ATOM 2671 O O . ASN A 1 361 ? 8.003 13.078 45.456 1.00 71.31 361 ASN A O 1
ATOM 2675 N N . GLN A 1 362 ? 7.668 12.241 43.407 1.00 76.69 362 GLN A N 1
ATOM 2676 C CA . GLN A 1 362 ? 7.285 13.503 42.764 1.00 76.69 362 GLN A CA 1
ATOM 2677 C C . GLN A 1 362 ? 5.855 13.449 42.222 1.00 76.69 362 GLN A C 1
ATOM 2679 O O . GLN A 1 362 ? 5.417 12.443 41.667 1.00 76.69 362 GLN A O 1
ATOM 2684 N N . TRP A 1 363 ? 5.127 14.558 42.358 1.00 79.06 363 TRP A N 1
ATOM 2685 C CA . TRP A 1 363 ? 3.768 14.691 41.838 1.00 79.06 363 TRP A CA 1
ATOM 2686 C C . TRP A 1 363 ? 3.785 15.195 40.397 1.00 79.06 363 TRP A C 1
ATOM 2688 O O . TRP A 1 363 ? 4.145 16.341 40.132 1.00 79.06 363 TRP A O 1
ATOM 2698 N N . LEU A 1 364 ? 3.347 14.348 39.470 1.00 78.69 364 LEU A N 1
ATOM 2699 C CA . LEU A 1 364 ? 2.988 14.739 38.115 1.00 78.69 364 LEU A CA 1
ATOM 2700 C C . LEU A 1 364 ? 1.520 15.167 38.100 1.00 78.69 364 LEU A C 1
ATOM 2702 O O . LEU A 1 364 ? 0.655 14.450 38.596 1.00 78.69 364 LEU A O 1
ATOM 2706 N N . THR A 1 365 ? 1.245 16.330 37.519 1.00 79.88 365 THR A N 1
ATOM 2707 C CA . THR A 1 365 ? -0.106 16.893 37.439 1.00 79.88 365 THR A CA 1
ATOM 2708 C C . THR A 1 365 ? -0.566 16.917 35.987 1.00 79.88 365 THR A C 1
ATOM 2710 O O . THR A 1 365 ? 0.172 17.383 35.119 1.00 79.88 365 THR A O 1
ATOM 2713 N N . MET A 1 366 ? -1.771 16.422 35.727 1.00 77.62 366 MET A N 1
ATOM 2714 C CA . MET A 1 366 ? -2.411 16.440 34.413 1.00 77.62 366 MET A CA 1
ATOM 2715 C C . MET A 1 366 ? -3.826 17.005 34.532 1.00 77.62 366 MET A C 1
ATOM 2717 O O . MET A 1 366 ? -4.531 16.693 35.488 1.00 77.62 366 MET A O 1
ATOM 2721 N N . ALA A 1 367 ? -4.238 17.831 33.579 1.00 78.69 367 ALA A N 1
ATOM 2722 C CA . ALA A 1 367 ? -5.622 18.240 33.409 1.00 78.69 367 ALA A CA 1
ATOM 2723 C C . ALA A 1 367 ? -6.332 17.195 32.542 1.00 78.69 367 ALA A C 1
ATOM 2725 O O . ALA A 1 367 ? -5.828 16.815 31.489 1.00 78.69 367 ALA A O 1
ATOM 2726 N N . LEU A 1 368 ? -7.475 16.702 33.007 1.00 79.38 368 LEU A N 1
ATOM 2727 C CA . LEU A 1 368 ? -8.305 15.731 32.307 1.00 79.38 368 LEU A CA 1
ATOM 2728 C C . LEU A 1 368 ? -9.616 16.389 31.885 1.00 79.38 368 LEU A C 1
ATOM 2730 O O . LEU A 1 368 ? -10.294 16.994 32.718 1.00 79.38 368 LEU A O 1
ATOM 2734 N N . MET A 1 369 ? -10.021 16.201 30.630 1.00 77.12 369 MET A N 1
ATOM 2735 C CA . MET A 1 369 ? -11.315 16.661 30.115 1.00 77.12 369 MET A CA 1
ATOM 2736 C C . MET A 1 369 ? -12.390 15.573 30.180 1.00 77.12 369 MET A C 1
ATOM 2738 O O . MET A 1 369 ? -12.950 15.168 29.161 1.00 77.12 369 MET A O 1
ATOM 2742 N N . GLY A 1 370 ? -12.682 15.103 31.397 1.00 72.31 370 GLY A N 1
ATOM 2743 C CA . GLY A 1 370 ? -13.742 14.130 31.673 1.00 72.31 370 GLY A CA 1
ATOM 2744 C C . GLY A 1 370 ? -13.535 12.755 31.017 1.00 72.31 370 GLY A C 1
ATOM 2745 O O . GLY A 1 370 ? -12.805 12.598 30.038 1.00 72.31 370 GLY A O 1
ATOM 2746 N N . GLY A 1 371 ? -14.162 11.715 31.565 1.00 79.38 371 GLY A N 1
ATOM 2747 C CA . GLY A 1 371 ? -14.010 10.363 31.030 1.00 79.38 371 GLY A CA 1
ATOM 2748 C C . GLY A 1 371 ? -14.379 9.241 31.993 1.00 79.38 371 GLY A C 1
ATOM 2749 O O . GLY A 1 371 ? -15.309 9.355 32.787 1.00 79.38 371 GLY A O 1
ATOM 2750 N N . PHE A 1 372 ? -13.651 8.130 31.918 1.00 76.44 372 PHE A N 1
ATOM 2751 C CA . PHE A 1 372 ? -13.862 6.934 32.729 1.00 76.44 372 PHE A CA 1
ATOM 2752 C C . PHE A 1 372 ? -12.535 6.392 33.249 1.00 76.44 372 PHE A C 1
ATOM 2754 O O . PHE A 1 372 ? -11.550 6.313 32.520 1.00 76.44 372 PHE A O 1
ATOM 2761 N N . ALA A 1 373 ? -12.522 5.969 34.506 1.00 73.56 373 ALA A N 1
ATOM 2762 C CA . ALA A 1 373 ? -11.390 5.298 35.115 1.00 73.56 373 ALA A CA 1
ATOM 2763 C C . ALA A 1 373 ? -11.806 3.893 35.544 1.00 73.56 373 ALA A C 1
ATOM 2765 O O . ALA A 1 373 ? -12.850 3.695 36.171 1.00 73.56 373 ALA A O 1
ATOM 2766 N N . ARG A 1 374 ? -10.975 2.909 35.204 1.00 72.44 374 ARG A N 1
ATOM 2767 C CA . ARG A 1 374 ? -11.093 1.530 35.666 1.00 72.44 374 ARG A CA 1
ATOM 2768 C C . ARG A 1 374 ? -9.844 1.161 36.447 1.00 72.44 374 ARG A C 1
ATOM 2770 O O . ARG A 1 374 ? -8.739 1.281 35.931 1.00 72.44 374 ARG A O 1
ATOM 2777 N N . ILE A 1 375 ? -10.049 0.660 37.651 1.00 74.19 375 ILE A N 1
ATOM 2778 C CA . ILE A 1 375 ? -9.020 0.168 38.559 1.00 74.19 375 ILE A CA 1
ATOM 2779 C C . ILE A 1 375 ? -9.221 -1.341 38.667 1.00 74.19 375 ILE A C 1
ATOM 2781 O 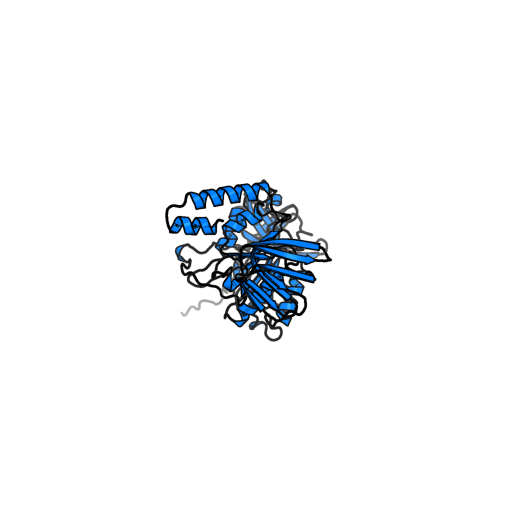O . ILE A 1 375 ? -10.344 -1.799 38.885 1.00 74.19 375 ILE A O 1
ATOM 2785 N N . GLY A 1 376 ? -8.168 -2.127 38.475 1.00 67.00 376 GLY A N 1
ATOM 2786 C CA . GLY A 1 376 ? -8.224 -3.574 38.668 1.00 67.00 376 GLY A CA 1
ATOM 2787 C C . GLY A 1 376 ? -6.923 -4.260 38.275 1.00 67.00 376 GLY A C 1
ATOM 2788 O O . GLY A 1 376 ? -6.209 -3.777 37.407 1.00 67.00 376 GLY A O 1
ATOM 2789 N N . ASN A 1 377 ? -6.622 -5.397 38.907 1.00 68.00 377 ASN A N 1
ATOM 2790 C CA . ASN A 1 377 ? -5.394 -6.171 38.670 1.00 68.00 377 ASN A CA 1
ATOM 2791 C C . ASN A 1 377 ? -4.102 -5.352 38.844 1.00 68.00 377 ASN A C 1
ATOM 2793 O O . ASN A 1 377 ? -3.142 -5.553 38.110 1.00 68.00 377 ASN A O 1
ATOM 2797 N N . ASN A 1 378 ? -4.088 -4.429 39.815 1.00 65.12 378 ASN A N 1
ATOM 2798 C CA . ASN A 1 378 ? -2.975 -3.504 40.056 1.00 65.12 378 ASN A CA 1
ATOM 2799 C C . ASN A 1 378 ? -2.637 -2.597 38.851 1.00 65.12 378 ASN A C 1
ATOM 2801 O O . ASN A 1 378 ? -1.542 -2.050 38.764 1.00 65.12 378 ASN A O 1
ATOM 2805 N N . GLU A 1 379 ? -3.596 -2.419 37.940 1.00 63.25 379 GLU A N 1
ATOM 2806 C CA . GLU A 1 379 ? -3.534 -1.504 36.808 1.00 63.25 379 GLU A CA 1
ATOM 2807 C C . GLU A 1 379 ? -4.662 -0.472 36.910 1.00 63.25 379 GLU A C 1
ATOM 2809 O O . GLU A 1 379 ? -5.784 -0.767 37.341 1.00 63.25 379 GLU A O 1
ATOM 2814 N N . ILE A 1 380 ? -4.366 0.756 36.484 1.00 67.12 380 ILE A N 1
ATOM 2815 C CA . ILE A 1 380 ? -5.343 1.840 36.400 1.00 67.12 380 ILE A CA 1
ATOM 2816 C C . ILE A 1 380 ? -5.403 2.289 34.946 1.00 67.12 380 ILE A C 1
ATOM 2818 O O . ILE A 1 380 ? -4.420 2.751 34.373 1.00 67.12 380 ILE A O 1
ATOM 2822 N N . THR A 1 381 ? -6.576 2.145 34.344 1.00 67.50 381 THR A N 1
ATOM 2823 C CA . THR A 1 381 ? -6.866 2.608 32.990 1.00 67.50 381 THR A CA 1
ATOM 2824 C C . THR A 1 381 ? -7.746 3.844 33.088 1.00 67.50 381 THR A C 1
ATOM 2826 O O . THR A 1 381 ? -8.912 3.737 33.465 1.00 67.50 381 THR A O 1
ATOM 2829 N N . VAL A 1 382 ? -7.197 5.008 32.748 1.00 70.56 382 VAL A N 1
ATOM 2830 C CA . VAL A 1 382 ? -7.941 6.270 32.664 1.00 70.56 382 VAL A CA 1
ATOM 2831 C C . VAL A 1 382 ? -8.142 6.602 31.189 1.00 70.56 382 VAL A C 1
ATOM 2833 O O . VAL A 1 382 ? -7.178 6.743 30.443 1.00 70.56 382 VAL A O 1
ATOM 2836 N N . LEU A 1 383 ? -9.399 6.680 30.768 1.00 63.69 383 LEU A N 1
ATOM 2837 C CA . LEU A 1 383 ? -9.826 7.036 29.419 1.00 63.69 383 LEU A CA 1
ATOM 2838 C C . LEU A 1 383 ? -10.498 8.398 29.491 1.00 63.69 383 LEU A C 1
ATOM 2840 O O . LEU A 1 383 ? -11.521 8.523 30.156 1.00 63.69 383 LEU A O 1
ATOM 2844 N N . VAL A 1 384 ? -9.937 9.401 28.829 1.00 71.44 384 VAL A N 1
ATOM 2845 C CA . VAL A 1 384 ? -10.453 10.776 28.845 1.00 71.44 384 VAL A CA 1
ATOM 2846 C C . VAL A 1 384 ? -10.505 11.343 27.437 1.00 71.44 384 VAL A C 1
ATOM 2848 O O . VAL A 1 384 ? -9.788 10.860 26.562 1.00 71.44 384 VAL A O 1
ATOM 2851 N N . ASN A 1 385 ? -11.361 12.344 27.223 1.00 61.81 385 ASN A N 1
ATOM 2852 C CA . ASN A 1 385 ? -11.488 12.993 25.915 1.00 61.81 385 ASN A CA 1
ATOM 2853 C C . ASN A 1 385 ? -10.226 13.773 25.542 1.00 61.81 385 ASN A C 1
ATOM 2855 O O . ASN A 1 385 ? -9.825 13.769 24.383 1.00 61.81 385 ASN A O 1
ATOM 2859 N N . ASP A 1 386 ? -9.610 14.409 26.538 1.00 69.31 386 ASP A N 1
ATOM 2860 C CA . ASP A 1 386 ? -8.341 15.108 26.398 1.00 69.31 386 ASP A CA 1
ATOM 2861 C C . ASP A 1 386 ? -7.548 15.051 27.710 1.00 69.31 386 ASP A C 1
ATOM 2863 O O . ASP A 1 386 ? -8.132 14.928 28.799 1.00 69.31 386 ASP A O 1
ATOM 2867 N N . ALA A 1 387 ? -6.222 15.095 27.601 1.00 72.69 387 ALA A N 1
ATOM 2868 C CA . ALA A 1 387 ? -5.301 15.014 28.724 1.00 72.69 387 ALA A CA 1
ATOM 2869 C C . ALA A 1 387 ? -4.048 15.858 28.476 1.00 72.69 387 ALA A C 1
ATOM 2871 O O . ALA A 1 387 ? -3.147 15.452 27.740 1.00 72.69 387 ALA A O 1
ATOM 2872 N N . GLU A 1 388 ? -3.937 16.979 29.178 1.00 75.19 388 GLU A N 1
ATOM 2873 C CA . GLU A 1 388 ? -2.778 17.867 29.088 1.00 75.19 388 GLU A CA 1
ATOM 2874 C C . GLU A 1 388 ? -1.924 17.770 30.349 1.00 75.19 388 GLU A C 1
ATOM 2876 O O . GLU A 1 388 ? -2.428 17.666 31.470 1.00 75.19 388 GLU A O 1
ATOM 2881 N N . LYS A 1 389 ? -0.599 17.803 30.206 1.00 75.81 389 LYS A N 1
ATOM 2882 C CA . LYS A 1 389 ? 0.279 17.900 31.376 1.00 75.81 389 LYS A CA 1
ATOM 2883 C C . LYS A 1 389 ? 0.298 19.335 31.860 1.00 75.81 389 LYS A C 1
ATOM 2885 O O . LYS A 1 389 ? 0.479 20.247 31.068 1.00 75.81 389 LYS A O 1
ATOM 2890 N N . GLY A 1 390 ? 0.269 19.533 33.175 1.00 66.00 390 GLY A N 1
ATOM 2891 C CA . GLY A 1 390 ? 0.372 20.875 33.752 1.00 66.00 390 GLY A CA 1
ATOM 2892 C C . GLY A 1 390 ? 1.679 21.613 33.423 1.00 66.00 390 GLY A C 1
ATOM 2893 O O . GLY A 1 390 ? 1.738 22.820 33.603 1.00 66.00 390 GLY A O 1
ATOM 2894 N N . SER A 1 391 ? 2.721 20.916 32.950 1.00 67.94 391 SER A N 1
ATOM 2895 C CA . SER A 1 391 ? 3.967 21.527 32.459 1.00 67.94 391 SER A CA 1
ATOM 2896 C C . SER A 1 391 ? 3.849 22.150 31.070 1.00 67.94 391 SER A C 1
ATOM 2898 O O . SER A 1 391 ? 4.676 22.987 30.724 1.00 67.94 391 SER A O 1
ATOM 2900 N N . ASP A 1 392 ? 2.864 21.711 30.288 1.00 65.62 392 ASP A N 1
ATOM 2901 C CA . ASP A 1 392 ? 2.732 22.023 28.865 1.00 65.62 392 ASP A CA 1
ATOM 2902 C C . ASP A 1 392 ? 1.653 23.107 28.635 1.00 65.62 392 ASP A C 1
ATOM 2904 O O . ASP A 1 392 ? 1.481 23.579 27.518 1.00 65.62 392 ASP A O 1
ATOM 2908 N N . ILE A 1 393 ? 0.960 23.529 29.703 1.00 65.50 393 ILE A N 1
ATOM 2909 C CA . ILE A 1 393 ? -0.081 24.565 29.692 1.00 65.50 393 ILE A CA 1
ATOM 2910 C C . ILE A 1 393 ? 0.572 25.939 29.885 1.00 65.50 393 ILE A C 1
ATOM 2912 O O . ILE A 1 393 ? 1.172 26.193 30.935 1.00 65.50 393 ILE A O 1
ATOM 2916 N N . ASP A 1 394 ? 0.418 26.846 28.915 1.00 71.50 394 ASP A N 1
ATOM 2917 C CA . ASP A 1 394 ? 0.794 28.252 29.096 1.00 71.50 394 ASP A CA 1
ATOM 2918 C C . ASP A 1 394 ? -0.231 28.942 30.021 1.00 71.50 394 ASP A C 1
ATOM 2920 O O . ASP A 1 394 ? -1.406 29.089 29.660 1.00 71.50 394 ASP A O 1
ATOM 2924 N N . PRO A 1 395 ? 0.173 29.392 31.225 1.00 69.94 395 PRO A N 1
ATOM 2925 C CA . PRO A 1 395 ? -0.745 30.006 32.176 1.00 69.94 395 PRO A CA 1
ATOM 2926 C C . PRO A 1 395 ? -1.364 31.314 31.664 1.00 69.94 395 PRO A C 1
ATOM 2928 O O . PRO A 1 395 ? -2.440 31.686 32.129 1.00 69.94 395 PRO A O 1
ATOM 2931 N N . GLN A 1 396 ? -0.724 32.027 30.729 1.00 71.00 396 GLN A N 1
ATOM 2932 C CA . GLN A 1 396 ? -1.279 33.261 30.164 1.00 71.00 396 GLN A CA 1
ATOM 2933 C C . GLN A 1 396 ? -2.387 32.968 29.150 1.00 71.00 396 GLN A C 1
ATOM 2935 O O . GLN A 1 396 ? -3.428 33.626 29.171 1.00 71.00 396 GLN A O 1
ATOM 2940 N N . GLU A 1 397 ? -2.187 31.962 28.300 1.00 70.81 397 GLU A N 1
ATOM 2941 C CA . GLU A 1 397 ? -3.164 31.536 27.295 1.00 70.81 397 GLU A CA 1
ATOM 2942 C C . GLU A 1 397 ? -4.397 30.893 27.948 1.00 70.81 397 GLU A C 1
ATOM 2944 O O . GLU A 1 397 ? -5.540 31.224 27.609 1.00 70.81 397 GLU A O 1
ATOM 2949 N N . ALA A 1 398 ? -4.180 30.056 28.967 1.00 65.00 398 ALA A N 1
ATOM 2950 C CA . ALA A 1 398 ? -5.258 29.453 29.746 1.00 65.00 398 ALA A CA 1
ATOM 2951 C C . ALA A 1 398 ? -6.111 30.513 30.467 1.00 65.00 398 ALA A C 1
ATOM 2953 O O . ALA A 1 398 ? -7.341 30.435 30.455 1.00 65.00 398 ALA A O 1
ATOM 2954 N N . GLN A 1 399 ? -5.480 31.548 31.039 1.00 71.06 399 GLN A N 1
ATOM 2955 C CA . GLN A 1 399 ? -6.189 32.632 31.725 1.00 71.06 399 GLN A CA 1
ATOM 2956 C C . GLN A 1 399 ? -7.019 33.486 30.755 1.00 71.06 399 GLN A C 1
ATOM 2958 O O . GLN A 1 399 ? -8.157 33.835 31.066 1.00 71.06 399 GLN A O 1
ATOM 2963 N N . GLN A 1 400 ? -6.486 33.789 29.566 1.00 72.81 400 GLN A N 1
ATOM 2964 C CA . GLN A 1 400 ? -7.235 34.508 28.529 1.00 72.81 400 GLN A CA 1
ATOM 2965 C C . GLN A 1 400 ? -8.448 33.706 28.050 1.00 72.81 400 GLN A C 1
ATOM 2967 O O . GLN A 1 400 ? -9.539 34.257 27.895 1.00 72.81 400 GLN A O 1
ATOM 2972 N N . THR A 1 401 ? -8.278 32.399 27.858 1.00 72.94 401 THR A N 1
ATOM 2973 C CA . THR A 1 401 ? -9.362 31.504 27.439 1.00 72.94 401 THR A CA 1
ATOM 2974 C C . THR A 1 401 ? -10.458 31.425 28.504 1.00 72.94 401 THR A C 1
ATOM 2976 O O . THR A 1 401 ? -11.640 31.543 28.173 1.00 72.94 401 THR A O 1
ATOM 2979 N N . LEU A 1 402 ? -10.079 31.335 29.785 1.00 74.81 402 LEU A N 1
ATOM 2980 C CA . LEU A 1 402 ? -11.008 31.372 30.917 1.00 74.81 402 LEU A CA 1
ATOM 2981 C C . LEU A 1 402 ? -11.793 32.692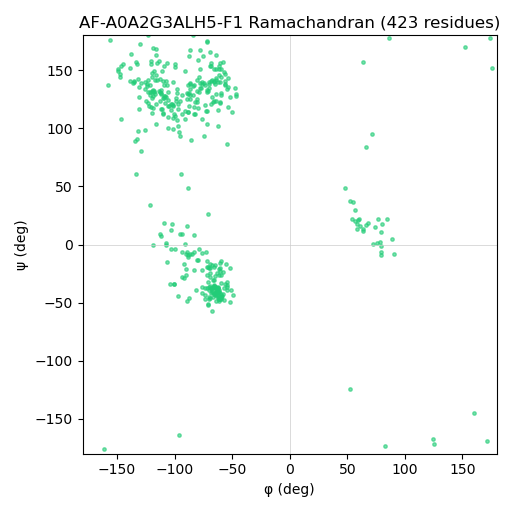 30.971 1.00 74.81 402 LEU A C 1
ATOM 2983 O O . LEU A 1 402 ? -13.013 32.677 31.114 1.00 74.81 402 LEU A O 1
ATOM 2987 N N . GLU A 1 403 ? -11.127 33.839 30.804 1.00 75.00 403 GLU A N 1
ATOM 2988 C CA . GLU A 1 403 ? -11.792 35.150 30.795 1.00 75.00 403 GLU A CA 1
ATOM 2989 C C . GLU A 1 403 ? -12.807 35.281 29.649 1.00 75.00 403 GLU A C 1
ATOM 2991 O O . GLU A 1 403 ? -13.901 35.826 29.836 1.00 75.00 403 GLU A O 1
ATOM 2996 N N . ILE A 1 404 ? -12.481 34.744 28.470 1.00 74.56 404 ILE A N 1
ATOM 2997 C CA . ILE A 1 404 ? -13.386 34.706 27.315 1.00 74.56 404 ILE A CA 1
ATOM 2998 C C . ILE A 1 404 ? -14.583 33.786 27.598 1.00 74.56 404 ILE A C 1
ATOM 3000 O O . ILE A 1 404 ? -15.726 34.174 27.332 1.00 74.56 404 ILE A O 1
ATOM 3004 N N . ALA A 1 405 ? -14.351 32.599 28.165 1.00 68.38 405 ALA A N 1
ATOM 3005 C CA . ALA A 1 405 ? -15.404 31.652 28.530 1.00 68.38 405 ALA A CA 1
ATOM 3006 C C . ALA A 1 405 ? -16.355 32.236 29.594 1.00 68.38 405 ALA A C 1
ATOM 3008 O O . ALA A 1 405 ? -17.576 32.234 29.406 1.00 68.38 405 ALA A O 1
ATOM 3009 N N . GLU A 1 406 ? -15.822 32.855 30.653 1.00 76.94 406 GLU A N 1
ATOM 3010 C CA . GLU A 1 406 ? -16.614 33.542 31.681 1.00 76.94 406 GLU A CA 1
ATOM 3011 C C . GLU A 1 406 ? -17.428 34.712 31.114 1.00 76.94 406 GLU A C 1
ATOM 3013 O O . GLU A 1 406 ? -18.589 34.924 31.490 1.00 76.94 406 GLU A O 1
ATOM 3018 N N . ALA A 1 407 ? -16.839 35.491 30.203 1.00 74.38 407 ALA A N 1
ATOM 3019 C CA . ALA A 1 407 ? -17.534 36.586 29.537 1.00 74.38 407 ALA A CA 1
ATOM 3020 C C . ALA A 1 407 ? -18.690 36.076 28.662 1.00 74.38 407 ALA A C 1
ATOM 3022 O O . ALA A 1 407 ? -19.751 36.708 28.614 1.00 74.38 407 ALA A O 1
ATOM 3023 N N . ASN A 1 408 ? -18.518 34.926 28.008 1.00 72.19 408 ASN A N 1
ATOM 3024 C CA . ASN A 1 408 ? -19.547 34.291 27.187 1.00 72.19 408 ASN A CA 1
ATOM 3025 C C . ASN A 1 408 ? -20.693 33.722 28.033 1.00 72.19 408 ASN A C 1
ATOM 3027 O O . ASN A 1 408 ? -21.857 33.920 27.681 1.00 72.19 408 ASN A O 1
ATOM 3031 N N . VAL A 1 409 ? -20.400 33.122 29.192 1.00 72.00 409 VAL A N 1
ATOM 3032 C CA . VAL A 1 409 ? -21.431 32.682 30.149 1.00 72.00 409 VAL A CA 1
ATOM 3033 C C . VAL A 1 409 ? -22.233 33.867 30.689 1.00 72.00 409 VAL A C 1
ATOM 3035 O O . VAL A 1 409 ? -23.462 33.800 30.759 1.00 72.00 409 VAL A O 1
ATOM 3038 N N . LYS A 1 410 ? -21.574 34.993 30.998 1.00 71.44 410 LYS A N 1
ATOM 3039 C CA . LYS A 1 410 ? -22.247 36.223 31.460 1.00 71.44 410 LYS A CA 1
ATOM 3040 C C . LYS A 1 410 ? -23.130 36.872 30.385 1.00 71.44 410 LYS A C 1
ATOM 3042 O O . LYS A 1 410 ? -24.127 37.498 30.735 1.00 71.44 410 LYS A O 1
ATOM 3047 N N . LYS A 1 411 ? -22.789 36.731 29.098 1.00 71.19 411 LYS A N 1
ATOM 3048 C CA . LYS A 1 411 ? -23.549 37.288 27.959 1.00 71.19 411 LYS A CA 1
ATOM 3049 C C . LYS A 1 411 ? -24.655 36.369 27.424 1.00 71.19 411 LYS A C 1
ATOM 3051 O O . LYS A 1 411 ? -25.440 36.800 26.583 1.00 71.19 411 LYS A O 1
ATOM 3056 N N . ALA A 1 412 ? -24.730 35.117 27.871 1.00 69.75 412 ALA A N 1
ATOM 3057 C CA . ALA A 1 412 ? -25.705 34.157 27.366 1.00 69.75 412 ALA A CA 1
ATOM 3058 C C . ALA A 1 412 ? -27.114 34.418 27.936 1.00 69.75 412 ALA A C 1
ATOM 3060 O O . ALA A 1 412 ? -27.401 34.130 29.099 1.00 69.75 412 ALA A O 1
ATOM 3061 N N . GLU A 1 413 ? -28.033 34.919 27.107 1.00 66.62 413 GLU A N 1
ATOM 3062 C CA . GLU A 1 413 ? -29.420 35.203 27.513 1.00 66.62 413 GLU A CA 1
ATOM 3063 C C . GLU A 1 413 ? -30.368 34.010 27.259 1.00 66.62 413 GLU A C 1
ATOM 3065 O O . GLU A 1 413 ? -31.319 33.795 28.015 1.00 66.62 413 GLU A O 1
ATOM 3070 N N . GLY A 1 414 ? -30.085 33.169 26.252 1.00 70.62 414 GLY A N 1
ATOM 3071 C CA . GLY A 1 414 ? -30.918 32.019 25.871 1.00 70.62 414 GLY A CA 1
ATOM 3072 C C . GLY A 1 414 ? -30.555 30.690 26.555 1.00 70.62 414 GLY A C 1
ATOM 3073 O O . GLY A 1 414 ? -29.391 30.410 26.821 1.00 70.62 414 GLY A O 1
ATOM 3074 N N . ARG A 1 415 ? -31.541 29.799 26.774 1.00 64.44 415 ARG A N 1
ATOM 3075 C CA . ARG A 1 415 ? -31.342 28.480 27.430 1.00 64.44 415 ARG A CA 1
ATOM 3076 C C . ARG A 1 415 ? -30.299 27.599 26.729 1.00 64.44 415 ARG A C 1
ATOM 3078 O O . ARG A 1 415 ? -29.543 26.918 27.405 1.00 64.44 415 ARG A O 1
ATOM 3085 N N . ARG A 1 416 ? -30.244 27.627 25.393 1.00 63.72 416 ARG A N 1
ATOM 3086 C CA . ARG A 1 416 ? -29.259 26.874 24.596 1.00 63.72 416 ARG A CA 1
ATOM 3087 C C . ARG A 1 416 ? -27.860 27.492 24.673 1.00 63.72 416 ARG A C 1
ATOM 3089 O O . ARG A 1 416 ? -26.905 26.773 24.916 1.00 63.72 416 ARG A O 1
ATOM 3096 N N . GLN A 1 417 ? -27.773 28.820 24.584 1.00 61.78 417 GLN A N 1
ATOM 3097 C CA . GLN A 1 417 ? -26.516 29.564 24.722 1.00 61.78 417 GLN A CA 1
ATOM 3098 C C . GLN A 1 417 ? -25.912 29.418 26.121 1.00 61.78 417 GLN A C 1
ATOM 3100 O O . GLN A 1 417 ? -24.704 29.304 26.243 1.00 61.78 417 GLN A O 1
ATOM 3105 N N . LYS A 1 418 ? -26.736 29.362 27.175 1.00 62.28 418 LYS A N 1
ATOM 3106 C CA . LYS A 1 418 ? -26.261 29.088 28.540 1.00 62.28 418 LYS A CA 1
ATOM 3107 C C . LYS A 1 418 ? -25.693 27.679 28.691 1.00 62.28 418 LYS A C 1
ATOM 3109 O O . LYS A 1 418 ? -24.731 27.503 29.423 1.00 62.28 418 LYS A O 1
ATOM 3114 N N . ILE A 1 419 ? -26.281 26.689 28.017 1.00 64.69 419 ILE A N 1
ATOM 3115 C CA . ILE A 1 419 ? -25.777 25.308 28.035 1.00 64.69 419 ILE A CA 1
ATOM 3116 C C . ILE A 1 419 ? -24.459 25.217 27.262 1.00 64.69 419 ILE A C 1
ATOM 3118 O O . ILE A 1 419 ? -23.508 24.659 27.785 1.00 64.69 419 ILE A O 1
ATOM 3122 N N . GLU A 1 420 ? -24.385 25.797 26.061 1.00 57.84 420 GLU A N 1
ATOM 3123 C CA . GLU A 1 420 ? -23.159 25.822 25.249 1.00 57.84 420 GLU A CA 1
ATOM 3124 C C . GLU A 1 420 ? -22.032 26.605 25.940 1.00 57.84 420 GLU A C 1
ATOM 3126 O O . GLU A 1 420 ? -20.896 26.146 25.962 1.00 57.84 420 GLU A O 1
ATOM 3131 N N . ALA A 1 421 ? -22.345 27.738 26.576 1.00 59.53 421 ALA A N 1
ATOM 3132 C CA . ALA A 1 421 ? -21.360 28.532 27.303 1.00 59.53 421 ALA A CA 1
ATOM 3133 C C . ALA A 1 421 ? -20.876 27.842 28.592 1.00 59.53 421 ALA A C 1
ATOM 3135 O O . ALA A 1 421 ? -19.695 27.921 28.898 1.00 59.53 421 ALA A O 1
ATOM 3136 N N . ASN A 1 422 ? -21.749 27.126 29.313 1.00 60.62 422 ASN A N 1
ATOM 3137 C CA . ASN A 1 422 ? -21.348 26.313 30.470 1.00 60.62 422 ASN A CA 1
ATOM 3138 C C . ASN A 1 422 ? -20.544 25.062 30.089 1.00 60.62 422 ASN A C 1
ATOM 3140 O O . ASN A 1 422 ? -19.927 24.474 30.961 1.00 60.62 422 ASN A O 1
ATOM 3144 N N . LEU A 1 423 ? -20.612 24.609 28.834 1.00 56.09 423 LEU A N 1
ATOM 3145 C CA . LEU A 1 423 ? -19.820 23.474 28.351 1.00 56.09 423 LEU A CA 1
ATOM 3146 C C . LEU A 1 423 ? -18.399 23.890 27.943 1.00 56.09 423 LEU A C 1
ATOM 3148 O O . LEU A 1 423 ? -17.522 23.040 27.843 1.00 56.09 423 LEU A O 1
ATOM 3152 N N . ALA A 1 424 ? -18.212 25.178 27.641 1.00 56.78 424 ALA A N 1
ATOM 3153 C CA . ALA A 1 424 ? -16.947 25.778 27.224 1.00 56.78 424 ALA A CA 1
ATOM 3154 C C . ALA A 1 424 ? -16.141 26.382 28.391 1.00 56.78 424 ALA A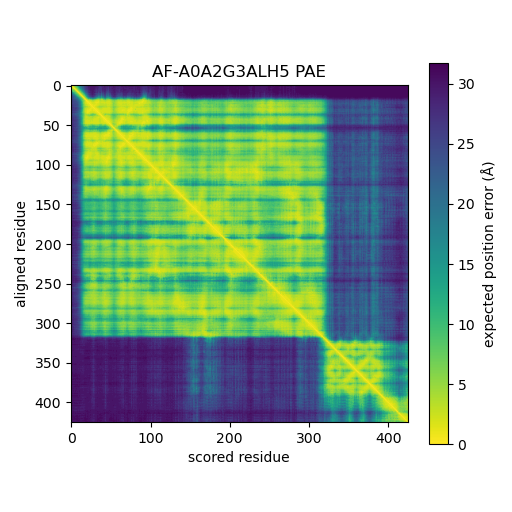 C 1
ATOM 3156 O O . ALA A 1 424 ? -15.027 26.852 28.172 1.00 56.78 424 ALA A O 1
ATOM 3157 N N . LEU A 1 425 ? -16.733 26.418 29.588 1.00 55.72 425 LEU A N 1
ATOM 3158 C CA . LEU A 1 425 ? -16.144 26.862 30.852 1.00 55.72 425 LEU A CA 1
ATOM 3159 C C . LEU A 1 425 ? -15.788 25.617 31.665 1.00 55.72 425 LEU A C 1
ATOM 3161 O O . LEU A 1 425 ? -14.687 25.603 32.254 1.00 55.72 425 LEU A O 1
#

Foldseek 3Di:
DDDDDDDDDPDDPPPPPWFKWWFADDDWQKTKIAGPPPRAADAQWKKWFWDAAPVRHTDTWIWGFHADPDPRITMIGTQFGCPRPDTGTMMTTPNHHQKAADDLQLFLFEAELSNATPPPPDGTPRVDIDHPDDFFDDPVFADPDWDWDDQVDVCCCPPWTATFLFEEEEAEDPPLCLLVSVLSSLLSCLPVPPAAEEAEAAQAAPVVVVVSSVVCPVSVLQPPVDRSSHRYGYYYDYNPTDCSSRVPCQVVVVADADPPRHHPCLLVVLCRVLSNRGHGPVHHHYDYYYDDDVVVDCPPPNNVSVVVRGPTYDYRYPPQPDDDFAWKWFQFPVGIDIDGFPDDWDKGKGDQAWIWTQHPNDTWIKTFHIDMWTDDPRDIDTDGPDIGTPVRDDPVVVVVQVVVLVVQCVPDPDPVSVVVSVSSD

InterPro domains:
  IPR000194 ATPase, F1/V1/A1 complex, alpha/beta subunit, nucleotide-binding domain [PF00006] (230-324)
  IPR001469 ATP synthase, F1 complex, delta/epsilon subunit [MF_00530] (306-425)
  IPR001469 ATP synthase, F1 complex, delta/epsilon subunit [TIGR01216] (323-423)
  IPR001469 ATP synthase, F1 complex, delta/epsilon subunit [cd12152] (324-425)
  IPR004100 ATPase, F1/V1/A1 complex, alpha/beta subunit, N-terminal domain [PF02874] (23-95)
  IPR027417 P-loop containing nucleoside triphosphate hydrolase [G3DSA:3.40.50.300] (98-247)
  IPR027417 P-loop containing nucleoside triphosphate hydrolase [SSF52540] (99-324)
  IPR036121 ATPase, F1/V1/A1 complex, alpha/beta subunit, N-terminal domain superfamily [SSF50615] (19-97)
  IPR036771 F0F1 ATP synthase delta/epsilon subunit, N-terminal [SSF51344] (321-388)
  IPR050053 ATPase alpha/beta chains [PTHR15184] (16-246)

Organism: Capsicum annuum (NCBI:txid4072)